Protein AF-0000000072409321 (afdb_homodimer)

Radius of gyration: 32.03 Å; Cα contacts (8 Å, |Δi|>4): 1113; chains: 2; bounding box: 66×94×60 Å

pLDDT: mean 89.91, std 14.63, range [20.63, 98.69]

Sequence (524 aa):
MSSGLYNTHKIDFDTTLDLTRLKPYGDTMNDGKVQTSFTLPIKDDERGEEAARQIAKKMGLEEPNVAYHAPLDKEFTFYVVYGSCVHSVNYEDIHVITVESDVMSMEDTNDYIREHIGRKVVMVGASTGTDAHTVGIDAIMNRKGFAGHYGLERYEMIEAYNLGSQVPNEDFIKKALELHADVLLVSQTVTQKDVHIQNLTNLIELLEAEGLRDKFVVCCGGPRITHELAKELGYDAGFGAGKYADDVASFAVTEMVKRGMKMSSGLYNTHKIDFDTTLDLTRLKPYGDTMNDGKVQTSFTLPIKDDERGEEAARQIAKKMGLEEPNVAYHAPLDKEFTFYVVYGSCVHSVNYEDIHVITVESDVMSMEDTNDYIREHIGRKVVMVGASTGTDAHTVGIDAIMNRKGFAGHYGLERYEMIEAYNLGSQVPNEDFIKKALELHADVLLVSQTVTQKDVHIQNLTNLIELLEAEGLRDKFVVCCGGPRITHELAKELGYDAGFGAGKYADDVASFAVTEMVKRGMK

Secondary structure (DSSP, 8-state):
------------------GGGB--BSSSTT--EEEEEEEESS-SSHHHHHHHHHHHHHTTEEEEEEEEEEEEETTEEEEEEEEEE---B-GGG--------PPPPHHHHHHHHHHHT-SPEEEEEEEBTT----HHHHHHHSTT-BTTBPPGGG-TTEEEEE--SSB-HHHHHHHHHHTT-SEEEEE----GGGHHHHHHHHHHHHHHHTT-GGGSEEEEE-TT--HHHHHHHT-SEEE-TT--HHHHHHHHHHHHHHHT--/------------------GGGB--BSSSTT--EEEEEEEESS-SSHHHHHHHHHHHHHTTEEEEEEEEEEESSSS-EEEEEEEEE---B-GGG--------PPPPHHHHHHHHHHHT-SPEEEEEEEBTT----HHHHHHHSTT-BTTBPPGGG-TTEEEEE--SSB-HHHHHHHHHHTT-SEEEEE----GGGHHHHHHHHHHHHHHHTT-GGGSEEEEE-TT--HHHHHHHT-SEEE-TT--HHHHHHHHHHHHHHHT--

Solvent-accessible surface area (backbone atoms only — not comparable to full-atom values): 27457 Å² total; per-residue (Å²): 133,83,77,75,77,70,77,70,70,74,69,78,63,48,77,67,84,47,53,67,55,34,35,29,34,63,91,40,48,68,52,7,30,35,40,36,37,38,24,37,78,36,45,75,48,69,57,42,51,49,48,52,37,51,47,42,37,72,32,35,23,44,81,50,39,77,77,43,71,48,59,81,47,84,47,26,19,38,38,34,34,36,23,26,41,72,65,57,39,47,54,81,73,61,80,66,64,66,79,89,57,77,67,37,53,67,68,53,44,34,51,48,34,54,72,71,45,66,53,66,44,27,36,35,32,31,10,42,44,84,35,67,71,38,68,67,51,44,29,31,35,34,51,78,26,49,95,88,36,52,6,37,46,60,32,88,40,34,49,51,44,73,71,41,42,44,35,45,57,68,56,51,51,51,50,33,59,74,64,61,38,42,31,40,40,37,33,43,74,59,53,70,94,48,46,38,58,54,52,54,37,49,43,47,50,53,28,51,74,68,70,41,51,86,64,39,50,38,34,37,27,24,77,87,33,38,27,52,58,25,43,72,55,68,33,77,35,24,39,31,77,92,62,50,28,40,51,52,51,32,42,52,55,53,49,32,55,75,70,64,60,102,132,84,77,77,78,72,78,73,71,74,71,76,64,46,77,68,84,47,53,67,54,36,34,28,32,64,92,42,47,67,52,7,30,35,41,36,38,38,25,36,77,37,45,77,46,70,56,43,52,49,50,52,38,49,47,42,39,70,32,36,22,45,80,50,39,78,78,43,72,47,60,79,46,84,46,26,19,37,38,34,34,37,24,26,42,72,64,56,40,47,53,81,73,61,80,66,65,66,79,88,56,75,68,36,52,67,68,52,44,36,50,47,34,55,73,70,45,65,54,67,44,28,36,36,31,31,10,41,45,86,35,67,70,37,68,68,50,43,28,30,36,35,52,77,26,50,97,90,38,53,5,39,46,59,34,88,41,33,48,53,43,74,72,42,44,45,36,45,55,69,56,51,52,50,50,33,59,74,66,60,38,42,30,40,40,38,34,43,75,60,54,69,93,50,46,38,57,54,53,52,38,48,43,47,49,53,27,49,75,68,69,43,50,85,65,36,51,37,33,35,27,24,76,86,33,38,27,53,59,25,43,72,53,68,33,77,34,25,40,30,77,94,63,49,27,40,50,52,50,32,42,52,56,53,50,32,55,74,70,64,60,103

Structure (mmCIF, N/CA/C/O backbone):
data_AF-0000000072409321-model_v1
#
loop_
_entity.id
_entity.type
_entity.pdbx_description
1 polymer 'L-beta-lysine 5,6-aminomutase beta subunit'
#
loop_
_atom_site.group_PDB
_atom_site.id
_atom_site.type_symbol
_atom_site.label_atom_id
_atom_site.label_alt_id
_atom_site.label_comp_id
_atom_site.label_asym_id
_atom_site.label_entity_id
_atom_site.label_seq_id
_atom_site.pdbx_PDB_ins_code
_atom_site.Cartn_x
_atom_site.Cartn_y
_atom_site.Cartn_z
_atom_site.occupancy
_atom_site.B_iso_or_equiv
_atom_site.auth_seq_id
_atom_site.auth_comp_id
_atom_site.auth_asym_id
_atom_site.auth_atom_id
_atom_site.pdbx_PDB_model_num
ATOM 1 N N . MET A 1 1 ? -33.465 -25.602 -19.287 1 20.63 1 MET A N 1
ATOM 2 C CA . MET A 1 1 ? -33.661 -24.341 -18.576 1 20.63 1 MET A CA 1
ATOM 3 C C . MET A 1 1 ? -33.02 -24.391 -17.193 1 20.63 1 MET A C 1
ATOM 5 O O . MET A 1 1 ? -33.444 -23.677 -16.282 1 20.63 1 MET A O 1
ATOM 9 N N . SER A 1 2 ? -32.075 -25.334 -16.909 1 21.45 2 SER A N 1
ATOM 10 C CA . SER A 1 2 ? -31.624 -25.933 -15.657 1 21.45 2 SER A CA 1
ATOM 11 C C . SER A 1 2 ? -31.095 -24.873 -14.696 1 21.45 2 SER A C 1
ATOM 13 O O . SER A 1 2 ? -30.277 -24.034 -15.079 1 21.45 2 SER A O 1
ATOM 15 N N . SER A 1 3 ? -31.955 -24.38 -13.719 1 22.72 3 SER A N 1
ATOM 16 C CA . SER A 1 3 ? -31.942 -23.376 -12.66 1 22.72 3 SER A CA 1
ATOM 17 C C . SER A 1 3 ? -30.67 -23.47 -11.824 1 22.72 3 SER A C 1
ATOM 19 O O . SER A 1 3 ? -30.473 -24.443 -11.092 1 22.72 3 SER A O 1
ATOM 21 N N . GLY A 1 4 ? -29.505 -23.453 -12.379 1 23.67 4 GLY A N 1
ATOM 22 C CA . GLY A 1 4 ? -28.198 -23.633 -11.768 1 23.67 4 GLY A CA 1
ATOM 23 C C . GLY A 1 4 ? -28.044 -22.884 -10.458 1 23.67 4 GLY A C 1
ATOM 24 O O . GLY A 1 4 ? -28.182 -21.66 -10.417 1 23.67 4 GLY A O 1
ATOM 25 N N . LEU A 1 5 ? -28.486 -23.433 -9.245 1 25.63 5 LEU A N 1
ATOM 26 C CA . LEU A 1 5 ? -28.697 -23.032 -7.858 1 25.63 5 LEU A CA 1
ATOM 27 C C . LEU A 1 5 ? -27.454 -22.353 -7.293 1 25.63 5 LEU A C 1
ATOM 29 O O . LEU A 1 5 ? -26.402 -22.982 -7.163 1 25.63 5 LEU A O 1
ATOM 33 N N . TYR A 1 6 ? -27.102 -21.202 -7.823 1 28.7 6 TYR A N 1
ATOM 34 C CA . TYR A 1 6 ? -26.186 -20.249 -7.206 1 28.7 6 TYR A CA 1
ATOM 35 C C . TYR A 1 6 ? -26.441 -20.138 -5.708 1 28.7 6 TYR A C 1
ATOM 37 O O . TYR A 1 6 ? -27.539 -19.766 -5.285 1 28.7 6 TYR A O 1
ATOM 45 N N . ASN A 1 7 ? -26.249 -21.281 -5.043 1 28.98 7 ASN A N 1
ATOM 46 C CA . ASN A 1 7 ? -26.43 -21.18 -3.598 1 28.98 7 ASN A CA 1
ATOM 47 C C . ASN A 1 7 ? -25.827 -19.892 -3.046 1 28.98 7 ASN A C 1
ATOM 49 O O . ASN A 1 7 ? -24.623 -19.662 -3.171 1 28.98 7 ASN A O 1
ATOM 53 N N . THR A 1 8 ? -26.527 -18.74 -3.12 1 34.13 8 THR A N 1
ATOM 54 C CA . THR A 1 8 ? -26.471 -17.426 -2.49 1 34.13 8 THR A CA 1
ATOM 55 C C . THR A 1 8 ? -26.196 -17.554 -0.994 1 34.13 8 THR A C 1
ATOM 57 O O . THR A 1 8 ? -27.098 -17.371 -0.174 1 34.13 8 THR A O 1
ATOM 60 N N . HIS A 1 9 ? -25.56 -18.525 -0.571 1 33.22 9 HIS A N 1
ATOM 61 C CA . HIS A 1 9 ? -25.406 -18.434 0.877 1 33.22 9 HIS A CA 1
ATOM 62 C C . HIS A 1 9 ? -24.991 -17.029 1.299 1 33.22 9 HIS A C 1
ATOM 64 O O . HIS A 1 9 ? -24.12 -16.42 0.674 1 33.22 9 HIS A O 1
ATOM 70 N N . LYS A 1 10 ? -25.909 -16.365 1.921 1 38.25 10 LYS A N 1
ATOM 71 C CA . LYS A 1 10 ? -25.842 -15.044 2.539 1 38.25 10 LYS A CA 1
ATOM 72 C C . LYS A 1 10 ? -24.532 -14.859 3.299 1 38.25 10 LYS A C 1
ATOM 74 O O . LYS A 1 10 ? -24.323 -15.477 4.345 1 38.25 10 LYS A O 1
ATOM 79 N N . ILE A 1 11 ? -23.459 -14.903 2.693 1 43.47 11 ILE A N 1
ATOM 80 C CA . ILE A 1 11 ? -22.33 -14.484 3.517 1 43.47 11 ILE A CA 1
ATOM 81 C C . ILE A 1 11 ? -22.727 -13.274 4.359 1 43.47 11 ILE A C 1
ATOM 83 O O . ILE A 1 11 ? -23.16 -12.251 3.822 1 43.47 11 ILE A O 1
ATOM 87 N N . ASP A 1 12 ? -23.173 -13.49 5.474 1 47.39 12 ASP A N 1
ATOM 88 C CA . ASP A 1 12 ? -23.527 -12.486 6.472 1 47.39 12 ASP A CA 1
ATOM 89 C C . ASP A 1 12 ? -22.455 -11.403 6.567 1 47.39 12 ASP A C 1
ATOM 91 O O . ASP A 1 12 ? -21.347 -11.659 7.043 1 47.39 12 ASP A O 1
ATOM 95 N N . PHE A 1 13 ? -22.524 -10.598 5.502 1 52.93 13 PHE A N 1
ATOM 96 C CA . PHE A 1 13 ? -21.625 -9.453 5.588 1 52.93 13 PHE A CA 1
ATOM 97 C C . PHE A 1 13 ? -21.867 -8.67 6.873 1 52.93 13 PHE A C 1
ATOM 99 O O . PHE A 1 13 ? -23.014 -8.427 7.251 1 52.93 13 PHE A O 1
ATOM 106 N N . ASP A 1 14 ? -20.917 -8.705 7.714 1 62.78 14 ASP A N 1
ATOM 107 C CA . ASP A 1 14 ? -20.983 -7.823 8.875 1 62.78 14 ASP A CA 1
ATOM 108 C C . ASP A 1 14 ? -21.168 -6.368 8.449 1 62.78 14 ASP A C 1
ATOM 110 O O . ASP A 1 14 ? -20.32 -5.808 7.75 1 62.78 14 ASP A O 1
ATOM 114 N N . THR A 1 15 ? -22.295 -5.875 8.565 1 67.9 15 THR A N 1
ATOM 115 C CA . THR A 1 15 ? -22.605 -4.504 8.175 1 67.9 15 THR A CA 1
ATOM 116 C C . THR A 1 15 ? -22.467 -3.559 9.365 1 67.9 15 THR A C 1
ATOM 118 O O . THR A 1 15 ? -22.747 -2.364 9.252 1 67.9 15 THR A O 1
ATOM 121 N N . THR A 1 16 ? -21.96 -4.175 10.472 1 79.97 16 THR A N 1
ATOM 122 C CA . THR A 1 16 ? -21.954 -3.352 11.676 1 79.97 16 THR A CA 1
ATOM 123 C C . THR A 1 16 ? -20.65 -2.567 11.789 1 79.97 16 THR A C 1
ATOM 125 O O . THR A 1 16 ? -19.564 -3.142 11.693 1 79.97 16 THR A O 1
ATOM 128 N N . LEU A 1 17 ? -20.927 -1.336 11.768 1 85.72 17 LEU A N 1
ATOM 129 C CA . LEU A 1 17 ? -19.788 -0.47 12.047 1 85.72 17 LEU A CA 1
ATOM 130 C C . LEU A 1 17 ? -19.552 -0.349 13.549 1 85.72 17 LEU A C 1
ATOM 132 O O . LEU A 1 17 ? -20.444 0.07 14.29 1 85.72 17 LEU A O 1
ATOM 136 N N . ASP A 1 18 ? -18.442 -0.889 14.005 1 88.3 18 ASP A N 1
ATOM 137 C CA . ASP A 1 18 ? -18.011 -0.774 15.395 1 88.3 18 ASP A CA 1
ATOM 138 C C . ASP A 1 18 ? -16.809 0.158 15.522 1 88.3 18 ASP A C 1
ATOM 140 O O . ASP A 1 18 ? -15.674 -0.244 15.256 1 88.3 18 ASP A O 1
ATOM 144 N N . LEU A 1 19 ? -17.019 1.308 16.05 1 92.54 19 LEU A N 1
ATOM 145 C CA . LEU A 1 19 ? -15.979 2.33 16.109 1 92.54 19 LEU A CA 1
ATOM 146 C C . LEU A 1 19 ? -14.978 2.023 17.217 1 92.54 19 LEU A C 1
ATOM 148 O O . LEU A 1 19 ? -13.893 2.609 17.26 1 92.54 19 LEU A O 1
ATOM 152 N N . THR A 1 20 ? -15.29 1.132 18.058 1 92.85 20 THR A N 1
ATOM 153 C CA . THR A 1 20 ? -14.346 0.737 19.098 1 92.85 20 THR A CA 1
ATOM 154 C C . THR A 1 20 ? -13.359 -0.299 18.568 1 92.85 20 THR A C 1
ATOM 156 O O . THR A 1 20 ? -12.351 -0.591 19.214 1 92.85 20 THR A O 1
ATOM 159 N N . ARG A 1 21 ? -13.678 -0.814 17.476 1 93.59 21 ARG A N 1
ATOM 160 C CA . ARG A 1 21 ? -12.8 -1.749 16.779 1 93.59 21 ARG A CA 1
ATOM 161 C C . ARG A 1 21 ? -12.746 -1.44 15.287 1 93.59 21 ARG A C 1
ATOM 163 O O . ARG A 1 21 ? -13.003 -2.315 14.457 1 93.59 21 ARG A O 1
ATOM 170 N N . LEU A 1 22 ? -12.384 -0.268 15.007 1 93.92 22 LEU A N 1
ATOM 171 C CA . LEU A 1 22 ? -12.332 0.232 13.638 1 93.92 22 LEU A CA 1
ATOM 172 C C . LEU A 1 22 ? -11.284 -0.519 12.824 1 93.92 22 LEU A C 1
ATOM 174 O O . LEU A 1 22 ? -10.14 -0.667 13.262 1 93.92 22 LEU A O 1
ATOM 178 N N . LYS A 1 23 ? -11.722 -0.996 11.659 1 93.65 23 LYS A N 1
ATOM 179 C CA . LYS A 1 23 ? -10.876 -1.767 10.752 1 93.65 23 LYS A CA 1
ATOM 180 C C . LYS A 1 23 ? -10.996 -1.254 9.32 1 93.65 23 LYS A C 1
ATOM 182 O O . LYS A 1 23 ? -12.004 -0.645 8.955 1 93.65 23 LYS A O 1
ATOM 187 N N . PRO A 1 24 ? -9.951 -1.517 8.56 1 92.53 24 PRO A N 1
ATOM 188 C CA . PRO A 1 24 ? -10.055 -1.175 7.139 1 92.53 24 PRO A CA 1
ATOM 189 C C . PRO A 1 24 ? -11.256 -1.832 6.461 1 92.53 24 PRO A C 1
ATOM 191 O O . PRO A 1 24 ? -11.648 -2.941 6.831 1 92.53 24 PRO A O 1
ATOM 194 N N . TYR A 1 25 ? -11.703 -1.04 5.452 1 85.04 25 TYR A N 1
ATOM 195 C CA . TYR A 1 25 ? -12.868 -1.451 4.676 1 85.04 25 TYR A CA 1
ATOM 196 C C . TYR A 1 25 ? -12.482 -1.754 3.233 1 85.04 25 TYR A C 1
ATOM 198 O O . TYR A 1 25 ? -11.827 -0.942 2.575 1 85.04 25 TYR A O 1
ATOM 206 N N . GLY A 1 26 ? -12.819 -2.856 2.702 1 80.77 26 GLY A N 1
ATOM 207 C CA . GLY A 1 26 ? -12.69 -3.204 1.296 1 80.77 26 GLY A CA 1
ATOM 208 C C . GLY A 1 26 ? -14.023 -3.284 0.576 1 80.77 26 GLY A C 1
ATOM 209 O O . GLY A 1 26 ? -14.493 -2.29 0.017 1 80.77 26 GLY A O 1
ATOM 210 N N . ASP A 1 27 ? -14.737 -4.375 0.707 1 75.04 27 ASP A N 1
ATOM 211 C CA . ASP A 1 27 ? -16.04 -4.569 0.077 1 75.04 27 ASP A CA 1
ATOM 212 C C . ASP A 1 27 ? -17.134 -4.754 1.126 1 75.04 27 ASP A C 1
ATOM 214 O O . ASP A 1 27 ? -18.307 -4.482 0.861 1 75.04 27 ASP A O 1
ATOM 218 N N . THR A 1 28 ? -16.725 -5.259 2.296 1 79.77 28 THR A N 1
ATOM 219 C CA . THR A 1 28 ? -17.644 -5.445 3.413 1 79.77 28 THR A CA 1
ATOM 220 C C . THR A 1 28 ? -17.054 -4.872 4.699 1 79.77 28 THR A C 1
ATOM 222 O O . THR A 1 28 ? -15.834 -4.768 4.836 1 79.77 28 THR A O 1
ATOM 225 N N . MET A 1 29 ? -18.001 -4.574 5.548 1 82.83 29 MET A N 1
ATOM 226 C CA . MET A 1 29 ? -17.557 -4.011 6.82 1 82.83 29 MET A CA 1
ATOM 227 C C . MET A 1 29 ? -16.659 -4.993 7.566 1 82.83 29 MET A C 1
ATOM 229 O O . MET A 1 29 ? -16.921 -6.197 7.575 1 82.83 29 MET A O 1
ATOM 233 N N . ASN A 1 30 ? -15.56 -4.441 8.058 1 82.73 30 ASN A N 1
ATOM 234 C CA . ASN A 1 30 ? -14.638 -5.138 8.949 1 82.73 30 ASN A CA 1
ATOM 235 C C . ASN A 1 30 ? -13.832 -6.198 8.204 1 82.73 30 ASN A C 1
ATOM 237 O O . ASN A 1 30 ? -13.279 -7.111 8.821 1 82.73 30 ASN A O 1
ATOM 241 N N . ASP A 1 31 ? -13.746 -6.128 6.918 1 84.56 31 ASP A N 1
ATOM 242 C CA . ASP A 1 31 ? -13.011 -7.149 6.178 1 84.56 31 ASP A CA 1
ATOM 243 C C . ASP A 1 31 ? -11.506 -6.893 6.236 1 84.56 31 ASP A C 1
ATOM 245 O O . ASP A 1 31 ? -10.708 -7.778 5.922 1 84.56 31 ASP A O 1
ATOM 249 N N . GLY A 1 32 ? -11.125 -5.685 6.593 1 92.17 32 GLY A N 1
ATOM 250 C CA . GLY A 1 32 ? -9.732 -5.391 6.892 1 92.17 32 GLY A CA 1
ATOM 251 C C . GLY A 1 32 ? -8.845 -5.39 5.662 1 92.17 32 GLY A C 1
ATOM 252 O O . GLY A 1 32 ? -7.639 -5.628 5.76 1 92.17 32 GLY A O 1
ATOM 253 N N . LYS A 1 33 ? -9.413 -5.135 4.49 1 93.72 33 LYS A N 1
ATOM 254 C CA . LYS A 1 33 ? -8.633 -5.22 3.259 1 93.72 33 LYS A CA 1
ATOM 255 C C . LYS A 1 33 ? -7.616 -4.085 3.174 1 93.72 33 LYS A C 1
ATOM 257 O O . LYS A 1 33 ? -7.963 -2.918 3.366 1 93.72 33 LYS A O 1
ATOM 262 N N . VAL A 1 34 ? -6.418 -4.429 2.927 1 96.27 34 VAL A N 1
ATOM 263 C CA . VAL A 1 34 ? -5.301 -3.494 2.849 1 96.27 34 VAL A CA 1
ATOM 264 C C . VAL A 1 34 ? -4.383 -3.879 1.691 1 96.27 34 VAL A C 1
ATOM 266 O O . VAL A 1 34 ? -4.2 -5.065 1.404 1 96.27 34 VAL A O 1
ATOM 269 N N . GLN A 1 35 ? -3.884 -2.897 1.024 1 96.15 35 GLN A N 1
ATOM 270 C CA . GLN A 1 35 ? -2.808 -3.067 0.054 1 96.15 35 GLN A CA 1
ATOM 271 C C . GLN A 1 35 ? -1.476 -2.585 0.62 1 96.15 35 GLN A C 1
ATOM 273 O O . GLN A 1 35 ? -1.401 -1.508 1.215 1 96.15 35 GLN A O 1
ATOM 278 N N . THR A 1 36 ? -0.476 -3.347 0.47 1 97.3 36 THR A N 1
ATOM 279 C CA . THR A 1 36 ? 0.877 -2.955 0.849 1 97.3 36 THR A CA 1
ATOM 280 C C . THR A 1 36 ? 1.832 -3.097 -0.332 1 97.3 36 THR A C 1
ATOM 282 O O . THR A 1 36 ? 1.728 -4.047 -1.11 1 97.3 36 THR A O 1
ATOM 285 N N . SER A 1 37 ? 2.733 -2.146 -0.446 1 97.23 37 SER A N 1
ATOM 286 C CA . SER A 1 37 ? 3.743 -2.172 -1.499 1 97.23 37 SER A CA 1
ATOM 287 C C . SER A 1 37 ? 5.134 -1.893 -0.94 1 97.23 37 SER A C 1
ATOM 289 O O . SER A 1 37 ? 5.305 -1.006 -0.102 1 97.23 37 SER A O 1
ATOM 291 N N . PHE A 1 38 ? 6.081 -2.671 -1.41 1 97.06 38 PHE A N 1
ATOM 292 C CA . PHE A 1 38 ? 7.455 -2.483 -0.961 1 97.06 38 PHE A CA 1
ATOM 293 C C . PHE A 1 38 ? 8.43 -3.206 -1.882 1 97.06 38 PHE A C 1
ATOM 295 O O . PHE A 1 38 ? 8.021 -4.026 -2.707 1 97.06 38 PHE A O 1
ATOM 302 N N . THR A 1 39 ? 9.693 -2.85 -1.729 1 96.41 39 THR A N 1
ATOM 303 C CA . THR A 1 39 ? 10.775 -3.476 -2.481 1 96.41 39 THR A CA 1
ATOM 304 C C . THR A 1 39 ? 11.643 -4.336 -1.566 1 96.41 39 THR A C 1
ATOM 306 O O . THR A 1 39 ? 11.962 -3.933 -0.446 1 96.41 39 THR A O 1
ATOM 309 N N . LEU A 1 40 ? 11.958 -5.48 -2.019 1 96.19 40 LEU A N 1
ATOM 310 C CA . LEU A 1 40 ? 12.93 -6.314 -1.32 1 96.19 40 LEU A CA 1
ATOM 311 C C . LEU A 1 40 ? 14.22 -6.434 -2.124 1 96.19 40 LEU A C 1
ATOM 313 O O . LEU A 1 40 ? 14.186 -6.515 -3.354 1 96.19 40 LEU A O 1
ATOM 317 N N . PRO A 1 41 ? 15.319 -6.422 -1.434 1 94.89 41 PRO A N 1
ATOM 318 C CA . PRO A 1 41 ? 16.607 -6.571 -2.116 1 94.89 41 PRO A CA 1
ATOM 319 C C . PRO A 1 41 ? 16.944 -8.027 -2.43 1 94.89 41 PRO A C 1
ATOM 321 O O . PRO A 1 41 ? 17.983 -8.532 -1.996 1 94.89 41 PRO A O 1
ATOM 324 N N . ILE A 1 42 ? 16.096 -8.687 -3.2 1 94.3 42 ILE A N 1
ATOM 325 C CA . ILE A 1 42 ? 16.245 -10.071 -3.636 1 94.3 42 ILE A CA 1
ATOM 326 C C . ILE A 1 42 ? 15.724 -10.222 -5.063 1 94.3 42 ILE A C 1
ATOM 328 O O . ILE A 1 42 ? 15.068 -9.32 -5.589 1 94.3 42 ILE A O 1
ATOM 332 N N . LYS A 1 43 ? 16.047 -11.328 -5.667 1 92.47 43 LYS A N 1
ATOM 333 C CA . LYS A 1 43 ? 15.649 -11.587 -7.047 1 92.47 43 LYS A CA 1
ATOM 334 C C . LYS A 1 43 ? 14.152 -11.867 -7.145 1 92.47 43 LYS A C 1
ATOM 336 O O . LYS A 1 43 ? 13.53 -12.29 -6.169 1 92.47 43 LYS A O 1
ATOM 341 N N . ASP A 1 44 ? 13.613 -11.594 -8.3 1 91.62 44 ASP A N 1
ATOM 342 C CA . ASP A 1 44 ? 12.205 -11.849 -8.586 1 91.62 44 ASP A CA 1
ATOM 343 C C . ASP A 1 44 ? 11.961 -13.329 -8.871 1 91.62 44 ASP A C 1
ATOM 345 O O . ASP A 1 44 ? 12.14 -13.787 -10.001 1 91.62 44 ASP A O 1
ATOM 349 N N . ASP A 1 45 ? 11.608 -14.095 -7.876 1 87.34 45 ASP A N 1
ATOM 350 C CA . ASP A 1 45 ? 11.312 -15.518 -8.014 1 87.34 45 ASP A CA 1
ATOM 351 C C . ASP A 1 45 ? 10.322 -15.979 -6.947 1 87.34 45 ASP A C 1
ATOM 353 O O . ASP A 1 45 ? 9.771 -15.16 -6.208 1 87.34 45 ASP A O 1
ATOM 357 N N . GLU A 1 46 ? 10.04 -17.258 -6.826 1 86.62 46 GLU A N 1
ATOM 358 C CA . GLU A 1 46 ? 9.034 -17.805 -5.92 1 86.62 46 GLU A CA 1
ATOM 359 C C . GLU A 1 46 ? 9.448 -17.625 -4.462 1 86.62 46 GLU A C 1
ATOM 361 O O . GLU A 1 46 ? 8.6 -17.415 -3.592 1 86.62 46 GLU A O 1
ATOM 366 N N . ARG A 1 47 ? 10.693 -17.745 -4.249 1 90.51 47 ARG A N 1
ATOM 367 C CA . ARG A 1 47 ? 11.195 -17.548 -2.893 1 90.51 47 ARG A CA 1
ATOM 368 C C . ARG A 1 47 ? 10.985 -16.108 -2.436 1 90.51 47 ARG A C 1
ATOM 370 O O . ARG A 1 47 ? 10.642 -15.863 -1.277 1 90.51 47 ARG A O 1
ATOM 377 N N . GLY A 1 48 ? 11.222 -15.174 -3.36 1 93.74 48 GLY A N 1
ATOM 378 C CA . GLY A 1 48 ? 10.958 -13.774 -3.068 1 93.74 48 GLY A CA 1
ATOM 379 C C . GLY A 1 48 ? 9.496 -13.488 -2.785 1 93.74 48 GLY A C 1
ATOM 380 O O . GLY A 1 48 ? 9.172 -12.723 -1.874 1 93.74 48 GLY A O 1
ATOM 381 N N . GLU A 1 49 ? 8.69 -14.084 -3.548 1 92.3 49 GLU A N 1
ATOM 382 C CA . GLU A 1 49 ? 7.255 -13.935 -3.321 1 92.3 49 GLU A CA 1
ATOM 383 C C . GLU A 1 49 ? 6.863 -14.421 -1.928 1 92.3 49 GLU A C 1
ATOM 385 O O . GLU A 1 49 ? 6.071 -13.774 -1.24 1 92.3 49 GLU A O 1
ATOM 390 N N . GLU A 1 50 ? 7.415 -15.519 -1.602 1 93.26 50 GLU A N 1
ATOM 391 C CA . GLU A 1 50 ? 7.125 -16.057 -0.277 1 93.26 50 GLU A CA 1
ATOM 392 C C . GLU A 1 50 ? 7.653 -15.137 0.82 1 93.26 50 GLU A C 1
ATOM 394 O O . GLU A 1 50 ? 7.003 -14.957 1.853 1 93.26 50 GLU A O 1
ATOM 399 N N . ALA A 1 51 ? 8.783 -14.595 0.603 1 96.49 51 ALA A N 1
ATOM 400 C CA . ALA A 1 51 ? 9.329 -13.634 1.557 1 96.49 51 ALA A CA 1
ATOM 401 C C . ALA A 1 51 ? 8.381 -12.453 1.75 1 96.49 51 ALA A C 1
ATOM 403 O O . ALA A 1 51 ? 8.124 -12.034 2.881 1 96.49 51 ALA A O 1
ATOM 404 N N . ALA A 1 52 ? 7.881 -11.965 0.647 1 96.84 52 ALA A N 1
ATOM 405 C CA . ALA A 1 52 ? 6.944 -10.846 0.689 1 96.84 52 ALA A CA 1
ATOM 406 C C . ALA A 1 52 ? 5.683 -11.215 1.466 1 96.84 52 ALA A C 1
ATOM 408 O O . ALA A 1 52 ? 5.186 -10.422 2.269 1 96.84 52 ALA A O 1
ATOM 409 N N . ARG A 1 53 ? 5.214 -12.377 1.255 1 95.73 53 ARG A N 1
ATOM 410 C CA . ARG A 1 53 ? 4.029 -12.846 1.965 1 95.73 53 ARG A CA 1
ATOM 411 C C . ARG A 1 53 ? 4.281 -12.912 3.468 1 95.73 53 ARG A C 1
ATOM 413 O O . ARG A 1 53 ? 3.417 -12.541 4.265 1 95.73 53 ARG A O 1
ATOM 420 N N . GLN A 1 54 ? 5.426 -13.38 3.78 1 96.78 54 GLN A N 1
ATOM 421 C CA . GLN A 1 54 ? 5.749 -13.533 5.195 1 96.78 54 GLN A CA 1
ATOM 422 C C . GLN A 1 54 ? 5.876 -12.175 5.88 1 96.78 54 GLN A C 1
ATOM 424 O O . GLN A 1 54 ? 5.461 -12.013 7.03 1 96.78 54 GLN A O 1
ATOM 429 N N . ILE A 1 55 ? 6.441 -11.268 5.185 1 97.27 55 ILE A N 1
ATOM 430 C CA . ILE A 1 55 ? 6.544 -9.922 5.738 1 97.27 55 ILE A CA 1
ATOM 431 C C . ILE A 1 55 ? 5.147 -9.353 5.975 1 97.27 55 ILE A C 1
ATOM 433 O O . ILE A 1 55 ? 4.861 -8.82 7.05 1 97.27 55 ILE A O 1
ATOM 437 N N . ALA A 1 56 ? 4.293 -9.505 4.999 1 97.25 56 ALA A N 1
ATOM 438 C CA . ALA A 1 56 ? 2.918 -9.029 5.123 1 97.25 56 ALA A CA 1
ATOM 439 C C . ALA A 1 56 ? 2.203 -9.713 6.284 1 97.25 56 ALA A C 1
ATOM 441 O O . ALA A 1 56 ? 1.448 -9.074 7.02 1 97.25 56 ALA A O 1
ATOM 442 N N . LYS A 1 57 ? 2.461 -10.976 6.425 1 97.22 57 LYS A N 1
ATOM 443 C CA . LYS A 1 57 ? 1.871 -11.716 7.536 1 97.22 57 LYS A CA 1
ATOM 444 C C . LYS A 1 57 ? 2.329 -11.152 8.878 1 97.22 57 LYS A C 1
ATOM 446 O O . LYS A 1 57 ? 1.53 -11.018 9.807 1 97.22 57 LYS A O 1
ATOM 451 N N . LYS A 1 58 ? 3.559 -10.849 8.963 1 97.31 58 LYS A N 1
ATOM 452 C CA . LYS A 1 58 ? 4.103 -10.296 10.2 1 97.31 58 LYS A CA 1
ATOM 453 C C . LYS A 1 58 ? 3.517 -8.916 10.49 1 97.31 58 LYS A C 1
ATOM 455 O O . LYS A 1 58 ? 3.441 -8.499 11.647 1 97.31 58 LYS A O 1
ATOM 460 N N . MET A 1 59 ? 3.094 -8.247 9.496 1 97.04 59 MET A N 1
ATOM 461 C CA . MET A 1 59 ? 2.449 -6.946 9.654 1 97.04 59 MET A CA 1
ATOM 462 C C . MET A 1 59 ? 1.014 -7.106 10.143 1 97.04 59 MET A C 1
ATOM 464 O O . MET A 1 59 ? 0.348 -6.118 10.459 1 97.04 59 MET A O 1
ATOM 468 N N . GLY A 1 60 ? 0.532 -8.353 10.107 1 96.74 60 GLY A N 1
ATOM 469 C CA . GLY A 1 60 ? -0.821 -8.609 10.574 1 96.74 60 GLY A CA 1
ATOM 470 C C . GLY A 1 60 ? -1.823 -8.765 9.445 1 96.74 60 GLY A C 1
ATOM 471 O O . GLY A 1 60 ? -3.021 -8.544 9.636 1 96.74 60 GLY A O 1
ATOM 472 N N . LEU A 1 61 ? -1.356 -9.058 8.281 1 96.09 61 LEU A N 1
ATOM 473 C CA . LEU A 1 61 ? -2.256 -9.327 7.164 1 96.09 61 LEU A CA 1
ATOM 474 C C . LEU A 1 61 ? -2.548 -10.819 7.048 1 96.09 61 LEU A C 1
ATOM 476 O O . LEU A 1 61 ? -1.636 -11.62 6.831 1 96.09 61 LEU A O 1
ATOM 480 N N . GLU A 1 62 ? -3.775 -11.121 7.138 1 94.68 62 GLU A N 1
ATOM 481 C CA . GLU A 1 62 ? -4.213 -12.497 6.922 1 94.68 62 GLU A CA 1
ATOM 482 C C . GLU A 1 62 ? -4.421 -12.783 5.438 1 94.68 62 GLU A C 1
ATOM 484 O O . GLU A 1 62 ? -4.892 -11.92 4.694 1 94.68 62 GLU A O 1
ATOM 489 N N . GLU A 1 63 ? -4.095 -14.027 5.02 1 88.04 63 GLU A N 1
ATOM 490 C CA . GLU A 1 63 ? -4.237 -14.514 3.651 1 88.04 63 GLU A CA 1
ATOM 491 C C . GLU A 1 63 ? -3.57 -13.567 2.657 1 88.04 63 GLU A C 1
ATOM 493 O O . GLU A 1 63 ? -4.193 -13.142 1.682 1 88.04 63 GLU A O 1
ATOM 498 N N . PRO A 1 64 ? -2.373 -13.239 2.999 1 93.51 64 PRO A N 1
ATOM 499 C CA . PRO A 1 64 ? -1.697 -12.334 2.066 1 93.51 64 PRO A CA 1
ATOM 500 C C . PRO A 1 64 ? -1.55 -12.931 0.668 1 93.51 64 PRO A C 1
ATOM 502 O O . PRO A 1 64 ? -1.297 -14.131 0.529 1 93.51 64 PRO A O 1
ATOM 505 N N . ASN A 1 65 ? -1.763 -12.101 -0.271 1 89.13 65 ASN A N 1
ATOM 506 C CA . ASN A 1 65 ? -1.67 -12.462 -1.681 1 89.13 65 ASN A CA 1
ATOM 507 C C . ASN A 1 65 ? -0.786 -11.487 -2.453 1 89.13 65 ASN A C 1
ATOM 509 O O . ASN A 1 65 ? -1.075 -10.291 -2.509 1 89.13 65 ASN A O 1
ATOM 513 N N . VAL A 1 66 ? 0.271 -11.995 -3.004 1 92.17 66 VAL A N 1
ATOM 514 C CA . VAL A 1 66 ? 1.107 -11.164 -3.864 1 92.17 66 VAL A CA 1
ATOM 515 C C . VAL A 1 66 ? 0.425 -10.969 -5.217 1 92.17 66 VAL A C 1
ATOM 517 O O . VAL A 1 66 ? 0.455 -11.861 -6.068 1 92.17 66 VAL A O 1
ATOM 520 N N . ALA A 1 67 ? -0.075 -9.807 -5.437 1 88.66 67 ALA A N 1
ATOM 521 C CA . ALA A 1 67 ? -0.875 -9.537 -6.63 1 88.66 67 ALA A CA 1
ATOM 522 C C . ALA A 1 67 ? 0.011 -9.13 -7.804 1 88.66 67 ALA A C 1
ATOM 524 O O . ALA A 1 67 ? -0.376 -9.285 -8.964 1 88.66 67 ALA A O 1
ATOM 525 N N . TYR A 1 68 ? 1.121 -8.58 -7.466 1 89.2 68 TYR A N 1
ATOM 526 C CA . TYR A 1 68 ? 2.037 -8.102 -8.495 1 89.2 68 TYR A CA 1
ATOM 527 C C . TYR A 1 68 ? 3.475 -8.107 -7.991 1 89.2 68 TYR A C 1
ATOM 529 O O . TYR A 1 68 ? 3.731 -7.813 -6.821 1 89.2 68 TYR A O 1
ATOM 537 N N . HIS A 1 69 ? 4.412 -8.455 -8.821 1 92.14 69 HIS A N 1
ATOM 538 C CA . HIS A 1 69 ? 5.836 -8.296 -8.553 1 92.14 69 HIS A CA 1
ATOM 539 C C . HIS A 1 69 ? 6.622 -8.103 -9.846 1 92.14 69 HIS A C 1
ATOM 541 O O . HIS A 1 69 ? 6.255 -8.65 -10.888 1 92.14 69 HIS A O 1
ATOM 547 N N . ALA A 1 70 ? 7.611 -7.234 -9.78 1 92 70 ALA A N 1
ATOM 548 C CA . ALA A 1 70 ? 8.452 -6.924 -10.933 1 92 70 ALA A CA 1
ATOM 549 C C . ALA A 1 70 ? 9.887 -6.63 -10.503 1 92 70 ALA A C 1
ATOM 551 O O . ALA A 1 70 ? 10.114 -5.924 -9.517 1 92 70 ALA A O 1
ATOM 552 N N . PRO A 1 71 ? 10.847 -7.164 -11.211 1 92.19 71 PRO A N 1
ATOM 553 C CA . PRO A 1 71 ? 12.239 -6.816 -10.913 1 92.19 71 PRO A CA 1
ATOM 554 C C . PRO A 1 71 ? 12.571 -5.366 -11.259 1 92.19 71 PRO A C 1
ATOM 556 O O . PRO A 1 71 ? 12.241 -4.897 -12.351 1 92.19 71 PRO A O 1
ATOM 559 N N . LEU A 1 72 ? 13.038 -4.654 -10.385 1 90.48 72 LEU A N 1
ATOM 560 C CA . LEU A 1 72 ? 13.565 -3.318 -10.641 1 90.48 72 LEU A CA 1
ATOM 561 C C . LEU A 1 72 ? 14.994 -3.388 -11.169 1 90.48 72 LEU A C 1
ATOM 563 O O . LEU A 1 72 ? 15.424 -2.515 -11.926 1 90.48 72 LEU A O 1
ATOM 567 N N . ASP A 1 73 ? 15.661 -4.396 -10.648 1 87.73 73 ASP A N 1
ATOM 568 C CA . ASP A 1 73 ? 17 -4.805 -11.061 1 87.73 73 ASP A CA 1
ATOM 569 C C . ASP A 1 73 ? 17.223 -6.293 -10.803 1 87.73 73 ASP A C 1
ATOM 571 O O . ASP A 1 73 ? 16.284 -7.019 -10.471 1 87.73 73 ASP A O 1
ATOM 575 N N . LYS A 1 74 ? 18.476 -6.816 -11 1 88.82 74 LYS A N 1
ATOM 576 C CA . LYS A 1 74 ? 18.797 -8.23 -10.825 1 88.82 74 LYS A CA 1
ATOM 577 C C . LYS A 1 74 ? 18.593 -8.664 -9.376 1 88.82 74 LYS A C 1
ATOM 579 O O . LYS A 1 74 ? 18.296 -9.83 -9.108 1 88.82 74 LYS A O 1
ATOM 584 N N . GLU A 1 75 ? 18.701 -7.604 -8.457 1 91.29 75 GLU A N 1
ATOM 585 C CA . GLU A 1 75 ? 18.704 -8.019 -7.058 1 91.29 75 GLU A CA 1
ATOM 586 C C . GLU A 1 75 ? 17.629 -7.286 -6.262 1 91.29 75 GLU A C 1
ATOM 588 O O . GLU A 1 75 ? 17.657 -7.279 -5.03 1 91.29 75 GLU A O 1
ATOM 593 N N . PHE A 1 76 ? 16.741 -6.558 -6.957 1 94.43 76 PHE A N 1
ATOM 594 C CA . PHE A 1 76 ? 15.667 -5.836 -6.286 1 94.43 76 PHE A CA 1
ATOM 595 C C . PHE A 1 76 ? 14.326 -6.118 -6.952 1 94.43 76 PHE A C 1
ATOM 597 O O . PHE A 1 76 ? 14.206 -6.041 -8.177 1 94.43 76 PHE A O 1
ATOM 604 N N . THR A 1 77 ? 13.368 -6.431 -6.177 1 95.93 77 THR A N 1
ATOM 605 C CA . THR A 1 77 ? 12.042 -6.722 -6.712 1 95.93 77 THR A CA 1
ATOM 606 C C . THR A 1 77 ? 10.975 -5.911 -5.982 1 95.93 77 THR A C 1
ATOM 608 O O . THR A 1 77 ? 10.997 -5.809 -4.754 1 95.93 77 THR A O 1
ATOM 611 N N . PHE A 1 78 ? 10.115 -5.302 -6.721 1 97.02 78 PHE A N 1
ATOM 612 C CA . PHE A 1 78 ? 8.967 -4.572 -6.196 1 97.02 78 PHE A CA 1
ATOM 613 C C . PHE A 1 78 ? 7.764 -5.495 -6.039 1 97.02 78 PHE A C 1
ATOM 615 O O . PHE A 1 78 ? 7.491 -6.321 -6.912 1 97.02 78 PHE A O 1
ATOM 622 N N . TYR A 1 79 ? 7.015 -5.397 -4.906 1 96.65 79 TYR A N 1
ATOM 623 C CA . TYR A 1 79 ? 5.865 -6.25 -4.626 1 96.65 79 TYR A CA 1
ATOM 624 C C . TYR A 1 79 ? 4.641 -5.416 -4.27 1 96.65 79 TYR A C 1
ATOM 626 O O . TYR A 1 79 ? 4.751 -4.408 -3.569 1 96.65 79 TYR A O 1
ATOM 634 N N . VAL A 1 80 ? 3.501 -5.855 -4.704 1 95.92 80 VAL A N 1
ATOM 635 C CA . VAL A 1 80 ? 2.193 -5.421 -4.225 1 95.92 80 VAL A CA 1
ATOM 636 C C . VAL A 1 80 ? 1.468 -6.593 -3.566 1 95.92 80 VAL A C 1
ATOM 638 O O . VAL A 1 80 ? 1.208 -7.611 -4.211 1 95.92 80 VAL A O 1
ATOM 641 N N . VAL A 1 81 ? 1.139 -6.42 -2.325 1 95.78 81 VAL A N 1
ATOM 642 C CA . VAL A 1 81 ? 0.536 -7.499 -1.55 1 95.78 81 VAL A CA 1
ATOM 643 C C . VAL A 1 81 ? -0.795 -7.033 -0.965 1 95.78 81 VAL A C 1
ATOM 645 O O . VAL A 1 81 ? -0.874 -5.958 -0.364 1 95.78 81 VAL A O 1
ATOM 648 N N . TYR A 1 82 ? -1.82 -7.849 -1.137 1 93.95 82 TYR A N 1
ATOM 649 C CA . TYR A 1 82 ? -3.12 -7.613 -0.519 1 93.95 82 TYR A CA 1
ATOM 650 C C . TYR A 1 82 ? -3.353 -8.573 0.641 1 93.95 82 TYR A C 1
ATOM 652 O O . TYR A 1 82 ? -2.822 -9.686 0.652 1 93.95 82 TYR A O 1
ATOM 660 N N . GLY A 1 83 ? -4.14 -8.125 1.58 1 94.11 83 GLY A N 1
ATOM 661 C CA . GLY A 1 83 ? -4.541 -8.981 2.685 1 94.11 83 GLY A CA 1
ATOM 662 C C . GLY A 1 83 ? -5.587 -8.348 3.583 1 94.11 83 GLY A C 1
ATOM 663 O O . GLY A 1 83 ? -6.081 -7.256 3.294 1 94.11 83 GLY A O 1
ATOM 664 N N . SER A 1 84 ? -5.92 -9.172 4.582 1 94.53 84 SER A N 1
ATOM 665 C CA . SER A 1 84 ? -6.881 -8.696 5.571 1 94.53 84 SER A CA 1
ATOM 666 C C . SER A 1 84 ? -6.194 -8.347 6.887 1 94.53 84 SER A C 1
ATOM 668 O O . SER A 1 84 ? -5.699 -9.232 7.588 1 94.53 84 SER A O 1
ATOM 670 N N . CYS A 1 85 ? -6.246 -7.109 7.184 1 95.71 85 CYS A N 1
ATOM 671 C CA . CYS A 1 85 ? -5.592 -6.625 8.395 1 95.71 85 CYS A CA 1
ATOM 672 C C . CYS A 1 85 ? -6.317 -7.117 9.641 1 95.71 85 CYS A C 1
ATOM 674 O O . CYS A 1 85 ? -7.537 -6.98 9.75 1 95.71 85 CYS A O 1
ATOM 676 N N . VAL A 1 86 ? -5.541 -7.588 10.623 1 95.99 86 VAL A N 1
ATOM 677 C CA . VAL A 1 86 ? -6.137 -8.145 11.832 1 95.99 86 VAL A CA 1
ATOM 678 C C . VAL A 1 86 ? -6.272 -7.055 12.892 1 95.99 86 VAL A C 1
ATOM 680 O O . VAL A 1 86 ? -6.98 -7.231 13.887 1 95.99 86 VAL A O 1
ATOM 683 N N . HIS A 1 87 ? -5.591 -5.974 12.744 1 95.75 87 HIS A N 1
ATOM 684 C CA . HIS A 1 87 ? -5.538 -4.92 13.75 1 95.75 87 HIS A CA 1
ATOM 685 C C . HIS A 1 87 ? -6.762 -4.014 13.665 1 95.75 87 HIS A C 1
ATOM 687 O O . HIS A 1 87 ? -7.327 -3.827 12.585 1 95.75 87 HIS A O 1
ATOM 693 N N . SER A 1 88 ? -7.157 -3.555 14.744 1 95.74 88 SER A N 1
ATOM 694 C CA . SER A 1 88 ? -8.198 -2.54 14.873 1 95.74 88 SER A CA 1
ATOM 695 C C . SER A 1 88 ? -7.768 -1.425 15.821 1 95.74 88 SER A C 1
ATOM 697 O O . SER A 1 88 ? -6.792 -1.573 16.56 1 95.74 88 SER A O 1
ATOM 699 N N . VAL A 1 89 ? -8.421 -0.327 15.75 1 96.14 89 VAL A N 1
ATOM 700 C CA . VAL A 1 89 ? -8.167 0.775 16.672 1 96.14 89 VAL A CA 1
ATOM 701 C C . VAL A 1 89 ? -9.48 1.239 17.297 1 96.14 89 VAL A C 1
ATOM 703 O O . VAL A 1 89 ? -10.549 1.074 16.705 1 96.14 89 VAL A O 1
ATOM 706 N N . ASN A 1 90 ? -9.404 1.668 18.519 1 96.59 90 ASN A N 1
ATOM 707 C CA . ASN A 1 90 ? -10.555 2.298 19.158 1 96.59 90 ASN A CA 1
ATOM 708 C C . ASN A 1 90 ? -10.683 3.766 18.761 1 96.59 90 ASN A C 1
ATOM 710 O O . ASN A 1 90 ? -10.068 4.636 19.38 1 96.59 90 ASN A O 1
ATOM 714 N N . TYR A 1 91 ? -11.535 3.993 17.819 1 94.98 91 TYR A N 1
ATOM 715 C CA . TYR A 1 91 ? -11.719 5.328 17.26 1 94.98 91 TYR A CA 1
ATOM 716 C C . TYR A 1 91 ? -12.277 6.285 18.307 1 94.98 91 TYR A C 1
ATOM 718 O O . TYR A 1 91 ? -11.956 7.476 18.303 1 94.98 91 TYR A O 1
ATOM 726 N N . GLU A 1 92 ? -13.014 5.797 19.206 1 93.75 92 GLU A N 1
ATOM 727 C CA . GLU A 1 92 ? -13.654 6.63 20.219 1 93.75 92 GLU A CA 1
ATOM 728 C C . GLU A 1 92 ? -12.629 7.184 21.206 1 93.75 92 GLU A C 1
ATOM 730 O O . GLU A 1 92 ? -12.861 8.219 21.833 1 93.75 92 GLU A O 1
ATOM 735 N N . ASP A 1 93 ? -11.532 6.533 21.214 1 94.35 93 ASP A N 1
ATOM 736 C CA . ASP A 1 93 ? -10.489 6.947 22.147 1 94.35 93 ASP A CA 1
ATOM 737 C C . ASP A 1 93 ? -9.525 7.933 21.492 1 94.35 93 ASP A C 1
ATOM 739 O O . ASP A 1 93 ? -8.626 8.461 22.15 1 94.35 93 ASP A O 1
ATOM 743 N N . ILE A 1 94 ? -9.68 8.18 20.28 1 93.18 94 ILE A N 1
ATOM 744 C CA . ILE A 1 94 ? -8.767 9.072 19.575 1 93.18 94 ILE A CA 1
ATOM 745 C C . ILE A 1 94 ? -9.176 10.524 19.812 1 93.18 94 ILE A C 1
ATOM 747 O O . ILE A 1 94 ? -10.319 10.904 19.549 1 93.18 94 ILE A O 1
ATOM 751 N N . HIS A 1 95 ? -8.26 11.225 20.398 1 88.32 95 HIS A N 1
ATOM 752 C CA . HIS A 1 95 ? -8.447 12.651 20.638 1 88.32 95 HIS A CA 1
ATOM 753 C C . HIS A 1 95 ? -7.349 13.471 19.968 1 88.32 95 HIS A C 1
ATOM 755 O O . HIS A 1 95 ? -6.164 13.268 20.24 1 88.32 95 HIS A O 1
ATOM 761 N N . VAL A 1 96 ? -7.781 14.175 19.022 1 86.86 96 VAL A N 1
ATOM 762 C CA . VAL A 1 96 ? -6.847 15.076 18.354 1 86.86 96 VAL A CA 1
ATOM 763 C C . VAL A 1 96 ? -7.218 16.525 18.661 1 86.86 96 VAL A C 1
ATOM 765 O O . VAL A 1 96 ? -8.401 16.871 18.718 1 86.86 96 VAL A O 1
ATOM 768 N N . ILE A 1 97 ? -6.266 17.193 19.005 1 82.96 97 ILE A N 1
ATOM 769 C CA . ILE A 1 97 ? -6.501 18.613 19.241 1 82.96 97 ILE A CA 1
ATOM 770 C C . ILE A 1 97 ? -6.428 19.375 17.92 1 82.96 97 ILE A C 1
ATOM 772 O O . ILE A 1 97 ? -5.455 19.244 17.173 1 82.96 97 ILE A O 1
ATOM 776 N N . THR A 1 98 ? -7.513 19.908 17.516 1 83.76 98 THR A N 1
ATOM 777 C CA . THR A 1 98 ? -7.555 20.716 16.303 1 83.76 98 THR A CA 1
ATOM 778 C C . THR A 1 98 ? -7.708 22.195 16.643 1 83.76 98 THR A C 1
ATOM 780 O O . THR A 1 98 ? -7.974 22.549 17.794 1 83.76 98 THR A O 1
ATOM 783 N N . VAL A 1 99 ? -7.374 23.032 15.674 1 83.36 99 VAL A N 1
ATOM 784 C CA . VAL A 1 99 ? -7.599 24.459 15.878 1 83.36 99 VAL A CA 1
ATOM 785 C C . VAL A 1 99 ? -9.091 24.726 16.066 1 83.36 99 VAL A C 1
ATOM 787 O O . VAL A 1 99 ? -9.909 24.329 15.233 1 83.36 99 VAL A O 1
ATOM 790 N N . GLU A 1 100 ? -9.473 25.129 17.257 1 77.05 100 GLU A N 1
ATOM 791 C CA . GLU A 1 100 ? -10.86 25.449 17.58 1 77.05 100 GLU A CA 1
ATOM 792 C C . GLU A 1 100 ? -11.245 26.829 17.056 1 77.05 100 GLU A C 1
ATOM 794 O O . GLU A 1 100 ? -10.962 27.843 17.698 1 77.05 100 GLU A O 1
ATOM 799 N N . SER A 1 101 ? -11.585 26.884 15.811 1 73.45 101 SER A N 1
ATOM 800 C CA . SER A 1 101 ? -12.035 28.179 15.311 1 73.45 101 SER A CA 1
ATOM 801 C C . SER A 1 101 ? -13.081 28.015 14.214 1 73.45 101 SER A C 1
ATOM 803 O O . SER A 1 101 ? -12.992 27.098 13.396 1 73.45 101 SER A O 1
ATOM 805 N N . ASP A 1 102 ? -14.093 28.782 14.305 1 83.76 102 ASP A N 1
ATOM 806 C CA . ASP A 1 102 ? -15.013 28.886 13.177 1 83.76 102 ASP A CA 1
ATOM 807 C C . ASP A 1 102 ? -14.359 29.604 11.999 1 83.76 102 ASP A C 1
ATOM 809 O O . ASP A 1 102 ? -13.933 30.754 12.125 1 83.76 102 ASP A O 1
ATOM 813 N N . VAL A 1 103 ? -14.29 28.94 11.005 1 92.55 103 VAL A N 1
ATOM 814 C CA . VAL A 1 103 ? -13.639 29.523 9.837 1 92.55 103 VAL A CA 1
ATOM 815 C C . VAL A 1 103 ? -14.561 30.555 9.192 1 92.55 103 VAL A C 1
ATOM 817 O O . VAL A 1 103 ? -15.717 30.257 8.882 1 92.55 103 VAL A O 1
ATOM 820 N N . MET A 1 104 ? -14.086 31.736 9.046 1 95.65 104 MET A N 1
ATOM 821 C CA . MET A 1 104 ? -14.815 32.839 8.427 1 95.65 104 MET A CA 1
ATOM 822 C C . MET A 1 104 ? -14.41 33.008 6.967 1 95.65 104 MET A C 1
ATOM 824 O O . MET A 1 104 ? -13.307 32.622 6.575 1 95.65 104 MET A O 1
ATOM 828 N N . SER A 1 105 ? -15.379 33.54 6.184 1 95.02 105 SER A N 1
ATOM 829 C CA . SER A 1 105 ? -15.02 33.964 4.835 1 95.02 105 SER A CA 1
ATOM 830 C C . SER A 1 105 ? -14.099 35.178 4.863 1 95.02 105 SER A C 1
ATOM 832 O O . SER A 1 105 ? -13.938 35.818 5.905 1 95.02 105 SER A O 1
ATOM 834 N N . MET A 1 106 ? -13.545 35.431 3.771 1 95.8 106 MET A N 1
ATOM 835 C CA . MET A 1 106 ? -12.696 36.613 3.648 1 95.8 106 MET A CA 1
ATOM 836 C C . MET A 1 106 ? -13.449 37.87 4.072 1 95.8 106 MET A C 1
ATOM 838 O O . MET A 1 106 ? -12.929 38.681 4.841 1 95.8 106 MET A O 1
ATOM 842 N N . GLU A 1 107 ? -14.663 37.972 3.572 1 97.03 107 GLU A N 1
ATOM 843 C CA . GLU A 1 107 ? -15.493 39.131 3.887 1 97.03 107 GLU A CA 1
ATOM 844 C C . GLU A 1 107 ? -15.813 39.192 5.377 1 97.03 107 GLU A C 1
ATOM 846 O O . GLU A 1 107 ? -15.724 40.256 5.994 1 97.03 107 GLU A O 1
ATOM 851 N N . ASP A 1 108 ? -16.12 38.085 5.902 1 97.75 108 ASP A N 1
ATOM 852 C CA . ASP A 1 108 ? -16.454 38.022 7.322 1 97.75 108 ASP A CA 1
ATOM 853 C C . ASP A 1 108 ? -15.235 38.336 8.187 1 97.75 108 ASP A C 1
ATOM 855 O O . ASP A 1 108 ? -15.362 38.952 9.247 1 97.75 108 ASP A O 1
ATOM 859 N N . THR A 1 109 ? -14.119 37.932 7.767 1 97.66 109 THR A N 1
ATOM 860 C CA . THR A 1 109 ? -12.885 38.219 8.49 1 97.66 109 THR A CA 1
ATOM 861 C C . THR A 1 109 ? -12.588 39.716 8.482 1 97.66 109 THR A C 1
ATOM 863 O O . THR A 1 109 ? -12.222 40.287 9.511 1 97.66 109 THR A O 1
ATOM 866 N N . ASN A 1 110 ? -12.758 40.336 7.347 1 98.08 110 ASN A N 1
ATOM 867 C CA . ASN A 1 110 ? -12.59 41.782 7.251 1 98.08 110 ASN A CA 1
ATOM 868 C C . ASN A 1 110 ? -13.535 42.52 8.195 1 98.08 110 ASN A C 1
ATOM 870 O O . ASN A 1 110 ? -13.119 43.436 8.906 1 98.08 110 ASN A O 1
ATOM 874 N N . ASP A 1 111 ? -14.73 42.062 8.164 1 98.28 111 ASP A N 1
ATOM 875 C CA . ASP A 1 111 ? -15.722 42.688 9.033 1 98.28 111 ASP A CA 1
ATOM 876 C C . ASP A 1 111 ? -15.372 42.482 10.505 1 98.28 111 ASP A C 1
ATOM 878 O O . ASP A 1 111 ? -15.531 43.394 11.319 1 98.28 111 ASP A O 1
ATOM 882 N N . TYR A 1 112 ? -14.953 41.327 10.794 1 97.67 112 TYR A N 1
ATOM 883 C CA . TYR A 1 112 ? -14.552 41.012 12.161 1 97.67 112 TYR A CA 1
ATOM 884 C C . TYR A 1 112 ? -13.419 41.921 12.62 1 97.67 112 TYR A C 1
ATOM 886 O O . TYR A 1 112 ? -13.438 42.427 13.745 1 97.67 112 TYR A O 1
ATOM 894 N N . ILE A 1 113 ? -12.429 42.14 11.789 1 98.05 113 ILE A N 1
ATOM 895 C CA . ILE A 1 113 ? -11.285 42.988 12.104 1 98.05 113 ILE A CA 1
ATOM 896 C C . ILE A 1 113 ? -11.752 44.427 12.313 1 98.05 113 ILE A C 1
ATOM 898 O O . ILE A 1 113 ? -11.355 45.082 13.279 1 98.05 113 ILE A O 1
ATOM 902 N N . ARG A 1 114 ? -12.638 44.917 11.476 1 97.66 114 ARG A N 1
ATOM 903 C CA . ARG A 1 114 ? -13.17 46.27 11.602 1 97.66 114 ARG A CA 1
ATOM 904 C C . ARG A 1 114 ? -13.889 46.454 12.934 1 97.66 114 ARG A C 1
ATOM 906 O O . ARG A 1 114 ? -13.691 47.459 13.62 1 97.66 114 ARG A O 1
ATOM 913 N N . GLU A 1 115 ? -14.545 45.498 13.233 1 97.56 115 GLU A N 1
ATOM 914 C CA . GLU A 1 115 ? -15.434 45.612 14.385 1 97.56 115 GLU A CA 1
ATOM 915 C C . GLU A 1 115 ? -14.668 45.437 15.693 1 97.56 115 GLU A C 1
ATOM 917 O O . GLU A 1 115 ? -14.964 46.105 16.687 1 97.56 115 GLU A O 1
ATOM 922 N N . HIS A 1 116 ? -13.731 44.623 15.669 1 97.53 116 HIS A N 1
ATOM 923 C CA . HIS A 1 116 ? -13.184 44.213 16.958 1 97.53 116 HIS A CA 1
ATOM 924 C C . HIS A 1 116 ? -11.755 44.713 17.134 1 97.53 116 HIS A C 1
ATOM 926 O O . HIS A 1 116 ? -11.258 44.804 18.259 1 97.53 116 HIS A O 1
ATOM 932 N N . ILE A 1 117 ? -11.055 44.989 16.101 1 96.89 117 ILE A N 1
ATOM 933 C CA . ILE A 1 117 ? -9.66 45.408 16.189 1 96.89 117 ILE A CA 1
ATOM 934 C C . ILE A 1 117 ? -9.532 46.868 15.758 1 96.89 117 ILE A C 1
ATOM 936 O O . ILE A 1 117 ? -8.806 47.644 16.383 1 96.89 117 ILE A O 1
ATOM 940 N N . GLY A 1 118 ? -10.186 47.229 14.658 1 96.2 118 GLY A N 1
ATOM 941 C CA . GLY A 1 118 ? -10.302 48.632 14.292 1 96.2 118 GLY A CA 1
ATOM 942 C C . GLY A 1 118 ? -9.121 49.137 13.485 1 96.2 118 GLY A C 1
ATOM 943 O O . GLY A 1 118 ? -8.97 50.344 13.284 1 96.2 118 GLY A O 1
ATOM 944 N N . ARG A 1 119 ? -8.23 48.29 13.1 1 97.5 119 ARG A N 1
ATOM 945 C CA . ARG A 1 119 ? -7.106 48.576 12.215 1 97.5 119 ARG A CA 1
ATOM 946 C C . ARG A 1 119 ? -6.716 47.341 11.409 1 97.5 119 ARG A C 1
ATOM 948 O O . ARG A 1 119 ? -7.16 46.231 11.71 1 97.5 119 ARG A O 1
ATOM 955 N N . LYS A 1 120 ? -5.924 47.588 10.423 1 98.06 120 LYS A N 1
ATOM 956 C CA . LYS A 1 120 ? -5.45 46.449 9.641 1 98.06 120 LYS A CA 1
ATOM 957 C C . LYS A 1 120 ? -4.513 45.57 10.464 1 98.06 120 LYS A C 1
ATOM 959 O O . LYS A 1 120 ? -3.704 46.076 11.245 1 98.06 120 LYS A O 1
ATOM 964 N N . VAL A 1 121 ? -4.655 44.353 10.302 1 98.48 121 VAL A N 1
ATOM 965 C CA . VAL A 1 121 ? -3.784 43.374 10.945 1 98.48 121 VAL A CA 1
ATOM 966 C C . VAL A 1 121 ? -2.571 43.101 10.06 1 98.48 121 VAL A C 1
ATOM 968 O O . VAL A 1 121 ? -2.711 42.874 8.856 1 98.48 121 VAL A O 1
ATOM 971 N N . VAL A 1 122 ? -1.412 43.187 10.631 1 98.61 122 VAL A N 1
ATOM 972 C CA . VAL A 1 122 ? -0.184 42.951 9.878 1 98.61 122 VAL A CA 1
ATOM 973 C C . VAL A 1 122 ? 0.287 41.515 10.093 1 98.61 122 VAL A C 1
ATOM 975 O O . VAL A 1 122 ? 0.551 41.105 11.226 1 98.61 122 VAL A O 1
ATOM 978 N N . MET A 1 123 ? 0.383 40.709 9.008 1 98.63 123 MET A N 1
ATOM 979 C CA . MET A 1 123 ? 0.845 39.324 9.061 1 98.63 123 MET A CA 1
ATOM 980 C C . MET A 1 123 ? 2.111 39.141 8.231 1 98.63 123 MET A C 1
ATOM 982 O O . MET A 1 123 ? 2.16 39.545 7.068 1 98.63 123 MET A O 1
ATOM 986 N N . VAL A 1 124 ? 3.132 38.575 8.864 1 98.6 124 VAL A N 1
ATOM 987 C CA . VAL A 1 124 ? 4.404 38.319 8.196 1 98.6 124 VAL A CA 1
ATOM 988 C C . VAL A 1 124 ? 4.66 36.815 8.132 1 98.6 124 VAL A C 1
ATOM 990 O O . VAL A 1 124 ? 4.537 36.114 9.139 1 98.6 124 VAL A O 1
ATOM 993 N N . GLY A 1 125 ? 4.936 36.365 6.971 1 98.14 125 GLY A N 1
ATOM 994 C CA . GLY A 1 125 ? 5.162 34.941 6.788 1 98.14 125 GLY A CA 1
ATOM 995 C C . GLY A 1 125 ? 6.475 34.629 6.094 1 98.14 125 GLY A C 1
ATOM 996 O O . GLY A 1 125 ? 7.017 35.47 5.374 1 98.14 125 GLY A O 1
ATOM 997 N N . ALA A 1 126 ? 7.01 33.425 6.32 1 97.52 126 ALA A N 1
ATOM 998 C CA . ALA A 1 126 ? 8.23 32.974 5.654 1 97.52 126 ALA A CA 1
ATOM 999 C C . ALA A 1 126 ? 8.431 31.473 5.836 1 97.52 126 ALA A C 1
ATOM 1001 O O . ALA A 1 126 ? 7.855 30.868 6.743 1 97.52 126 ALA A O 1
ATOM 1002 N N . SER A 1 127 ? 9.112 30.901 4.919 1 96.78 127 SER A N 1
ATOM 1003 C CA . SER A 1 127 ? 9.796 29.636 5.169 1 96.78 127 SER A CA 1
ATOM 1004 C C . SER A 1 127 ? 11.169 29.865 5.792 1 96.78 127 SER A C 1
ATOM 1006 O O . SER A 1 127 ? 12.097 30.315 5.116 1 96.78 127 SER A O 1
ATOM 1008 N N . THR A 1 128 ? 11.28 29.555 7.025 1 94.14 128 THR A N 1
ATOM 1009 C CA . THR A 1 128 ? 12.459 30.016 7.749 1 94.14 128 THR A CA 1
ATOM 1010 C C . THR A 1 128 ? 13.562 28.962 7.713 1 94.14 128 THR A C 1
ATOM 1012 O O . THR A 1 128 ? 13.337 27.834 7.27 1 94.14 128 THR A O 1
ATOM 1015 N N . GLY A 1 129 ? 14.722 29.375 8.13 1 91.69 129 GLY A N 1
ATOM 1016 C CA . GLY A 1 129 ? 15.866 28.478 8.172 1 91.69 129 GLY A CA 1
ATOM 1017 C C . GLY A 1 129 ? 16.412 28.142 6.798 1 91.69 129 GLY A C 1
ATOM 1018 O O . GLY A 1 129 ? 16.617 29.034 5.971 1 91.69 129 GLY A O 1
ATOM 1019 N N . THR A 1 130 ? 16.618 26.793 6.618 1 87.9 130 THR A N 1
ATOM 1020 C CA . THR A 1 130 ? 17.236 26.354 5.371 1 87.9 130 THR A CA 1
ATOM 1021 C C . THR A 1 130 ? 16.18 25.842 4.395 1 87.9 130 THR A C 1
ATOM 1023 O O . THR A 1 130 ? 16.511 25.371 3.306 1 87.9 130 THR A O 1
ATOM 1026 N N . ASP A 1 131 ? 14.979 25.961 4.802 1 88.84 131 ASP A N 1
ATOM 1027 C CA . ASP A 1 131 ? 13.895 25.448 3.969 1 88.84 131 ASP A CA 1
ATOM 1028 C C . ASP A 1 131 ? 13.633 26.369 2.78 1 88.84 131 ASP A C 1
ATOM 1030 O O . ASP A 1 131 ? 13.29 27.539 2.958 1 88.84 131 ASP A O 1
ATOM 1034 N N . ALA A 1 132 ? 13.725 25.851 1.619 1 88.46 132 ALA A N 1
ATOM 1035 C CA . ALA A 1 132 ? 13.596 26.643 0.399 1 88.46 132 ALA A CA 1
ATOM 1036 C C . ALA A 1 132 ? 12.203 26.497 -0.206 1 88.46 132 ALA A C 1
ATOM 1038 O O . ALA A 1 132 ? 11.872 27.167 -1.187 1 88.46 132 ALA A O 1
ATOM 1039 N N . HIS A 1 133 ? 11.378 25.693 0.264 1 90.01 133 HIS A N 1
ATOM 1040 C CA . HIS A 1 133 ? 10.067 25.407 -0.307 1 90.01 133 HIS A CA 1
ATOM 1041 C C . HIS A 1 133 ? 9.052 26.477 0.079 1 90.01 133 HIS A C 1
ATOM 1043 O O . HIS A 1 133 ? 8.653 26.57 1.243 1 90.01 133 HIS A O 1
ATOM 1049 N N . THR A 1 134 ? 8.517 27.22 -0.859 1 91.31 134 THR A N 1
ATOM 1050 C CA . THR A 1 134 ? 7.651 28.353 -0.553 1 91.31 134 THR A CA 1
ATOM 1051 C C . THR A 1 134 ? 6.219 28.076 -1.002 1 91.31 134 THR A C 1
ATOM 1053 O O . THR A 1 134 ? 5.322 28.89 -0.771 1 91.31 134 THR A O 1
ATOM 1056 N N . VAL A 1 135 ? 5.956 26.992 -1.569 1 88.77 135 VAL A N 1
ATOM 1057 C CA . VAL A 1 135 ? 4.651 26.734 -2.171 1 88.77 135 VAL A CA 1
ATOM 1058 C C . VAL A 1 135 ? 3.555 26.907 -1.122 1 88.77 135 VAL A C 1
ATOM 1060 O O . VAL A 1 135 ? 2.542 27.562 -1.376 1 88.77 135 VAL A O 1
ATOM 1063 N N . GLY A 1 136 ? 3.747 26.336 0.024 1 91.34 136 GLY A N 1
ATOM 1064 C CA . GLY A 1 136 ? 2.746 26.402 1.077 1 91.34 136 GLY A CA 1
ATOM 1065 C C . GLY A 1 136 ? 2.508 27.811 1.586 1 91.34 136 GLY A C 1
ATOM 1066 O O . GLY A 1 136 ? 1.366 28.272 1.642 1 91.34 136 GLY A O 1
ATOM 1067 N N . ILE A 1 137 ? 3.568 28.505 1.907 1 94.54 137 ILE A N 1
ATOM 1068 C CA . ILE A 1 137 ? 3.433 29.847 2.463 1 94.54 137 ILE A CA 1
ATOM 1069 C C . ILE A 1 137 ? 2.913 30.801 1.39 1 94.54 137 ILE A C 1
ATOM 1071 O O . ILE A 1 137 ? 2.137 31.713 1.684 1 94.54 137 ILE A O 1
ATOM 1075 N N . ASP A 1 138 ? 3.313 30.627 0.165 1 94.61 138 ASP A N 1
ATOM 1076 C CA . ASP A 1 138 ? 2.803 31.441 -0.934 1 94.61 138 ASP A CA 1
ATOM 1077 C C . ASP A 1 138 ? 1.294 31.269 -1.091 1 94.61 138 ASP A C 1
ATOM 1079 O O . ASP A 1 138 ? 0.574 32.242 -1.324 1 94.61 138 ASP A O 1
ATOM 1083 N N . ALA A 1 139 ? 0.879 30.068 -0.984 1 93.18 139 ALA A N 1
ATOM 1084 C CA . ALA A 1 139 ? -0.542 29.763 -1.132 1 93.18 139 ALA A CA 1
ATOM 1085 C C . ALA A 1 139 ? -1.369 30.467 -0.06 1 93.18 139 ALA A C 1
ATOM 1087 O O . ALA A 1 139 ? -2.504 30.878 -0.313 1 93.18 139 ALA A O 1
ATOM 1088 N N . ILE A 1 140 ? -0.782 30.588 1.101 1 95.61 140 ILE A N 1
ATOM 1089 C CA . ILE A 1 140 ? -1.481 31.19 2.231 1 95.61 140 ILE A CA 1
ATOM 1090 C C . ILE A 1 140 ? -1.413 32.712 2.13 1 95.61 140 ILE A C 1
ATOM 1092 O O . ILE A 1 140 ? -2.399 33.403 2.396 1 95.61 140 ILE A O 1
ATOM 1096 N N . MET A 1 141 ? -0.331 33.257 1.697 1 95.75 141 MET A N 1
ATOM 1097 C CA . MET A 1 141 ? -0.054 34.682 1.851 1 95.75 141 MET A CA 1
ATOM 1098 C C . MET A 1 141 ? -0.407 35.446 0.58 1 95.75 141 MET A C 1
ATOM 1100 O O . MET A 1 141 ? -0.97 36.54 0.644 1 95.75 141 MET A O 1
ATOM 1104 N N . ASN A 1 142 ? -0.097 34.9 -0.551 1 93.01 142 ASN A N 1
ATOM 1105 C CA . ASN A 1 142 ? -0.19 35.652 -1.797 1 93.01 142 ASN A CA 1
ATOM 1106 C C . ASN A 1 142 ? -1.633 35.755 -2.284 1 93.01 142 ASN A C 1
ATOM 1108 O O . ASN A 1 142 ? -2.453 34.882 -1.996 1 93.01 142 ASN A O 1
ATOM 1112 N N . ARG A 1 143 ? -1.826 36.671 -3.172 1 86.15 143 ARG A N 1
ATOM 1113 C CA . ARG A 1 143 ? -3.164 37.071 -3.597 1 86.15 143 ARG A CA 1
ATOM 1114 C C . ARG A 1 143 ? -3.887 35.918 -4.285 1 86.15 143 ARG A C 1
ATOM 1116 O O . ARG A 1 143 ? -5.078 35.699 -4.054 1 86.15 143 ARG A O 1
ATOM 1123 N N . LYS A 1 144 ? -3.314 35.211 -5.121 1 85.35 144 LYS A N 1
ATOM 1124 C CA . LYS A 1 144 ? -3.928 34.16 -5.928 1 85.35 144 LYS A CA 1
ATOM 1125 C C . LYS A 1 144 ? -4.432 33.017 -5.051 1 85.35 144 LYS A C 1
ATOM 1127 O O . LYS A 1 144 ? -5.459 32.405 -5.35 1 85.35 144 LYS A O 1
ATOM 1132 N N . GLY A 1 145 ? -3.757 32.821 -3.99 1 85.55 145 GLY A N 1
ATOM 1133 C CA . GLY A 1 145 ? -4.127 31.754 -3.074 1 85.55 145 GLY A CA 1
ATOM 1134 C C . GLY A 1 145 ? -4.026 30.373 -3.695 1 85.55 145 GLY A C 1
ATOM 1135 O O . GLY A 1 145 ? -3.116 30.106 -4.482 1 85.55 145 GLY A O 1
ATOM 1136 N N . PHE A 1 146 ? -4.877 29.486 -3.236 1 82.94 146 PH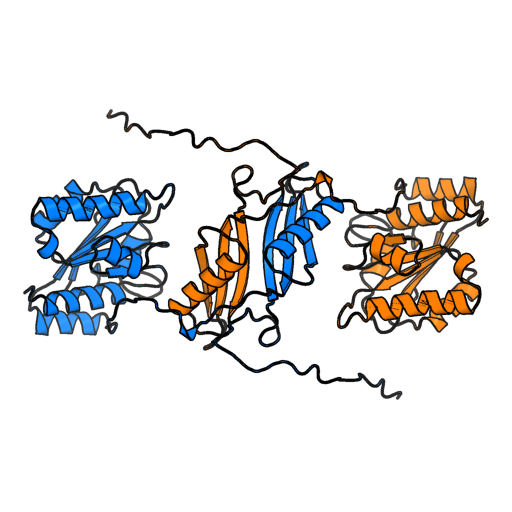E A N 1
ATOM 1137 C CA . PHE A 1 146 ? -4.829 28.093 -3.663 1 82.94 146 PHE A CA 1
ATOM 1138 C C . PHE A 1 146 ? -6.215 27.462 -3.607 1 82.94 146 PHE A C 1
ATOM 1140 O O . PHE A 1 146 ? -6.98 27.712 -2.672 1 82.94 146 PHE A O 1
ATOM 1147 N N . ALA A 1 147 ? -6.591 26.685 -4.719 1 80.08 147 ALA A N 1
ATOM 1148 C CA . ALA A 1 147 ? -7.795 25.86 -4.783 1 80.08 147 ALA A CA 1
ATOM 1149 C C . ALA A 1 147 ? -9.05 26.705 -4.585 1 80.08 147 ALA A C 1
ATOM 1151 O O . ALA A 1 147 ? -9.945 26.329 -3.824 1 80.08 147 ALA A O 1
ATOM 1152 N N . GLY A 1 148 ? -9.051 27.957 -5.038 1 82.81 148 GLY A N 1
ATOM 1153 C CA . GLY A 1 148 ? -10.238 28.795 -4.989 1 82.81 148 GLY A CA 1
ATOM 1154 C C . GLY A 1 148 ? -10.295 29.677 -3.756 1 82.81 148 GLY A C 1
ATOM 1155 O O . GLY A 1 148 ? -11.219 30.478 -3.602 1 82.81 148 GLY A O 1
ATOM 1156 N N . HIS A 1 149 ? -9.313 29.461 -2.885 1 88.48 149 HIS A N 1
ATOM 1157 C CA . HIS A 1 149 ? -9.206 30.316 -1.708 1 88.48 149 HIS A CA 1
ATOM 1158 C C . HIS A 1 149 ? -8.181 31.424 -1.923 1 88.48 149 HIS A C 1
ATOM 1160 O O . HIS A 1 149 ? -7.033 31.152 -2.283 1 88.48 149 HIS A O 1
ATOM 1166 N N . TYR A 1 150 ? -8.558 32.582 -1.685 1 92.29 150 TYR A N 1
ATOM 1167 C CA . TYR A 1 150 ? -7.646 33.71 -1.834 1 92.29 150 TYR A CA 1
ATOM 1168 C C . TYR A 1 150 ? -6.632 33.746 -0.697 1 92.29 150 TYR A C 1
ATOM 1170 O O . TYR A 1 150 ? -6.943 33.358 0.432 1 92.29 150 TYR A O 1
ATOM 1178 N N . GLY A 1 151 ? -5.478 34.217 -1.063 1 96 151 GLY A N 1
ATOM 1179 C CA . GLY A 1 151 ? -4.462 34.401 -0.038 1 96 151 GLY A CA 1
ATOM 1180 C C . GLY A 1 151 ? -4.69 35.637 0.812 1 96 151 GLY A C 1
ATOM 1181 O O . GLY A 1 151 ? -5.553 36.46 0.501 1 96 151 GLY A O 1
ATOM 1182 N N . LEU A 1 152 ? -3.927 35.814 1.84 1 97.63 152 LEU A N 1
ATOM 1183 C CA . LEU A 1 152 ? -4.109 36.842 2.859 1 97.63 152 LEU A CA 1
ATOM 1184 C C . LEU A 1 152 ? -3.911 38.234 2.268 1 97.63 152 LEU A C 1
ATOM 1186 O O . LEU A 1 152 ? -4.511 39.204 2.739 1 97.63 152 LEU A O 1
ATOM 1190 N N . GLU A 1 153 ? -3.12 38.32 1.225 1 96.29 153 GLU A N 1
ATOM 1191 C CA . GLU A 1 153 ? -2.88 39.602 0.569 1 96.29 153 GLU A CA 1
ATOM 1192 C C . GLU A 1 153 ? -4.172 40.185 0.006 1 96.29 153 GLU A C 1
ATOM 1194 O O . GLU A 1 153 ? -4.258 41.389 -0.247 1 96.29 153 GLU A O 1
ATOM 1199 N N . ARG A 1 154 ? -5.112 39.356 -0.194 1 96.35 154 ARG A N 1
ATOM 1200 C CA . ARG A 1 154 ? -6.362 39.806 -0.797 1 96.35 154 ARG A CA 1
ATOM 1201 C C . ARG A 1 154 ? -7.326 40.326 0.265 1 96.35 154 ARG A C 1
ATOM 1203 O O . ARG A 1 154 ? -8.346 40.936 -0.061 1 96.35 154 ARG A O 1
ATOM 1210 N N . TYR A 1 155 ? -7.092 40.05 1.42 1 97.46 155 TYR A N 1
ATOM 1211 C CA . TYR A 1 155 ? -7.944 40.53 2.502 1 97.46 155 TYR A CA 1
ATOM 1212 C C . TYR A 1 155 ? -7.788 42.035 2.692 1 97.46 155 TYR A C 1
ATOM 1214 O O . TYR A 1 155 ? -6.672 42.534 2.85 1 97.46 155 TYR A O 1
ATOM 1222 N N . GLU A 1 156 ? -8.825 42.743 2.699 1 97.35 156 GLU A N 1
ATOM 1223 C CA . GLU A 1 156 ? -8.808 44.201 2.781 1 97.35 156 GLU A CA 1
ATOM 1224 C C . GLU A 1 156 ? -8.19 44.673 4.094 1 97.35 156 GLU A C 1
ATOM 1226 O O . GLU A 1 156 ? -7.468 45.671 4.123 1 97.35 156 GLU A O 1
ATOM 1231 N N . MET A 1 157 ? -8.438 43.949 5.156 1 98.08 157 MET A N 1
ATOM 1232 C CA . MET A 1 157 ? -8.046 44.432 6.477 1 98.08 157 MET A CA 1
ATOM 1233 C C . MET A 1 157 ? -6.779 43.734 6.957 1 98.08 157 MET A C 1
ATOM 1235 O O . MET A 1 157 ? -6.439 43.8 8.14 1 98.08 157 MET A O 1
ATOM 1239 N N . ILE A 1 158 ? -6.07 43.06 5.995 1 98.26 158 ILE A N 1
ATOM 1240 C CA . ILE A 1 158 ? -4.82 42.396 6.346 1 98.26 158 ILE A CA 1
ATOM 1241 C C . ILE A 1 158 ? -3.692 42.916 5.458 1 98.26 158 ILE A C 1
ATOM 1243 O O . ILE A 1 158 ? -3.843 43 4.237 1 98.26 158 ILE A O 1
ATOM 1247 N N . GLU A 1 159 ? -2.667 43.357 6.063 1 98.27 159 GLU A N 1
ATOM 1248 C CA . GLU A 1 159 ? -1.402 43.617 5.383 1 98.27 159 GLU A CA 1
ATOM 1249 C C . GLU A 1 159 ? -0.459 42.423 5.497 1 98.27 159 GLU A C 1
ATOM 1251 O O . GLU A 1 159 ? 0.138 42.195 6.551 1 98.27 159 GLU A O 1
ATOM 1256 N N . ALA A 1 160 ? -0.327 41.749 4.442 1 97.92 160 ALA A N 1
ATOM 1257 C CA . ALA A 1 160 ? 0.431 40.5 4.45 1 97.92 160 ALA A CA 1
ATOM 1258 C C . ALA A 1 160 ? 1.797 40.684 3.796 1 97.92 160 ALA A C 1
ATOM 1260 O O . ALA A 1 160 ? 1.902 41.272 2.717 1 97.92 160 ALA A O 1
ATOM 1261 N N . TYR A 1 161 ? 2.806 40.267 4.416 1 97.78 161 TYR A N 1
ATOM 1262 C CA . TYR A 1 161 ? 4.17 40.301 3.899 1 97.78 161 TYR A CA 1
ATOM 1263 C C . TYR A 1 161 ? 4.766 38.9 3.843 1 97.78 161 TYR A C 1
ATOM 1265 O O . TYR A 1 161 ? 4.976 38.265 4.879 1 97.78 161 TYR A O 1
ATOM 1273 N N . ASN A 1 162 ? 5.025 38.439 2.724 1 97.74 162 ASN A N 1
ATOM 1274 C CA . ASN A 1 162 ? 5.709 37.17 2.502 1 97.74 162 ASN A CA 1
ATOM 1275 C C . ASN A 1 162 ? 7.204 37.372 2.27 1 97.74 162 ASN A C 1
ATOM 1277 O O . ASN A 1 162 ? 7.609 37.901 1.233 1 97.74 162 ASN A O 1
ATOM 1281 N N . LEU A 1 163 ? 8.012 36.866 3.162 1 97.25 163 LEU A N 1
ATOM 1282 C CA . LEU A 1 163 ? 9.446 37.128 3.093 1 97.25 163 LEU A CA 1
ATOM 1283 C C . LEU A 1 163 ? 10.153 36.063 2.262 1 97.25 163 LEU A C 1
ATOM 1285 O O . LEU A 1 163 ? 11.359 36.157 2.02 1 97.25 163 LEU A O 1
ATOM 1289 N N . GLY A 1 164 ? 9.387 35.016 1.933 1 95.13 164 GLY A N 1
ATOM 1290 C CA . GLY A 1 164 ? 9.967 34.012 1.054 1 95.13 164 GLY A CA 1
ATOM 1291 C C . GLY A 1 164 ? 10.632 32.874 1.805 1 95.13 164 GLY A C 1
ATOM 1292 O O . GLY A 1 164 ? 10.12 32.415 2.828 1 95.13 164 GLY A O 1
ATOM 1293 N N . SER A 1 165 ? 11.718 32.394 1.16 1 95.56 165 SER A N 1
ATOM 1294 C CA . SER A 1 165 ? 12.324 31.17 1.674 1 95.56 165 SER A CA 1
ATOM 1295 C C . SER A 1 165 ? 13.679 31.45 2.315 1 95.56 165 SER A C 1
ATOM 1297 O O . SER A 1 165 ? 14.267 32.511 2.096 1 95.56 165 SER A O 1
ATOM 1299 N N . GLN A 1 166 ? 14.075 30.519 3.136 1 95.62 166 GLN A N 1
ATOM 1300 C CA . GLN A 1 166 ? 15.395 30.502 3.759 1 95.62 166 GLN A CA 1
ATOM 1301 C C . GLN A 1 166 ? 15.66 31.797 4.521 1 95.62 166 GLN A C 1
ATOM 1303 O O . GLN A 1 166 ? 16.717 32.411 4.363 1 95.62 166 GLN A O 1
ATOM 1308 N N . VAL A 1 167 ? 14.718 32.252 5.251 1 96.48 167 VAL A N 1
ATOM 1309 C CA . VAL A 1 167 ? 14.844 33.443 6.085 1 96.48 167 VAL A CA 1
ATOM 1310 C C . VAL A 1 167 ? 15.33 33.051 7.478 1 96.48 167 VAL A C 1
ATOM 1312 O O . VAL A 1 167 ? 14.635 32.341 8.208 1 96.48 167 VAL A O 1
ATOM 1315 N N . PRO A 1 168 ? 16.533 33.478 7.83 1 97.16 168 PRO A N 1
ATOM 1316 C CA . PRO A 1 168 ? 16.948 33.194 9.205 1 97.16 168 PRO A CA 1
ATOM 1317 C C . PRO A 1 168 ? 15.954 33.714 10.241 1 97.16 168 PRO A C 1
ATOM 1319 O O . PRO A 1 168 ? 15.375 34.789 10.062 1 97.16 168 PRO A O 1
ATOM 1322 N N . ASN A 1 169 ? 15.815 32.973 11.319 1 97.72 169 ASN A N 1
ATOM 1323 C CA . ASN A 1 169 ? 14.847 33.33 12.351 1 97.72 169 ASN A CA 1
ATOM 1324 C C . ASN A 1 169 ? 15.108 34.727 12.905 1 97.72 169 ASN A C 1
ATOM 1326 O O . ASN A 1 169 ? 14.169 35.475 13.183 1 97.72 169 ASN A O 1
ATOM 1330 N N . GLU A 1 170 ? 16.325 35.085 13.071 1 97.55 170 GLU A N 1
ATOM 1331 C CA . GLU A 1 170 ? 16.678 36.405 13.585 1 97.55 170 GLU A CA 1
ATOM 1332 C C . GLU A 1 170 ? 16.202 37.508 12.644 1 97.55 170 GLU A C 1
ATOM 1334 O O . GLU A 1 170 ? 15.657 38.52 13.091 1 97.55 170 GLU A O 1
ATOM 1339 N N . ASP A 1 171 ? 16.421 37.245 11.402 1 97.85 171 ASP A N 1
ATOM 1340 C CA . ASP A 1 171 ? 15.983 38.218 10.406 1 97.85 171 ASP A CA 1
ATOM 1341 C C . ASP A 1 171 ? 14.459 38.295 10.346 1 97.85 171 ASP A C 1
ATOM 1343 O O . ASP A 1 171 ? 13.895 39.368 10.121 1 97.85 171 ASP A O 1
ATOM 1347 N N . PHE A 1 172 ? 13.859 37.181 10.457 1 98.02 172 PHE A N 1
ATOM 1348 C CA . PHE A 1 172 ? 12.403 37.108 10.465 1 98.02 172 PHE A CA 1
ATOM 1349 C C . PHE A 1 172 ? 11.824 37.971 11.579 1 98.02 172 PHE A C 1
ATOM 1351 O O . PHE A 1 172 ? 10.911 38.766 11.345 1 98.02 172 PHE A O 1
ATOM 1358 N N . ILE A 1 173 ? 12.408 37.835 12.735 1 97.82 173 ILE A N 1
ATOM 1359 C CA . ILE A 1 173 ? 11.954 38.583 13.903 1 97.82 173 ILE A CA 1
ATOM 1360 C C . ILE A 1 173 ? 12.222 40.073 13.697 1 97.82 173 ILE A C 1
ATOM 1362 O O . ILE A 1 173 ? 11.363 40.909 13.986 1 97.82 173 ILE A O 1
ATOM 1366 N N . LYS A 1 174 ? 13.374 40.372 13.202 1 97.85 174 LYS A N 1
ATOM 1367 C CA . LYS A 1 174 ? 13.732 41.764 12.944 1 97.85 174 LYS A CA 1
ATOM 1368 C C . LYS A 1 174 ? 12.737 42.42 11.992 1 97.85 174 LYS A C 1
ATOM 1370 O O . LYS A 1 174 ? 12.274 43.535 12.24 1 97.85 174 LYS A O 1
ATOM 1375 N N . LYS A 1 175 ? 12.47 41.747 10.953 1 97.98 175 LYS A N 1
ATOM 1376 C CA . LYS A 1 175 ? 11.531 42.282 9.971 1 97.98 175 LYS A CA 1
ATOM 1377 C C . LYS A 1 175 ? 10.132 42.417 10.565 1 97.98 175 LYS A C 1
ATOM 1379 O O . LYS A 1 175 ? 9.413 43.371 10.261 1 97.98 175 LYS A O 1
ATOM 1384 N N . ALA A 1 176 ? 9.725 41.499 11.327 1 97.95 176 ALA A N 1
ATOM 1385 C CA . ALA A 1 176 ? 8.423 41.544 11.988 1 97.95 176 ALA A CA 1
ATOM 1386 C C . ALA A 1 176 ? 8.296 42.787 12.865 1 97.95 176 ALA A C 1
ATOM 1388 O O . ALA A 1 176 ? 7.248 43.436 12.885 1 97.95 176 ALA A O 1
ATOM 1389 N N . LEU A 1 177 ? 9.337 43.076 13.567 1 97.74 177 LEU A N 1
ATOM 1390 C CA . LEU A 1 177 ? 9.34 44.252 14.431 1 97.74 177 LEU A CA 1
ATOM 1391 C C . LEU A 1 177 ? 9.298 45.533 13.605 1 97.74 177 LEU A C 1
ATOM 1393 O O . LEU A 1 177 ? 8.565 46.467 13.937 1 97.74 177 LEU A O 1
ATOM 1397 N N . GLU A 1 178 ? 10.069 45.527 12.557 1 97.95 178 GLU A N 1
ATOM 1398 C CA . GLU A 1 178 ? 10.109 46.684 11.668 1 97.95 178 GLU A CA 1
ATOM 1399 C C . GLU A 1 178 ? 8.731 46.977 11.082 1 97.95 178 GLU A C 1
ATOM 1401 O O . GLU A 1 178 ? 8.349 48.14 10.931 1 97.95 178 GLU A O 1
ATOM 1406 N N . LEU A 1 179 ? 8.026 45.979 10.844 1 97.76 179 LEU A N 1
ATOM 1407 C CA . LEU A 1 179 ? 6.74 46.117 10.169 1 97.76 179 LEU A CA 1
ATOM 1408 C C . LEU A 1 179 ? 5.602 46.202 11.181 1 97.76 179 LEU A C 1
ATOM 1410 O O . LEU A 1 179 ? 4.433 46.3 10.8 1 97.76 179 LEU A O 1
ATOM 1414 N N . HIS A 1 180 ? 5.932 46.126 12.467 1 97.22 180 HIS A N 1
ATOM 1415 C CA . HIS A 1 180 ? 4.93 46.121 13.527 1 97.22 180 HIS A CA 1
ATOM 1416 C C . HIS A 1 180 ? 3.914 45.002 13.32 1 97.22 180 HIS A C 1
ATOM 1418 O O . HIS A 1 180 ? 2.706 45.245 13.335 1 97.22 180 HIS A O 1
ATOM 1424 N N . ALA A 1 181 ? 4.478 43.824 13.112 1 98.29 181 ALA A N 1
ATOM 1425 C CA . ALA A 1 181 ? 3.646 42.656 12.831 1 98.29 181 ALA A CA 1
ATOM 1426 C C . ALA A 1 181 ? 2.789 42.29 14.039 1 98.29 181 ALA A C 1
ATOM 1428 O O . ALA A 1 181 ? 3.189 42.515 15.184 1 98.29 181 ALA A O 1
ATOM 1429 N N . ASP A 1 182 ? 1.618 41.722 13.735 1 98.49 182 ASP A N 1
ATOM 1430 C CA . ASP A 1 182 ? 0.747 41.157 14.761 1 98.49 182 ASP A CA 1
ATOM 1431 C C . ASP A 1 182 ? 0.857 39.634 14.797 1 98.49 182 ASP A C 1
ATOM 1433 O O . ASP A 1 182 ? 0.728 39.023 15.859 1 98.49 182 ASP A O 1
ATOM 1437 N N . VAL A 1 183 ? 1.053 39.043 13.614 1 98.62 183 VAL A N 1
ATOM 1438 C CA . VAL A 1 183 ? 1.013 37.595 13.439 1 98.62 183 VAL A CA 1
ATOM 1439 C C . VAL A 1 183 ? 2.249 37.133 12.671 1 98.62 183 VAL A C 1
ATOM 1441 O O . VAL A 1 183 ? 2.634 37.748 11.674 1 98.62 183 VAL A O 1
ATOM 1444 N N . LEU A 1 184 ? 2.865 36.089 13.146 1 98.69 184 LEU A N 1
ATOM 1445 C CA . LEU A 1 184 ? 3.977 35.434 12.467 1 98.69 184 LEU A CA 1
ATOM 1446 C C . LEU A 1 184 ? 3.558 34.069 11.931 1 98.69 184 LEU A C 1
ATOM 1448 O O . LEU A 1 184 ? 3.019 33.244 12.673 1 98.69 184 LEU A O 1
ATOM 1452 N N . LEU A 1 185 ? 3.764 33.859 10.657 1 98.33 185 LEU A N 1
ATOM 1453 C CA . LEU A 1 185 ? 3.438 32.596 10.003 1 98.33 185 LEU A CA 1
ATOM 1454 C C . LEU A 1 185 ? 4.699 31.91 9.488 1 98.33 185 LEU A C 1
ATOM 1456 O O . LEU A 1 185 ? 5.389 32.444 8.617 1 98.33 185 LEU A O 1
ATOM 1460 N N . VAL A 1 186 ? 4.921 30.696 9.991 1 97.7 186 VAL A N 1
ATOM 1461 C CA . VAL A 1 186 ? 6.142 29.985 9.628 1 97.7 186 VAL A CA 1
ATOM 1462 C C . VAL A 1 186 ? 5.79 28.704 8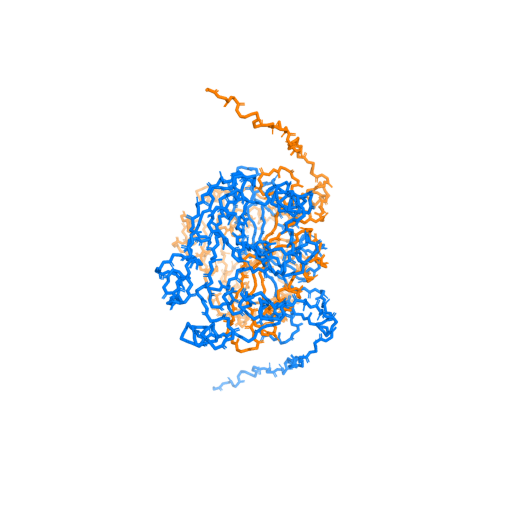.875 1 97.7 186 VAL A C 1
ATOM 1464 O O . VAL A 1 186 ? 4.957 27.917 9.332 1 97.7 186 VAL A O 1
ATOM 1467 N N . SER A 1 187 ? 6.423 28.545 7.728 1 96.01 187 SER A N 1
ATOM 1468 C CA . SER A 1 187 ? 6.234 27.336 6.933 1 96.01 187 SER A CA 1
ATOM 1469 C C . SER A 1 187 ? 7.457 26.427 7.011 1 96.01 187 SER A C 1
ATOM 1471 O O . SER A 1 187 ? 8.592 26.895 6.904 1 96.01 187 SER A O 1
ATOM 1473 N N . GLN A 1 188 ? 7.187 25.157 7.288 1 93.56 188 GLN A N 1
ATOM 1474 C CA . GLN A 1 188 ? 8.231 24.138 7.293 1 93.56 188 GLN A CA 1
ATOM 1475 C C . GLN A 1 188 ? 7.812 22.917 6.48 1 93.56 188 GLN A C 1
ATOM 1477 O O . GLN A 1 188 ? 6.762 22.325 6.736 1 93.56 188 GLN A O 1
ATOM 1482 N N . THR A 1 189 ? 8.646 22.527 5.506 1 87.74 189 THR A N 1
ATOM 1483 C CA . THR A 1 189 ? 8.329 21.401 4.635 1 87.74 189 THR A CA 1
ATOM 1484 C C . THR A 1 189 ? 9.36 20.288 4.793 1 87.74 189 THR A C 1
ATOM 1486 O O . THR A 1 189 ? 9.014 19.105 4.765 1 87.74 189 THR A O 1
ATOM 1489 N N . VAL A 1 190 ? 10.592 20.651 4.915 1 78.56 190 VAL A N 1
ATOM 1490 C CA . VAL A 1 190 ? 11.658 19.661 5.02 1 78.56 190 VAL A CA 1
ATOM 1491 C C . VAL A 1 190 ? 11.657 19.046 6.418 1 78.56 190 VAL A C 1
ATOM 1493 O O . VAL A 1 190 ? 11.72 19.763 7.419 1 78.56 190 VAL A O 1
ATOM 1496 N N . THR A 1 191 ? 11.621 17.747 6.439 1 76.21 191 THR A N 1
ATOM 1497 C CA . THR A 1 191 ? 11.486 17.1 7.739 1 76.21 191 THR A CA 1
ATOM 1498 C C . THR A 1 191 ? 12.643 16.136 7.986 1 76.21 191 THR A C 1
ATOM 1500 O O . THR A 1 191 ? 12.697 15.478 9.028 1 76.21 191 THR A O 1
ATOM 1503 N N . GLN A 1 192 ? 13.507 16.083 7.095 1 72.93 192 GLN A N 1
ATOM 1504 C CA . GLN A 1 192 ? 14.631 15.166 7.256 1 72.93 192 GLN A CA 1
ATOM 1505 C C . GLN A 1 192 ? 15.387 15.445 8.552 1 72.93 192 GLN A C 1
ATOM 1507 O O . GLN A 1 192 ? 15.702 16.597 8.857 1 72.93 192 GLN A O 1
ATOM 1512 N N . LYS A 1 193 ? 15.686 14.503 9.333 1 70.23 193 LYS A N 1
ATOM 1513 C CA . LYS A 1 193 ? 16.435 14.567 10.584 1 70.23 193 LYS A CA 1
ATOM 1514 C C . LYS A 1 193 ? 15.8 15.558 11.555 1 70.23 193 LYS A C 1
ATOM 1516 O O . LYS A 1 193 ? 16.506 16.261 12.282 1 70.23 193 LYS A O 1
ATOM 1521 N N . ASP A 1 194 ? 14.598 15.789 11.447 1 80.05 194 ASP A N 1
ATOM 1522 C CA . ASP A 1 194 ? 13.762 16.618 12.31 1 80.05 194 ASP A CA 1
ATOM 1523 C C . ASP A 1 194 ? 14.213 18.077 12.275 1 80.05 194 ASP A C 1
ATOM 1525 O O . ASP A 1 194 ? 14.082 18.797 13.267 1 80.05 194 ASP A O 1
ATOM 1529 N N . VAL A 1 195 ? 14.754 18.445 11.232 1 83.86 195 VAL A N 1
ATOM 1530 C CA . VAL A 1 195 ? 15.265 19.803 11.071 1 83.86 195 VAL A CA 1
ATOM 1531 C C . VAL A 1 195 ? 14.128 20.807 11.247 1 83.86 195 VAL A C 1
ATOM 1533 O O . VAL A 1 195 ? 14.336 21.903 11.773 1 83.86 195 VAL A O 1
ATOM 1536 N N . HIS A 1 196 ? 12.966 20.433 10.837 1 88.03 196 HIS A N 1
ATOM 1537 C CA . HIS A 1 196 ? 11.825 21.33 10.979 1 88.03 196 HIS A CA 1
ATOM 1538 C C . HIS A 1 196 ? 11.506 21.588 12.448 1 88.03 196 HIS A C 1
ATOM 1540 O O . HIS A 1 196 ? 11.193 22.718 12.83 1 88.03 196 HIS A O 1
ATOM 1546 N N . ILE A 1 197 ? 11.657 20.643 13.263 1 89.23 197 ILE A N 1
ATOM 1547 C CA . ILE A 1 197 ? 11.366 20.788 14.685 1 89.23 197 ILE A CA 1
ATOM 1548 C C . ILE A 1 197 ? 12.406 21.699 15.334 1 89.23 197 ILE A C 1
ATOM 1550 O O . ILE A 1 197 ? 12.061 22.58 16.125 1 89.23 197 ILE A O 1
ATOM 1554 N N . GLN A 1 198 ? 13.62 21.495 15.017 1 91.87 198 GLN A N 1
ATOM 1555 C CA . GLN A 1 198 ? 14.704 22.301 15.568 1 91.87 198 GLN A CA 1
ATOM 1556 C C . GLN A 1 198 ? 14.538 23.772 15.198 1 91.87 198 GLN A C 1
ATOM 1558 O O . GLN A 1 198 ? 14.712 24.653 16.042 1 91.87 198 GLN A O 1
ATOM 1563 N N . ASN A 1 199 ? 14.245 23.952 13.973 1 94.79 199 ASN A N 1
ATOM 1564 C CA . ASN A 1 199 ? 14.097 25.323 13.495 1 94.79 199 ASN A CA 1
ATOM 1565 C C . ASN A 1 199 ? 12.899 26.014 14.14 1 94.79 199 ASN A C 1
ATOM 1567 O O . ASN A 1 199 ? 12.98 27.185 14.516 1 94.79 199 ASN A O 1
ATOM 1571 N N . LEU A 1 200 ? 11.822 25.319 14.237 1 95.76 200 LEU A N 1
ATOM 1572 C CA . LEU A 1 200 ? 10.625 25.859 14.873 1 95.76 200 LEU A CA 1
ATOM 1573 C C . LEU A 1 200 ? 10.879 26.152 16.348 1 95.76 200 LEU A C 1
ATOM 1575 O O . LEU A 1 200 ? 10.454 27.19 16.861 1 95.76 200 LEU A O 1
ATOM 1579 N N . THR A 1 201 ? 11.544 25.287 16.946 1 96.47 201 THR A N 1
ATOM 1580 C CA . THR A 1 201 ? 11.893 25.48 18.35 1 96.47 201 THR A CA 1
ATOM 1581 C C . THR A 1 201 ? 12.792 26.701 18.52 1 96.47 201 THR A C 1
ATOM 1583 O O . THR A 1 201 ? 12.596 27.499 19.44 1 96.47 201 THR A O 1
ATOM 1586 N N . ASN A 1 202 ? 13.736 26.811 17.693 1 97.16 202 ASN A N 1
ATOM 1587 C CA . ASN A 1 202 ? 14.671 27.93 17.743 1 97.16 202 ASN A CA 1
ATOM 1588 C C . ASN A 1 202 ? 13.946 29.271 17.674 1 97.16 202 ASN A C 1
ATOM 1590 O O . ASN A 1 202 ? 14.294 30.208 18.395 1 97.16 202 ASN A O 1
ATOM 1594 N N . LEU A 1 203 ? 13.008 29.38 16.831 1 97.61 203 LEU A N 1
ATOM 1595 C CA . LEU A 1 203 ? 12.269 30.631 16.699 1 97.61 203 LEU A CA 1
ATOM 1596 C C . LEU A 1 203 ? 11.57 30.991 18.006 1 97.61 203 LEU A C 1
ATOM 1598 O O . LEU A 1 203 ? 11.645 32.135 18.46 1 97.61 203 LEU A O 1
ATOM 1602 N N . ILE A 1 204 ? 10.864 30.045 18.572 1 97.84 204 ILE A N 1
ATOM 1603 C CA . ILE A 1 204 ? 10.133 30.277 19.812 1 97.84 204 ILE A CA 1
ATOM 1604 C C . ILE A 1 204 ? 11.11 30.644 20.927 1 97.84 204 ILE A C 1
ATOM 1606 O O . ILE A 1 204 ? 10.838 31.54 21.73 1 97.84 204 ILE A O 1
ATOM 1610 N N . GLU A 1 205 ? 12.211 29.989 20.932 1 97.58 205 GLU A N 1
ATOM 1611 C CA . GLU A 1 205 ? 13.232 30.288 21.932 1 97.58 205 GLU A CA 1
ATOM 1612 C C . GLU A 1 205 ? 13.755 31.713 21.779 1 97.58 205 GLU A C 1
ATOM 1614 O O . GLU A 1 205 ? 13.976 32.409 22.772 1 97.58 205 GLU A O 1
ATOM 1619 N N . LEU A 1 206 ? 14.022 32.086 20.615 1 97.54 206 LEU A N 1
ATOM 1620 C CA . LEU A 1 206 ? 14.494 33.44 20.349 1 97.54 206 LEU A CA 1
ATOM 1621 C C . LEU A 1 206 ? 13.462 34.472 20.791 1 97.54 206 LEU A C 1
ATOM 1623 O O . LEU A 1 206 ? 13.811 35.475 21.419 1 97.54 206 LEU A O 1
ATOM 1627 N N . LEU A 1 207 ? 12.206 34.233 20.488 1 97.72 207 LEU A N 1
ATOM 1628 C CA . LEU A 1 207 ? 11.135 35.142 20.883 1 97.72 207 LEU A CA 1
ATOM 1629 C C . LEU A 1 207 ? 11.041 35.244 22.402 1 97.72 207 LEU A C 1
ATOM 1631 O O . LEU A 1 207 ? 10.852 36.335 22.944 1 97.72 207 LEU A O 1
ATOM 1635 N N . GLU A 1 208 ? 11.161 34.127 23.02 1 97.08 208 GLU A N 1
ATOM 1636 C CA . GLU A 1 208 ? 11.102 34.105 24.479 1 97.08 208 GLU A CA 1
ATOM 1637 C C . GLU A 1 208 ? 12.308 34.812 25.091 1 97.08 208 GLU A C 1
ATOM 1639 O O . GLU A 1 208 ? 12.165 35.585 26.04 1 97.08 208 GLU A O 1
ATOM 1644 N N . ALA A 1 209 ? 13.432 34.564 24.575 1 96.54 209 ALA A N 1
ATOM 1645 C CA . ALA A 1 209 ? 14.666 35.166 25.072 1 96.54 209 ALA A CA 1
ATOM 1646 C C . ALA A 1 209 ? 14.613 36.688 24.97 1 96.54 209 ALA A C 1
ATOM 1648 O O . ALA A 1 209 ? 15.161 37.393 25.821 1 96.54 209 ALA A O 1
ATOM 1649 N N . GLU A 1 210 ? 13.936 37.151 24.005 1 95.51 210 GLU A N 1
ATOM 1650 C CA . GLU A 1 210 ? 13.862 38.59 23.774 1 95.51 210 GLU A CA 1
ATOM 1651 C C . GLU A 1 210 ? 12.607 39.187 24.404 1 95.51 210 GLU A C 1
ATOM 1653 O O . GLU A 1 210 ? 12.352 40.386 24.277 1 95.51 210 GLU A O 1
ATOM 1658 N N . GLY A 1 211 ? 11.824 38.342 25.024 1 95.85 211 GLY A N 1
ATOM 1659 C CA . GLY A 1 211 ? 10.596 38.804 25.651 1 95.85 211 GLY A CA 1
ATOM 1660 C C . GLY A 1 211 ? 9.534 39.219 24.65 1 95.85 211 GLY A C 1
ATOM 1661 O O . GLY A 1 211 ? 8.731 40.113 24.924 1 95.85 211 GLY A O 1
ATOM 1662 N N . LEU A 1 212 ? 9.577 38.618 23.466 1 96.3 212 LEU A N 1
ATOM 1663 C CA . LEU A 1 212 ? 8.712 39.041 22.371 1 96.3 212 LEU A CA 1
ATOM 1664 C C . LEU A 1 212 ? 7.605 38.021 22.127 1 96.3 212 LEU A C 1
ATOM 1666 O O . LEU A 1 212 ? 6.711 38.252 21.31 1 96.3 212 LEU A O 1
ATOM 1670 N N . ARG A 1 213 ? 7.57 36.968 22.825 1 96.27 213 ARG A N 1
ATOM 1671 C CA . ARG A 1 213 ? 6.683 35.859 22.491 1 96.27 213 ARG A CA 1
ATOM 1672 C C . ARG A 1 213 ? 5.22 36.284 22.571 1 96.27 213 ARG A C 1
ATOM 1674 O O . ARG A 1 213 ? 4.401 35.867 21.75 1 96.27 213 ARG A O 1
ATOM 1681 N N . ASP A 1 214 ? 4.919 37.129 23.498 1 94.21 214 ASP A N 1
ATOM 1682 C CA . ASP A 1 214 ? 3.529 37.495 23.751 1 94.21 214 ASP A CA 1
ATOM 1683 C C . ASP A 1 214 ? 3.092 38.648 22.851 1 94.21 214 ASP A C 1
ATOM 1685 O O . ASP A 1 214 ? 1.909 38.99 22.801 1 94.21 214 ASP A O 1
ATOM 1689 N N . LYS A 1 215 ? 4.032 39.123 22.103 1 95.86 215 LYS A N 1
ATOM 1690 C CA . LYS A 1 215 ? 3.725 40.253 21.23 1 95.86 215 LYS A CA 1
ATOM 1691 C C . LYS A 1 215 ? 3.083 39.782 19.927 1 95.86 215 LYS A C 1
ATOM 1693 O O . LYS A 1 215 ? 2.469 40.574 19.21 1 95.86 215 LYS A O 1
ATOM 1698 N N . PHE A 1 216 ? 3.236 38.524 19.648 1 97.89 216 PHE A N 1
ATOM 1699 C CA . PHE A 1 216 ? 2.783 38.014 18.359 1 97.89 216 PHE A CA 1
ATOM 1700 C C . PHE A 1 216 ? 1.858 36.818 18.545 1 97.89 216 PHE A C 1
ATOM 1702 O O . PHE A 1 216 ? 2.028 36.035 19.481 1 97.89 216 PHE A O 1
ATOM 1709 N N . VAL A 1 217 ? 0.899 36.684 17.695 1 98.2 217 VAL A N 1
ATOM 1710 C CA . VAL A 1 217 ? 0.316 35.374 17.423 1 98.2 217 VAL A CA 1
ATOM 1711 C C . VAL A 1 217 ? 1.222 34.592 16.474 1 98.2 217 VAL A C 1
ATOM 1713 O O . VAL A 1 217 ? 1.522 35.055 15.371 1 98.2 217 VAL A O 1
ATOM 1716 N N . VAL A 1 218 ? 1.703 33.457 16.91 1 98.57 218 VAL A N 1
ATOM 1717 C CA . VAL A 1 218 ? 2.679 32.708 16.126 1 98.57 218 VAL A CA 1
ATOM 1718 C C . VAL A 1 218 ? 2.072 31.381 15.676 1 98.57 218 VAL A C 1
ATOM 1720 O O . VAL A 1 218 ? 1.66 30.567 16.506 1 98.57 218 VAL A O 1
ATOM 1723 N N . CYS A 1 219 ? 2.021 31.187 14.366 1 98.04 219 CYS A N 1
ATOM 1724 C CA . CYS A 1 219 ? 1.478 29.963 13.785 1 98.04 219 CYS A CA 1
ATOM 1725 C C . CYS A 1 219 ? 2.5 29.29 12.878 1 98.04 219 CYS A C 1
ATOM 1727 O O . CYS A 1 219 ? 3.409 29.946 12.365 1 98.04 219 CYS A O 1
ATOM 1729 N N . CYS A 1 220 ? 2.374 28.036 12.766 1 97.29 220 CYS A N 1
ATOM 1730 C CA . CYS A 1 220 ? 3.237 27.314 11.838 1 97.29 220 CYS A CA 1
ATOM 1731 C C . CYS A 1 220 ? 2.434 26.322 11.005 1 97.29 220 CYS A C 1
ATOM 1733 O O . CYS A 1 220 ? 1.293 26.002 11.343 1 97.29 220 CYS A O 1
ATOM 1735 N N . GLY A 1 221 ? 3.007 25.999 9.891 1 94.25 221 GLY A N 1
ATOM 1736 C CA . GLY A 1 221 ? 2.347 25.066 8.991 1 94.25 221 GLY A CA 1
ATOM 1737 C C . GLY A 1 221 ? 3.319 24.226 8.184 1 94.25 221 GLY A C 1
ATOM 1738 O O . GLY A 1 221 ? 4.525 24.484 8.191 1 94.25 221 GLY A O 1
ATOM 1739 N N . GLY A 1 222 ? 2.741 23.239 7.522 1 90.14 222 GLY A N 1
ATOM 1740 C CA . GLY A 1 222 ? 3.496 22.292 6.716 1 90.14 222 GLY A CA 1
ATOM 1741 C C . GLY A 1 222 ? 2.859 20.917 6.658 1 90.14 222 GLY A C 1
ATOM 1742 O O . GLY A 1 222 ? 1.93 20.624 7.415 1 90.14 222 GLY A O 1
ATOM 1743 N N . PRO A 1 223 ? 3.451 20.132 5.776 1 82.74 223 PRO A N 1
ATOM 1744 C CA . PRO A 1 223 ? 2.847 18.815 5.562 1 82.74 223 PRO A CA 1
ATOM 1745 C C . PRO A 1 223 ? 2.925 17.923 6.799 1 82.74 223 PRO A C 1
ATOM 1747 O O . PRO A 1 223 ? 2.072 17.053 6.993 1 82.74 223 PRO A O 1
ATOM 1750 N N . ARG A 1 224 ? 3.836 18.086 7.648 1 83.16 224 ARG A N 1
ATOM 1751 C CA . ARG A 1 224 ? 4.023 17.226 8.812 1 83.16 224 ARG A CA 1
ATOM 1752 C C . ARG A 1 224 ? 3.702 17.974 10.102 1 83.16 224 ARG A C 1
ATOM 1754 O O . ARG A 1 224 ? 4.05 17.518 11.193 1 83.16 224 ARG A O 1
ATOM 1761 N N . ILE A 1 225 ? 3.099 19.093 9.959 1 88.53 225 ILE A N 1
ATOM 1762 C CA . ILE A 1 225 ? 2.785 19.905 11.129 1 88.53 225 ILE A CA 1
ATOM 1763 C C . ILE A 1 225 ? 1.333 19.675 11.542 1 88.53 225 ILE A C 1
ATOM 1765 O O . ILE A 1 225 ? 0.42 19.812 10.725 1 88.53 225 ILE A O 1
ATOM 1769 N N . THR A 1 226 ? 1.159 19.263 12.773 1 85.86 226 THR A N 1
ATOM 1770 C CA . THR A 1 226 ? -0.165 19.171 13.378 1 85.86 226 THR A CA 1
ATOM 1771 C C . THR A 1 226 ? -0.362 20.27 14.418 1 85.86 226 THR A C 1
ATOM 1773 O O . THR A 1 226 ? 0.609 20.856 14.901 1 85.86 226 THR A O 1
ATOM 1776 N N . HIS A 1 227 ? -1.619 20.504 14.688 1 92.53 227 HIS A N 1
ATOM 1777 C CA . HIS A 1 227 ? -1.905 21.478 15.735 1 92.53 227 HIS A CA 1
ATOM 1778 C C . HIS A 1 227 ? -1.298 21.051 17.067 1 92.53 227 HIS A C 1
ATOM 1780 O O . HIS A 1 227 ? -0.766 21.882 17.807 1 92.53 227 HIS A O 1
ATOM 1786 N N . GLU A 1 228 ? -1.313 19.826 17.304 1 89.28 228 GLU A N 1
ATOM 1787 C CA . GLU A 1 228 ? -0.759 19.294 18.545 1 89.28 228 GLU A CA 1
ATOM 1788 C C . GLU A 1 228 ? 0.745 19.538 18.627 1 89.28 228 GLU A C 1
ATOM 1790 O O . GLU A 1 228 ? 1.247 20.014 19.647 1 89.28 228 GLU A O 1
ATOM 1795 N N . LEU A 1 229 ? 1.417 19.212 17.632 1 88.75 229 LEU A N 1
ATOM 1796 C CA . LEU A 1 229 ? 2.859 19.426 17.586 1 88.75 229 LEU A CA 1
ATOM 1797 C C . LEU A 1 229 ? 3.195 20.905 17.741 1 88.75 229 LEU A C 1
ATOM 1799 O O . LEU A 1 229 ? 4.119 21.263 18.476 1 88.75 229 LEU A O 1
ATOM 1803 N N . ALA A 1 230 ? 2.462 21.704 17.052 1 95.13 230 ALA A N 1
ATOM 1804 C CA . ALA A 1 230 ? 2.679 23.146 17.12 1 95.13 230 ALA A CA 1
ATOM 1805 C C . ALA A 1 230 ? 2.532 23.656 18.551 1 95.13 230 ALA A C 1
ATOM 1807 O O . ALA A 1 230 ? 3.378 24.409 19.039 1 95.13 230 ALA A O 1
ATOM 1808 N N . LYS A 1 231 ? 1.536 23.214 19.17 1 94.78 231 LYS A N 1
ATOM 1809 C CA . LYS A 1 231 ? 1.299 23.623 20.551 1 94.78 231 LYS A CA 1
ATOM 1810 C C . LYS A 1 231 ? 2.428 23.152 21.464 1 94.78 231 LYS A C 1
ATOM 1812 O O . LYS A 1 231 ? 2.87 23.893 22.345 1 94.78 231 LYS A O 1
ATOM 1817 N N . GLU A 1 232 ? 2.826 21.998 21.208 1 94.27 232 GLU A N 1
ATOM 1818 C CA . GLU A 1 232 ? 3.921 21.443 21.997 1 94.27 232 GLU A CA 1
ATOM 1819 C C . GLU A 1 232 ? 5.196 22.265 21.827 1 94.27 232 GLU A C 1
ATOM 1821 O O . GLU A 1 232 ? 5.983 22.4 22.766 1 94.27 232 GLU A O 1
ATOM 1826 N N . LEU A 1 233 ? 5.369 22.828 20.702 1 95.58 233 LEU A N 1
ATOM 1827 C CA . LEU A 1 233 ? 6.584 23.573 20.393 1 95.58 233 LEU A CA 1
ATOM 1828 C C . LEU A 1 233 ? 6.458 25.027 20.836 1 95.58 233 LEU A C 1
ATOM 1830 O O . LEU A 1 233 ? 7.418 25.795 20.741 1 95.58 233 LEU A O 1
ATOM 1834 N N . GLY A 1 234 ? 5.216 25.444 21.224 1 96.51 234 GLY A N 1
ATOM 1835 C CA . GLY A 1 234 ? 5.039 26.784 21.762 1 96.51 234 GLY A CA 1
ATOM 1836 C C . GLY A 1 234 ? 4.317 27.719 20.811 1 96.51 234 GLY A C 1
ATOM 1837 O O . GLY A 1 234 ? 4.19 28.914 21.084 1 96.51 234 GLY A O 1
ATOM 1838 N N . TYR A 1 235 ? 3.857 27.146 19.756 1 97.82 235 TYR A N 1
ATOM 1839 C CA . TYR A 1 235 ? 3.087 27.952 18.815 1 97.82 235 TYR A CA 1
ATOM 1840 C C . TYR A 1 235 ? 1.634 28.071 19.26 1 97.82 235 TYR A C 1
ATOM 1842 O O . TYR A 1 235 ? 1.178 27.313 20.12 1 97.82 235 TYR A O 1
ATOM 1850 N N . ASP A 1 236 ? 0.981 29.029 18.699 1 97 236 ASP A N 1
ATOM 1851 C CA . ASP A 1 236 ? -0.426 29.218 19.043 1 97 236 ASP A CA 1
ATOM 1852 C C . ASP A 1 236 ? -1.316 28.256 18.259 1 97 236 ASP A C 1
ATOM 1854 O O . ASP A 1 236 ? -2.39 27.874 18.729 1 97 236 ASP A O 1
ATOM 1858 N N . ALA A 1 237 ? -0.843 27.918 17.081 1 96.65 237 ALA A N 1
ATOM 1859 C CA . ALA A 1 237 ? -1.602 26.982 16.255 1 96.65 237 ALA A CA 1
ATOM 1860 C C . ALA A 1 237 ? -0.725 26.381 15.16 1 96.65 237 ALA A C 1
ATOM 1862 O O . ALA A 1 237 ? 0.282 26.974 14.768 1 96.65 237 ALA A O 1
ATOM 1863 N N . GLY A 1 238 ? -1.093 25.222 14.757 1 95.49 238 GLY A N 1
ATOM 1864 C CA . GLY A 1 238 ? -0.502 24.545 13.614 1 95.49 238 GLY A CA 1
ATOM 1865 C C . GLY A 1 238 ? -1.511 24.212 12.531 1 95.49 238 GLY A C 1
ATOM 1866 O O . GLY A 1 238 ? -2.644 23.827 12.828 1 95.49 238 GLY A O 1
ATOM 1867 N N . PHE A 1 239 ? -1.099 24.427 11.284 1 92.94 239 PHE A N 1
ATOM 1868 C CA . PHE A 1 239 ? -1.968 24.166 10.143 1 92.94 239 PHE A CA 1
ATOM 1869 C C . PHE A 1 239 ? -1.294 23.223 9.153 1 92.94 239 PHE A C 1
ATOM 1871 O O . PHE A 1 239 ? -0.298 23.585 8.523 1 92.94 239 PHE A O 1
ATOM 1878 N N . GLY A 1 240 ? -1.865 22.11 9.077 1 86.41 240 GLY A N 1
ATOM 1879 C CA . GLY A 1 240 ? -1.312 21.117 8.17 1 86.41 240 GLY A CA 1
ATOM 1880 C C . GLY A 1 240 ? -1.94 21.153 6.79 1 86.41 240 GLY A C 1
ATOM 1881 O O . GLY A 1 240 ? -2.499 22.174 6.383 1 86.41 240 GLY A O 1
ATOM 1882 N N . ALA A 1 241 ? -1.793 20.019 6.055 1 77.85 241 ALA A N 1
ATOM 1883 C CA . ALA A 1 241 ? -2.328 19.904 4.701 1 77.85 241 ALA A CA 1
ATOM 1884 C C . ALA A 1 241 ? -3.839 20.117 4.688 1 77.85 241 ALA A C 1
ATOM 1886 O O . ALA A 1 241 ? -4.543 19.67 5.597 1 77.85 241 ALA A O 1
ATOM 1887 N N . GLY A 1 242 ? -4.343 20.844 3.654 1 80 242 GLY A N 1
ATOM 1888 C CA . GLY A 1 242 ? -5.773 21.044 3.475 1 80 242 GLY A CA 1
ATOM 1889 C C . GLY A 1 242 ? -6.286 22.308 4.138 1 80 242 GLY A C 1
ATOM 1890 O O . GLY A 1 242 ? -7.484 22.594 4.098 1 80 242 GLY A O 1
ATOM 1891 N N . LYS A 1 243 ? -5.425 22.964 4.72 1 88 243 LYS A N 1
ATOM 1892 C CA . LYS A 1 243 ? -5.807 24.236 5.328 1 88 243 LYS A CA 1
ATOM 1893 C C . LYS A 1 243 ? -5.493 25.405 4.399 1 88 243 LYS A C 1
ATOM 1895 O O . LYS A 1 243 ? -4.559 25.335 3.598 1 88 243 LYS A O 1
ATOM 1900 N N . TYR A 1 244 ? -6.264 26.487 4.556 1 92.85 244 TYR A N 1
ATOM 1901 C CA . TYR A 1 244 ? -6.167 27.632 3.657 1 92.85 244 TYR A CA 1
ATOM 1902 C C . TYR A 1 244 ? -6.046 28.932 4.442 1 92.85 244 TYR A C 1
ATOM 1904 O O . TYR A 1 244 ? -5.993 28.919 5.674 1 92.85 244 TYR A O 1
ATOM 1912 N N . ALA A 1 245 ? -5.994 29.984 3.693 1 95.4 245 ALA A N 1
ATOM 1913 C CA . ALA A 1 245 ? -5.831 31.307 4.29 1 95.4 245 ALA A CA 1
ATOM 1914 C C . ALA A 1 245 ? -6.989 31.631 5.23 1 95.4 245 ALA A C 1
ATOM 1916 O O . ALA A 1 245 ? -6.8 32.295 6.252 1 95.4 245 ALA A O 1
ATOM 1917 N N . ASP A 1 246 ? -8.153 31.105 4.871 1 95.75 246 ASP A N 1
ATOM 1918 C CA . ASP A 1 246 ? -9.326 31.374 5.697 1 95.75 246 ASP A CA 1
ATOM 1919 C C . ASP A 1 246 ? -9.169 30.767 7.089 1 95.75 246 ASP A C 1
ATOM 1921 O O . ASP A 1 246 ? -9.582 31.367 8.084 1 95.75 246 ASP A O 1
ATOM 1925 N N . ASP A 1 247 ? -8.573 29.645 7.128 1 94.56 247 ASP A N 1
ATOM 1926 C CA . ASP A 1 247 ? -8.343 28.98 8.407 1 94.56 247 ASP A CA 1
ATOM 1927 C C . ASP A 1 247 ? -7.368 29.776 9.272 1 94.56 247 ASP A C 1
ATOM 1929 O O . ASP A 1 247 ? -7.627 30.009 10.455 1 94.56 247 ASP A O 1
ATOM 1933 N N . VAL A 1 248 ? -6.335 30.165 8.662 1 96.46 248 VAL A N 1
ATOM 1934 C CA . VAL A 1 248 ? -5.255 30.85 9.364 1 96.46 248 VAL A CA 1
ATOM 1935 C C . VAL A 1 248 ? -5.737 32.215 9.847 1 96.46 248 VAL A C 1
ATOM 1937 O O . VAL A 1 248 ? -5.54 32.573 11.011 1 96.46 248 VAL A O 1
ATOM 1940 N N . ALA A 1 249 ? -6.367 32.94 8.947 1 97.46 249 ALA A N 1
ATOM 1941 C CA . ALA A 1 249 ? -6.843 34.283 9.268 1 97.46 249 ALA A CA 1
ATOM 1942 C C . ALA A 1 249 ? -7.877 34.245 10.39 1 97.46 249 ALA A C 1
ATOM 1944 O O . ALA A 1 249 ? -7.814 35.042 11.329 1 97.46 249 ALA A O 1
ATOM 1945 N N . SER A 1 250 ? -8.83 33.311 10.223 1 97.28 250 SER A N 1
ATOM 1946 C CA . SER A 1 250 ? -9.883 33.202 11.227 1 97.28 250 SER A CA 1
ATOM 1947 C C . SER A 1 250 ? -9.301 32.959 12.615 1 97.28 250 SER A C 1
ATOM 1949 O O . SER A 1 250 ? -9.689 33.62 13.581 1 97.28 250 SER A O 1
ATOM 1951 N N . PHE A 1 251 ? -8.412 32.08 12.68 1 96.96 251 PHE A N 1
ATOM 1952 C CA . PHE A 1 251 ? -7.794 31.779 13.966 1 96.96 251 PHE A CA 1
ATOM 1953 C C . PHE A 1 251 ? -7.035 32.988 14.499 1 96.96 251 PHE A C 1
ATOM 1955 O O . PHE A 1 251 ? -7.2 33.369 15.66 1 96.96 251 PHE A O 1
ATOM 1962 N N . ALA A 1 252 ? -6.195 33.568 13.675 1 97.56 252 ALA A N 1
ATOM 1963 C CA . ALA A 1 252 ? -5.281 34.624 14.102 1 97.56 252 ALA A CA 1
ATOM 1964 C C . ALA A 1 252 ? -6.048 35.822 14.656 1 97.56 252 ALA A C 1
ATOM 1966 O O . ALA A 1 252 ? -5.736 36.318 15.741 1 97.56 252 ALA A O 1
ATOM 1967 N N . VAL A 1 253 ? -7.054 36.21 13.933 1 97.45 253 VAL A N 1
ATOM 1968 C CA . VAL A 1 253 ? -7.739 37.437 14.327 1 97.45 253 VAL A CA 1
ATOM 1969 C C . VAL A 1 253 ? -8.585 37.18 15.572 1 97.45 253 VAL A C 1
ATOM 1971 O O . VAL A 1 253 ? -8.719 38.055 16.43 1 97.45 253 VAL A O 1
ATOM 1974 N N . THR A 1 254 ? -9.152 36.026 15.674 1 97.2 254 THR A N 1
ATOM 1975 C CA . THR A 1 254 ? -9.914 35.703 16.875 1 97.2 254 THR A CA 1
ATOM 1976 C C . THR A 1 254 ? -8.993 35.588 18.086 1 97.2 254 THR A C 1
ATOM 1978 O O . THR A 1 254 ? -9.355 36 19.19 1 97.2 254 THR A O 1
ATOM 1981 N N . GLU A 1 255 ? -7.873 35.049 17.855 1 96.74 255 GLU A N 1
ATOM 1982 C CA . GLU A 1 255 ? -6.891 34.944 18.929 1 96.74 255 GLU A CA 1
ATOM 1983 C C . GLU A 1 255 ? -6.416 36.323 19.379 1 96.74 255 GLU A C 1
ATOM 1985 O O . GLU A 1 255 ? -6.231 36.562 20.574 1 96.74 255 GLU A O 1
ATOM 1990 N N . MET A 1 256 ? -6.159 37.221 18.466 1 97.12 256 MET A N 1
ATOM 1991 C CA . MET A 1 256 ? -5.761 38.589 18.786 1 97.12 256 MET A CA 1
ATOM 1992 C C . MET A 1 256 ? -6.797 39.262 19.681 1 97.12 256 MET A C 1
ATOM 1994 O O . MET A 1 256 ? -6.444 39.901 20.673 1 97.12 256 MET A O 1
ATOM 1998 N N . VAL A 1 257 ? -8.034 39.072 19.303 1 96.52 257 VAL A N 1
ATOM 1999 C CA . VAL A 1 257 ? -9.116 39.697 20.057 1 96.52 257 VAL A CA 1
ATOM 2000 C C . VAL A 1 257 ? -9.183 39.096 21.459 1 96.52 257 VAL A C 1
ATOM 2002 O O . VAL A 1 257 ? -9.358 39.819 22.443 1 96.52 257 VAL A O 1
ATOM 2005 N N . LYS A 1 258 ? -9.041 37.863 21.535 1 95.35 258 LYS A N 1
ATOM 2006 C CA . LYS A 1 258 ? -9.05 37.176 22.824 1 95.35 258 LYS A CA 1
ATOM 2007 C C . LYS A 1 258 ? -7.937 37.692 23.73 1 95.35 258 LYS A C 1
ATOM 2009 O O . LYS A 1 258 ? -8.115 37.793 24.946 1 95.35 258 LYS A O 1
ATOM 2014 N N . ARG A 1 259 ? -6.813 38.097 23.117 1 95.48 259 ARG A N 1
ATOM 2015 C CA . ARG A 1 259 ? -5.642 38.546 23.864 1 95.48 259 ARG A CA 1
ATOM 2016 C C . ARG A 1 259 ? -5.688 40.053 24.099 1 95.48 259 ARG A C 1
ATOM 2018 O O . ARG A 1 259 ? -4.825 40.605 24.784 1 95.48 259 ARG A O 1
ATOM 2025 N N . GLY A 1 260 ? -6.557 40.673 23.458 1 93.76 260 GLY A N 1
ATOM 2026 C CA . GLY A 1 260 ? -6.649 42.118 23.593 1 93.76 260 GLY A CA 1
ATOM 2027 C C . GLY A 1 260 ? -5.609 42.861 22.777 1 93.76 260 GLY A C 1
ATOM 2028 O O . GLY A 1 260 ? -5.174 43.95 23.16 1 93.76 260 GLY A O 1
ATOM 2029 N N . MET A 1 261 ? -5.246 42.19 21.669 1 88.55 261 MET A N 1
ATOM 2030 C CA . MET A 1 261 ? -4.262 42.815 20.79 1 88.55 261 MET A CA 1
ATOM 2031 C C . MET A 1 261 ? -4.929 43.812 19.848 1 88.55 261 MET A C 1
ATOM 2033 O O . MET A 1 261 ? -5.571 43.418 18.873 1 88.55 261 MET A O 1
ATOM 2037 N N . LYS A 1 262 ? -5.099 45.042 20.319 1 84.4 262 LYS A N 1
ATOM 2038 C CA . LYS A 1 262 ? -5.75 46.084 19.529 1 84.4 262 LYS A CA 1
ATOM 2039 C C . LYS A 1 262 ? -4.725 47.049 18.942 1 84.4 262 LYS A C 1
ATOM 2041 O O . LYS A 1 262 ? -3.654 47.252 19.517 1 84.4 262 LYS A O 1
ATOM 2046 N N . MET B 1 1 ? 31.903 34.79 0.613 1 21.55 1 MET B N 1
ATOM 2047 C CA . MET B 1 1 ? 32.145 33.454 0.076 1 21.55 1 MET B CA 1
ATOM 2048 C C . MET B 1 1 ? 31.798 32.383 1.106 1 21.55 1 MET B C 1
ATOM 2050 O O . MET B 1 1 ? 32.312 31.265 1.042 1 21.55 1 MET B O 1
ATOM 2054 N N . SER B 1 2 ? 31.008 32.702 2.17 1 21.4 2 SER B N 1
ATOM 2055 C CA . SER B 1 2 ? 30.835 32.05 3.464 1 21.4 2 SER B CA 1
ATOM 2056 C C . SER B 1 2 ? 30.367 30.609 3.298 1 21.4 2 SER B C 1
ATOM 2058 O O . SER B 1 2 ? 29.406 30.342 2.574 1 21.4 2 SER B O 1
ATOM 2060 N N . SER B 1 3 ? 31.308 29.577 3.343 1 22.48 3 SER B N 1
ATOM 2061 C CA . SER B 1 3 ? 31.375 28.127 3.195 1 22.48 3 SER B CA 1
ATOM 2062 C C . SER B 1 3 ? 30.317 27.434 4.047 1 22.48 3 SER B C 1
ATOM 2064 O O . SER B 1 3 ? 30.409 27.43 5.277 1 22.48 3 SER B O 1
ATOM 2066 N N . GLY B 1 4 ? 29.077 27.762 3.969 1 23.66 4 GLY B N 1
ATOM 2067 C CA . GLY B 1 4 ? 27.962 27.27 4.762 1 23.66 4 GLY B CA 1
ATOM 2068 C C . GLY B 1 4 ? 27.998 25.769 4.978 1 23.66 4 GLY B C 1
ATOM 2069 O O . GLY B 1 4 ? 27.987 24.998 4.016 1 23.66 4 GLY B O 1
ATOM 2070 N N . LEU B 1 5 ? 28.729 25.195 6.022 1 25.52 5 LEU B N 1
ATOM 2071 C CA . LEU B 1 5 ? 29.165 23.883 6.485 1 25.52 5 LEU B CA 1
ATOM 2072 C C . LEU B 1 5 ? 27.984 22.924 6.595 1 25.52 5 LEU B C 1
ATOM 2074 O O . LEU B 1 5 ? 27.088 23.129 7.417 1 25.52 5 LEU B O 1
ATOM 2078 N N . TYR B 1 6 ? 27.373 22.602 5.477 1 28.77 6 TYR B N 1
ATOM 2079 C CA . TYR B 1 6 ? 26.476 21.461 5.331 1 28.77 6 TYR B CA 1
ATOM 2080 C C . TYR B 1 6 ? 27.026 20.239 6.057 1 28.77 6 TYR B C 1
ATOM 2082 O O . TYR B 1 6 ? 28.098 19.735 5.713 1 28.77 6 TYR B O 1
ATOM 2090 N N . ASN B 1 7 ? 27.134 20.378 7.37 1 29.33 7 ASN B N 1
ATOM 2091 C CA . ASN B 1 7 ? 27.59 19.195 8.092 1 29.33 7 ASN B CA 1
ATOM 2092 C C . ASN B 1 7 ? 26.912 17.928 7.578 1 29.33 7 ASN B C 1
ATOM 2094 O O . ASN B 1 7 ? 25.689 17.799 7.654 1 29.33 7 ASN B O 1
ATOM 2098 N N . THR B 1 8 ? 27.372 17.328 6.479 1 33.85 8 THR B N 1
ATOM 2099 C CA . THR B 1 8 ? 27.219 16.023 5.847 1 33.85 8 THR B CA 1
ATOM 2100 C C . THR B 1 8 ? 27.276 14.908 6.888 1 33.85 8 THR B C 1
ATOM 2102 O O . THR B 1 8 ? 28.359 14.436 7.241 1 33.85 8 THR B O 1
ATOM 2105 N N . HIS B 1 9 ? 26.837 15.087 8.054 1 33.34 9 HIS B N 1
ATOM 2106 C CA . HIS B 1 9 ? 26.961 13.882 8.867 1 33.34 9 HIS B CA 1
ATOM 2107 C C . HIS B 1 9 ? 26.546 12.642 8.082 1 33.34 9 HIS B C 1
ATOM 2109 O O . HIS B 1 9 ? 25.53 12.657 7.383 1 33.34 9 HIS B O 1
ATOM 2115 N N . LYS B 1 10 ? 27.484 11.815 7.732 1 37.57 10 LYS B N 1
ATOM 2116 C CA . LYS B 1 10 ? 27.446 10.509 7.08 1 37.57 10 LYS B CA 1
ATOM 2117 C C . LYS B 1 10 ? 26.332 9.64 7.657 1 37.57 10 LYS B C 1
ATOM 2119 O O . LYS B 1 10 ? 26.408 9.21 8.81 1 37.57 10 LYS B O 1
ATOM 2124 N N . ILE B 1 11 ? 25.157 9.968 7.549 1 43.14 11 ILE B N 1
ATOM 2125 C CA . ILE B 1 11 ? 24.211 8.934 7.953 1 43.14 11 ILE B CA 1
ATOM 2126 C C . ILE B 1 11 ? 24.675 7.577 7.429 1 43.14 11 ILE B C 1
ATOM 2128 O O . ILE B 1 11 ? 24.858 7.4 6.222 1 43.14 11 ILE B O 1
ATOM 2132 N N . ASP B 1 12 ? 25.413 6.903 8.174 1 48.17 12 ASP B N 1
ATOM 2133 C CA . ASP B 1 12 ? 25.887 5.546 7.919 1 48.17 12 ASP B CA 1
ATOM 2134 C C . ASP B 1 12 ? 24.759 4.661 7.393 1 48.17 12 ASP B C 1
ATOM 2136 O O . ASP B 1 12 ? 23.826 4.333 8.129 1 48.17 12 ASP B O 1
ATOM 2140 N N . PHE B 1 13 ? 24.508 4.937 6.123 1 54.09 13 PHE B N 1
ATOM 2141 C CA . PHE B 1 13 ? 23.547 4.036 5.498 1 54.09 13 PHE B CA 1
ATOM 2142 C C . PHE B 1 13 ? 24 2.587 5.627 1 54.09 13 PHE B C 1
ATOM 2144 O O . PHE B 1 13 ? 25.179 2.28 5.435 1 54.09 13 PHE B O 1
ATOM 2151 N N . ASP B 1 14 ? 23.274 1.866 6.387 1 63.14 14 ASP B N 1
ATOM 2152 C CA . ASP B 1 14 ? 23.524 0.428 6.404 1 63.14 14 ASP B CA 1
ATOM 2153 C C . ASP B 1 14 ? 23.461 -0.156 4.995 1 63.14 14 ASP B C 1
ATOM 2155 O O . ASP B 1 14 ? 22.432 -0.063 4.323 1 63.14 14 ASP B O 1
ATOM 2159 N N . THR B 1 15 ? 24.547 -0.451 4.456 1 68.28 15 THR B N 1
ATOM 2160 C CA . THR B 1 15 ? 24.618 -0.996 3.105 1 68.28 15 THR B CA 1
ATOM 2161 C C . THR B 1 15 ? 24.657 -2.521 3.138 1 68.28 15 THR B C 1
ATOM 2163 O O . THR B 1 15 ? 24.771 -3.167 2.094 1 68.28 15 THR B O 1
ATOM 2166 N N . THR B 1 16 ? 24.485 -3.022 4.401 1 80.08 16 THR B N 1
ATOM 2167 C CA . THR B 1 16 ? 24.679 -4.464 4.507 1 80.08 16 THR B CA 1
ATOM 2168 C C . THR B 1 16 ? 23.364 -5.204 4.28 1 80.08 16 THR B C 1
ATOM 2170 O O . THR B 1 16 ? 22.354 -4.898 4.917 1 80.08 16 THR B O 1
ATOM 2173 N N . LEU B 1 17 ? 23.496 -5.954 3.273 1 86.08 17 LEU B N 1
ATOM 2174 C CA . LEU B 1 17 ? 22.373 -6.858 3.051 1 86.08 17 LEU B CA 1
ATOM 2175 C C . LEU B 1 17 ? 22.48 -8.088 3.946 1 86.08 17 LEU B C 1
ATOM 2177 O O . LEU B 1 17 ? 23.474 -8.816 3.891 1 86.08 17 LEU B O 1
ATOM 2181 N N . ASP B 1 18 ? 21.561 -8.204 4.879 1 88.58 18 ASP B N 1
ATOM 2182 C CA . ASP B 1 18 ? 21.455 -9.368 5.754 1 88.58 18 ASP B CA 1
ATOM 2183 C C . ASP B 1 18 ? 20.224 -10.204 5.41 1 88.58 18 ASP B C 1
ATOM 2185 O O . ASP B 1 18 ? 19.107 -9.867 5.809 1 88.58 18 ASP B O 1
ATOM 2189 N N . LEU B 1 19 ? 20.424 -11.332 4.828 1 92.75 19 LEU B N 1
ATOM 2190 C CA . LEU B 1 19 ? 19.325 -12.155 4.335 1 92.75 19 LEU B CA 1
ATOM 2191 C C . LEU B 1 19 ? 18.645 -12.897 5.481 1 92.75 19 LEU B C 1
ATOM 2193 O O . LEU B 1 19 ? 17.544 -13.427 5.316 1 92.75 19 LEU B O 1
ATOM 2197 N N . THR B 1 20 ? 19.237 -12.915 6.605 1 93.02 20 THR B N 1
ATOM 2198 C CA . THR B 1 20 ? 18.608 -13.542 7.762 1 93.02 20 THR B CA 1
ATOM 2199 C C . THR B 1 20 ? 17.641 -12.576 8.442 1 93.02 20 THR B C 1
ATOM 2201 O O . THR B 1 20 ? 16.846 -12.981 9.292 1 93.02 20 THR B O 1
ATOM 2204 N N . ARG B 1 21 ? 17.754 -11.383 8.085 1 93.65 21 ARG B N 1
ATOM 2205 C CA . ARG B 1 21 ? 16.844 -10.347 8.562 1 93.65 21 ARG B CA 1
ATOM 2206 C C . ARG B 1 21 ? 16.416 -9.427 7.423 1 93.65 21 ARG B C 1
ATOM 2208 O O . ARG B 1 21 ? 16.576 -8.208 7.51 1 93.65 21 ARG B O 1
ATOM 2215 N N . LEU B 1 22 ? 15.865 -10.021 6.449 1 94.04 22 LEU B N 1
ATOM 2216 C CA . LEU B 1 22 ? 15.45 -9.319 5.24 1 94.04 22 LEU B CA 1
ATOM 2217 C C . LEU B 1 22 ? 14.33 -8.33 5.544 1 94.04 22 LEU B C 1
ATOM 2219 O O . LEU B 1 22 ? 13.338 -8.686 6.184 1 94.04 22 LEU B O 1
ATOM 2223 N N . LYS B 1 23 ? 14.54 -7.091 5.09 1 93.78 23 LYS B N 1
ATOM 2224 C CA . LYS B 1 23 ? 13.595 -5.998 5.304 1 93.78 23 LYS B CA 1
ATOM 2225 C C . LYS B 1 23 ? 13.326 -5.242 4.006 1 93.78 23 LYS B C 1
ATOM 2227 O O . LYS B 1 23 ? 14.152 -5.256 3.09 1 93.78 23 LYS B O 1
ATOM 2232 N N . PRO B 1 24 ? 12.171 -4.613 3.975 1 92.83 24 PRO B N 1
ATOM 2233 C CA . PRO B 1 24 ? 11.91 -3.754 2.818 1 92.83 24 PRO B CA 1
ATOM 2234 C C . PRO B 1 24 ? 12.987 -2.69 2.617 1 92.83 24 PRO B C 1
ATOM 2236 O O . PRO B 1 24 ? 13.569 -2.204 3.591 1 92.83 24 PRO B O 1
ATOM 2239 N N . TYR B 1 25 ? 13.107 -2.389 1.297 1 85.2 25 TYR B N 1
ATOM 2240 C CA . TYR B 1 25 ? 14.098 -1.411 0.862 1 85.2 25 TYR B CA 1
ATOM 2241 C C . TYR B 1 25 ? 13.425 -0.169 0.291 1 85.2 25 TYR B C 1
ATOM 2243 O O . TYR B 1 25 ? 12.56 -0.27 -0.582 1 85.2 25 TYR B O 1
ATOM 2251 N N . GLY B 1 26 ? 13.746 0.969 0.725 1 81.06 26 GLY B N 1
ATOM 2252 C CA . GLY B 1 26 ? 13.331 2.24 0.154 1 81.06 26 GLY B CA 1
ATOM 2253 C C . GLY B 1 26 ? 14.458 2.98 -0.54 1 81.06 26 GLY B C 1
ATOM 2254 O O . GLY B 1 26 ? 14.682 2.798 -1.739 1 81.06 26 GLY B O 1
ATOM 2255 N N . ASP B 1 27 ? 15.294 3.675 0.193 1 75.24 27 ASP B N 1
ATOM 2256 C CA . ASP B 1 27 ? 16.427 4.416 -0.352 1 75.24 27 ASP B CA 1
ATOM 2257 C C . ASP B 1 27 ? 17.749 3.868 0.18 1 75.24 27 ASP B C 1
ATOM 2259 O O . ASP B 1 27 ? 18.794 4.028 -0.454 1 75.24 27 ASP B O 1
ATOM 2263 N N . THR B 1 28 ? 17.671 3.259 1.371 1 79.9 28 THR B N 1
ATOM 2264 C CA . THR B 1 28 ? 18.839 2.638 1.986 1 79.9 28 THR B CA 1
ATOM 2265 C C . THR B 1 28 ? 18.507 1.234 2.483 1 79.9 28 THR B C 1
ATOM 2267 O O . THR B 1 28 ? 17.345 0.926 2.757 1 79.9 28 THR B O 1
ATOM 2270 N N . MET B 1 29 ? 19.591 0.499 2.573 1 83.08 29 MET B N 1
ATOM 2271 C CA . MET B 1 29 ? 19.397 -0.872 3.036 1 83.08 29 MET B CA 1
ATOM 2272 C C . MET B 1 29 ? 18.805 -0.892 4.441 1 83.08 29 MET B C 1
ATOM 2274 O O . MET B 1 29 ? 19.194 -0.093 5.295 1 83.08 29 MET B O 1
ATOM 2278 N N . ASN B 1 30 ? 17.79 -1.733 4.593 1 83.24 30 ASN B N 1
ATOM 2279 C CA . ASN B 1 30 ? 17.18 -2.051 5.88 1 83.24 30 ASN B CA 1
ATOM 2280 C C . ASN B 1 30 ? 16.34 -0.89 6.404 1 83.24 30 ASN B C 1
ATOM 2282 O O . ASN B 1 30 ? 16.038 -0.826 7.597 1 83.24 30 ASN B O 1
ATOM 2286 N N . ASP B 1 31 ? 15.957 0.021 5.574 1 84.75 31 ASP B N 1
ATOM 2287 C CA . ASP B 1 31 ? 15.184 1.161 6.057 1 84.75 31 ASP B CA 1
ATOM 2288 C C . ASP B 1 31 ? 13.714 0.79 6.239 1 84.75 31 ASP B C 1
ATOM 2290 O O . ASP B 1 31 ? 12.962 1.514 6.894 1 84.75 31 ASP B O 1
ATOM 2294 N N . GLY B 1 32 ? 13.297 -0.298 5.635 1 92.39 32 GLY B N 1
ATOM 2295 C CA . GLY B 1 32 ? 11.987 -0.865 5.914 1 92.39 32 GLY B CA 1
ATOM 2296 C C . GLY B 1 32 ? 10.846 -0.032 5.361 1 92.39 32 GLY B C 1
ATOM 2297 O O . GLY B 1 32 ? 9.731 -0.073 5.884 1 92.39 32 GLY B O 1
ATOM 2298 N N . LYS B 1 33 ? 11.108 0.745 4.315 1 93.76 33 LYS B N 1
ATOM 2299 C CA . LYS B 1 33 ? 10.078 1.643 3.801 1 93.76 33 LYS B CA 1
ATOM 2300 C C . LYS B 1 33 ? 8.952 0.862 3.128 1 93.76 33 LYS B C 1
ATOM 2302 O O . LYS B 1 33 ? 9.206 0.001 2.284 1 93.76 33 LYS B O 1
ATOM 2307 N N . VAL B 1 34 ? 7.774 1.142 3.522 1 96.3 34 VAL B N 1
ATOM 2308 C CA . VAL B 1 34 ? 6.574 0.476 3.026 1 96.3 34 VAL B CA 1
ATOM 2309 C C . VAL B 1 34 ? 5.462 1.501 2.816 1 96.3 34 VAL B C 1
ATOM 2311 O O . VAL B 1 34 ? 5.342 2.461 3.581 1 96.3 34 VAL B O 1
ATOM 2314 N N . GLN B 1 35 ? 4.721 1.326 1.774 1 96.1 35 GLN B N 1
ATOM 2315 C CA . GLN B 1 35 ? 3.475 2.052 1.553 1 96.1 35 GLN B CA 1
ATOM 2316 C C . GLN B 1 35 ? 2.265 1.168 1.84 1 96.1 35 GLN B C 1
ATOM 2318 O O . GLN B 1 35 ? 2.215 0.014 1.407 1 96.1 35 GLN B O 1
ATOM 2323 N N . THR B 1 36 ? 1.349 1.667 2.55 1 97.29 36 THR B N 1
ATOM 2324 C CA . THR B 1 36 ? 0.087 0.98 2.8 1 97.29 36 THR B CA 1
ATOM 2325 C C . THR B 1 36 ? -1.095 1.858 2.401 1 97.29 36 THR B C 1
ATOM 2327 O O . THR B 1 36 ? -1.075 3.071 2.62 1 97.29 36 THR B O 1
ATOM 2330 N N . SER B 1 37 ? -2.098 1.228 1.808 1 97.19 37 SER B N 1
ATOM 2331 C CA . SER B 1 37 ? -3.314 1.929 1.41 1 97.19 37 SER B CA 1
ATOM 2332 C C . SER B 1 37 ? -4.56 1.177 1.864 1 97.19 37 SER B C 1
ATOM 2334 O O . SER B 1 37 ? -4.628 -0.048 1.751 1 97.19 37 SER B O 1
ATOM 2336 N N . PHE B 1 38 ? -5.501 1.942 2.389 1 97.05 38 PHE B N 1
ATOM 2337 C CA . PHE B 1 38 ? -6.748 1.334 2.838 1 97.05 38 PHE B CA 1
ATOM 2338 C C . PHE B 1 38 ? -7.825 2.393 3.039 1 97.05 38 PHE B C 1
ATOM 2340 O O . PHE B 1 38 ? -7.531 3.59 3.058 1 97.05 38 PHE B O 1
ATOM 2347 N N . THR B 1 39 ? -9.056 1.903 3.148 1 96.36 39 THR B N 1
ATOM 2348 C CA . THR B 1 39 ? -10.209 2.759 3.406 1 96.36 39 THR B CA 1
ATOM 2349 C C . THR B 1 39 ? -10.745 2.535 4.817 1 96.36 39 THR B C 1
ATOM 2351 O O . THR B 1 39 ? -10.837 1.395 5.277 1 96.36 39 THR B O 1
ATOM 2354 N N . LEU B 1 40 ? -11.033 3.587 5.467 1 96.09 40 LEU B N 1
ATOM 2355 C CA . LEU B 1 40 ? -11.722 3.497 6.749 1 96.09 40 LEU B CA 1
ATOM 2356 C C . LEU B 1 40 ? -13.142 4.042 6.643 1 96.09 40 LEU B C 1
ATOM 2358 O O . LEU B 1 40 ? -13.383 5.025 5.939 1 96.09 40 LEU B O 1
ATOM 2362 N N . PRO B 1 41 ? -14.052 3.404 7.314 1 94.77 41 PRO B N 1
ATOM 2363 C CA . PRO B 1 41 ? -15.438 3.878 7.304 1 94.77 41 PRO B CA 1
ATOM 2364 C C . PRO B 1 41 ? -15.678 5.022 8.287 1 94.77 41 PRO B C 1
ATOM 2366 O O . PRO B 1 41 ? -16.528 4.911 9.174 1 94.77 41 PRO B O 1
ATOM 2369 N N . ILE B 1 42 ? -14.956 6.114 8.114 1 94.2 42 ILE B N 1
ATOM 2370 C CA . ILE B 1 42 ? -15.051 7.324 8.924 1 94.2 42 ILE B CA 1
ATOM 2371 C C . ILE B 1 42 ? -14.861 8.554 8.038 1 94.2 42 ILE B C 1
ATOM 2373 O O . ILE B 1 42 ? -14.446 8.436 6.883 1 94.2 42 ILE B O 1
ATOM 2377 N N . LYS B 1 43 ? -15.197 9.684 8.58 1 92.33 43 LYS B N 1
ATOM 2378 C CA . LYS B 1 43 ? -15.103 10.935 7.833 1 92.33 43 LYS B CA 1
ATOM 2379 C C . LYS B 1 43 ? -13.648 11.354 7.642 1 92.33 43 LYS B C 1
ATOM 2381 O O . LYS B 1 43 ? -12.775 10.957 8.417 1 92.33 43 LYS B O 1
ATOM 2386 N N . ASP B 1 44 ? -13.416 12.11 6.6 1 91.49 44 ASP B N 1
ATOM 2387 C CA . ASP B 1 44 ? -12.092 12.645 6.295 1 91.49 44 ASP B CA 1
ATOM 2388 C C . ASP B 1 44 ? -11.766 13.842 7.185 1 91.49 44 ASP B C 1
ATOM 2390 O O . ASP B 1 44 ? -12.153 14.972 6.881 1 91.49 44 ASP B O 1
ATOM 2394 N N . ASP B 1 45 ? -11.105 13.629 8.292 1 87.17 45 ASP B N 1
ATOM 2395 C CA . ASP B 1 45 ? -10.7 14.684 9.216 1 87.17 45 ASP B CA 1
ATOM 2396 C C . ASP B 1 45 ? -9.447 14.284 9.991 1 87.17 45 ASP B C 1
ATOM 2398 O O . ASP B 1 45 ? -8.831 13.257 9.698 1 87.17 45 ASP B O 1
ATOM 2402 N N . GLU B 1 46 ? -9.011 15.04 10.96 1 86.22 46 GLU B N 1
ATOM 2403 C CA . GLU B 1 46 ? -7.771 14.82 11.699 1 86.22 46 GLU B CA 1
ATOM 2404 C C . GLU B 1 46 ? -7.856 13.559 12.554 1 86.22 46 GLU B C 1
ATOM 2406 O O . GLU B 1 46 ? -6.858 12.857 12.735 1 86.22 46 GLU B O 1
ATOM 2411 N N . ARG B 1 47 ? -8.996 13.353 13.065 1 90.38 47 ARG B N 1
ATOM 2412 C CA . ARG B 1 47 ? -9.19 12.148 13.866 1 90.38 47 ARG B CA 1
ATOM 2413 C C . ARG B 1 47 ? -9.035 10.893 13.013 1 90.38 47 ARG B C 1
ATOM 2415 O O . ARG B 1 47 ? -8.462 9.898 13.462 1 90.38 47 ARG B O 1
ATOM 2422 N N . GLY B 1 48 ? -9.579 10.963 11.793 1 93.66 48 GLY B N 1
ATOM 2423 C CA . GLY B 1 48 ? -9.407 9.864 10.857 1 93.66 48 GLY B CA 1
ATOM 2424 C C . GLY B 1 48 ? -7.957 9.622 10.481 1 93.66 48 GLY B C 1
ATOM 2425 O O . GLY B 1 48 ? -7.517 8.474 10.389 1 93.66 48 GLY B O 1
ATOM 2426 N N . GLU B 1 49 ? -7.286 10.668 10.275 1 92.18 49 GLU B N 1
ATOM 2427 C CA . GLU B 1 49 ? -5.863 10.553 9.974 1 92.18 49 GLU B CA 1
ATOM 2428 C C . GLU B 1 49 ? -5.113 9.859 11.107 1 92.18 49 GLU B C 1
ATOM 2430 O O . GLU B 1 49 ? -4.258 9.005 10.862 1 92.18 49 GLU B O 1
ATOM 2435 N N . GLU B 1 50 ? -5.451 10.263 12.263 1 93.11 50 GLU B N 1
ATOM 2436 C CA . GLU B 1 50 ? -4.81 9.643 13.418 1 93.11 50 GLU B CA 1
ATOM 2437 C C . GLU B 1 50 ? -5.166 8.163 13.519 1 93.11 50 GLU B C 1
ATOM 2439 O O . GLU B 1 50 ? -4.321 7.338 13.871 1 93.11 50 GLU B O 1
ATOM 2444 N N . ALA B 1 51 ? -6.372 7.86 13.235 1 96.41 51 ALA B N 1
ATOM 2445 C CA . ALA B 1 51 ? -6.784 6.459 13.221 1 96.41 51 ALA B CA 1
ATOM 2446 C C . ALA B 1 51 ? -5.949 5.651 12.232 1 96.41 51 ALA B C 1
ATOM 2448 O O . ALA B 1 51 ? -5.484 4.555 12.553 1 96.41 51 ALA B O 1
ATOM 2449 N N . ALA B 1 52 ? -5.77 6.217 11.072 1 96.79 52 ALA B N 1
ATOM 2450 C CA . ALA B 1 52 ? -4.974 5.561 10.038 1 96.79 52 ALA B CA 1
ATOM 2451 C C . ALA B 1 52 ? -3.537 5.349 10.505 1 96.79 52 ALA B C 1
ATOM 2453 O O . ALA B 1 52 ? -2.958 4.282 10.287 1 96.79 52 ALA B O 1
ATOM 2454 N N . ARG B 1 53 ? -3.006 6.314 11.142 1 95.6 53 ARG B N 1
ATOM 2455 C CA . ARG B 1 53 ? -1.646 6.208 11.662 1 95.6 53 ARG B CA 1
ATOM 2456 C C . ARG B 1 53 ? -1.539 5.09 12.693 1 95.6 53 ARG B C 1
ATOM 2458 O O . ARG B 1 53 ? -0.561 4.339 12.703 1 95.6 53 ARG B O 1
ATOM 2465 N N . GLN B 1 54 ? -2.53 5.038 13.501 1 96.69 54 GLN B N 1
ATOM 2466 C CA . GLN B 1 54 ? -2.501 4.035 14.56 1 96.69 54 GLN B CA 1
ATOM 2467 C C . GLN B 1 54 ? -2.61 2.625 13.985 1 96.69 54 GLN B C 1
ATOM 2469 O O . GLN B 1 54 ? -1.963 1.697 14.475 1 96.69 54 GLN B O 1
ATOM 2474 N N . ILE B 1 55 ? -3.412 2.5 13.006 1 97.2 55 ILE B N 1
ATOM 2475 C CA . ILE B 1 55 ? -3.528 1.2 12.355 1 97.2 55 ILE B CA 1
ATOM 2476 C C . ILE B 1 55 ? -2.182 0.804 11.751 1 97.2 55 ILE B C 1
ATOM 2478 O O . ILE B 1 55 ? -1.716 -0.321 11.945 1 97.2 55 ILE B O 1
ATOM 2482 N N . ALA B 1 56 ? -1.562 1.733 11.069 1 97.23 56 ALA B N 1
ATOM 2483 C CA . ALA B 1 56 ? -0.253 1.479 10.473 1 97.23 56 ALA B CA 1
ATOM 2484 C C . ALA B 1 56 ? 0.777 1.123 11.542 1 97.23 56 ALA B C 1
ATOM 2486 O O . ALA B 1 56 ? 1.608 0.235 11.341 1 97.23 56 ALA B O 1
ATOM 2487 N N . LYS B 1 57 ? 0.689 1.805 12.639 1 97.14 57 LYS B N 1
ATOM 2488 C CA . LYS B 1 57 ? 1.594 1.512 13.746 1 97.14 57 LYS B CA 1
ATOM 2489 C C . LYS B 1 57 ? 1.4 0.085 14.252 1 97.14 57 LYS B C 1
ATOM 2491 O O . LYS B 1 57 ? 2.373 -0.614 14.541 1 97.14 57 LYS B O 1
ATOM 2496 N N . LYS B 1 58 ? 0.199 -0.307 14.36 1 97.28 58 LYS B N 1
ATOM 2497 C CA . LYS B 1 58 ? -0.101 -1.657 14.829 1 97.28 58 LYS B CA 1
ATOM 2498 C C . LYS B 1 58 ? 0.385 -2.706 13.833 1 97.28 58 LYS B C 1
ATOM 2500 O O . LYS B 1 58 ? 0.678 -3.842 14.213 1 97.28 58 LYS B O 1
ATOM 2505 N N . MET B 1 59 ? 0.496 -2.347 12.618 1 97.05 59 MET B N 1
ATOM 2506 C CA . MET B 1 59 ? 1.018 -3.241 11.588 1 97.05 59 MET B CA 1
ATOM 2507 C C . MET B 1 59 ? 2.536 -3.35 11.681 1 97.05 59 MET B C 1
ATOM 2509 O O . MET B 1 59 ? 3.149 -4.156 10.979 1 97.05 59 MET B O 1
ATOM 2513 N N . GLY B 1 60 ? 3.135 -2.465 12.49 1 96.73 60 GLY B N 1
ATOM 2514 C CA . GLY B 1 60 ? 4.58 -2.503 12.657 1 96.73 60 GLY B CA 1
ATOM 2515 C C . GLY B 1 60 ? 5.301 -1.439 11.851 1 96.73 60 GLY B C 1
ATOM 2516 O O . GLY B 1 60 ? 6.485 -1.586 11.539 1 96.73 60 GLY B O 1
ATOM 2517 N N . LEU B 1 61 ? 4.599 -0.426 11.449 1 96.09 61 LEU B N 1
ATOM 2518 C CA . LEU B 1 61 ? 5.235 0.688 10.755 1 96.09 61 LEU B CA 1
ATOM 2519 C C . LEU B 1 61 ? 5.646 1.778 11.74 1 96.09 61 LEU B C 1
ATOM 2521 O O . LEU B 1 61 ? 4.794 2.381 12.396 1 96.09 61 LEU B O 1
ATOM 2525 N N . GLU B 1 62 ? 6.896 2.026 11.755 1 94.54 62 GLU B N 1
ATOM 2526 C CA . GLU B 1 62 ? 7.412 3.126 12.564 1 94.54 62 GLU B CA 1
ATOM 2527 C C . GLU B 1 62 ? 7.311 4.454 11.818 1 94.54 62 GLU B C 1
ATOM 2529 O O . GLU B 1 62 ? 7.517 4.507 10.604 1 94.54 62 GLU B O 1
ATOM 2534 N N . GLU B 1 63 ? 7.025 5.539 12.582 1 87.92 63 GLU B N 1
ATOM 2535 C CA . GLU B 1 63 ? 6.903 6.903 12.076 1 87.92 63 GLU B CA 1
ATOM 2536 C C . GLU B 1 63 ? 5.931 6.972 10.902 1 87.92 63 GLU B C 1
ATOM 2538 O O . GLU B 1 63 ? 6.268 7.498 9.84 1 87.92 63 GLU B O 1
ATOM 2543 N N . PRO B 1 64 ? 4.809 6.372 11.127 1 93.48 64 PRO B N 1
ATOM 2544 C CA . PRO B 1 64 ? 3.846 6.419 10.024 1 93.48 64 PRO B CA 1
ATOM 2545 C C . PRO B 1 64 ? 3.451 7.845 9.645 1 93.48 64 PRO B C 1
ATOM 2547 O O . PRO B 1 64 ? 3.299 8.7 10.521 1 93.48 64 PRO B O 1
ATOM 2550 N N . ASN B 1 65 ? 3.361 8.04 8.398 1 89.04 65 ASN B N 1
ATOM 2551 C CA . ASN B 1 65 ? 2.987 9.327 7.822 1 89.04 65 ASN B CA 1
ATOM 2552 C C . ASN B 1 65 ? 1.848 9.182 6.817 1 89.04 65 ASN B C 1
ATOM 2554 O O . ASN B 1 65 ? 1.986 8.48 5.813 1 89.04 65 ASN B O 1
ATOM 2558 N N . VAL B 1 66 ? 0.756 9.81 7.103 1 92.1 66 VAL B N 1
ATOM 2559 C CA . VAL B 1 66 ? -0.341 9.831 6.141 1 92.1 66 VAL B CA 1
ATOM 2560 C C . VAL B 1 66 ? -0.012 10.795 5.003 1 92.1 66 VAL B C 1
ATOM 2562 O O . VAL B 1 66 ? -0.144 12.012 5.154 1 92.1 66 VAL B O 1
ATOM 2565 N N . ALA B 1 67 ? 0.296 10.258 3.884 1 88.49 67 ALA B N 1
ATOM 2566 C CA . ALA B 1 67 ? 0.767 11.065 2.761 1 88.49 67 ALA B CA 1
ATOM 2567 C C . ALA B 1 67 ? -0.404 11.592 1.936 1 88.49 67 ALA B C 1
ATOM 2569 O O . ALA B 1 67 ? -0.28 12.611 1.252 1 88.49 67 ALA B O 1
ATOM 2570 N N . TYR B 1 68 ? -1.458 10.861 1.982 1 88.95 68 TYR B N 1
ATOM 2571 C CA . TYR B 1 68 ? -2.631 11.229 1.198 1 88.95 68 TYR B CA 1
ATOM 2572 C C . TYR B 1 68 ? -3.907 10.701 1.844 1 88.95 68 TYR B C 1
ATOM 2574 O O . TYR B 1 68 ? -3.919 9.599 2.397 1 88.95 68 TYR B O 1
ATOM 2582 N N . HIS B 1 69 ? -4.962 11.448 1.802 1 92 69 HIS B N 1
ATOM 2583 C CA . HIS B 1 69 ? -6.297 10.994 2.175 1 92 69 HIS B CA 1
ATOM 2584 C C . HIS B 1 69 ? -7.372 11.759 1.411 1 92 69 HIS B C 1
ATOM 2586 O O . HIS B 1 69 ? -7.197 12.939 1.1 1 92 69 HIS B O 1
ATOM 2592 N N . ALA B 1 70 ? -8.412 11.042 1.031 1 91.79 70 ALA B N 1
ATOM 2593 C CA . ALA B 1 70 ? -9.522 11.622 0.279 1 91.79 70 ALA B CA 1
ATOM 2594 C C . ALA B 1 70 ? -10.844 10.955 0.648 1 91.79 70 ALA B C 1
ATOM 2596 O O . ALA B 1 70 ? -10.913 9.73 0.778 1 91.79 70 ALA B O 1
ATOM 2597 N N . PRO B 1 71 ? -11.88 11.742 0.837 1 92.14 71 PRO B N 1
ATOM 2598 C CA . PRO B 1 71 ? -13.196 11.144 1.075 1 92.14 71 PRO B CA 1
ATOM 2599 C C . PRO B 1 71 ? -13.753 10.434 -0.157 1 92.14 71 PRO B C 1
ATOM 2601 O O . PRO B 1 71 ? -13.731 10.991 -1.257 1 92.14 71 PRO B O 1
ATOM 2604 N N . LEU B 1 72 ? -14.09 9.267 -0.055 1 90.39 72 LEU B N 1
ATOM 2605 C CA . LEU B 1 72 ? -14.801 8.54 -1.101 1 90.39 72 LEU B CA 1
ATOM 2606 C C . LEU B 1 72 ? -16.297 8.833 -1.045 1 90.39 72 LEU B C 1
ATOM 2608 O O . LEU B 1 72 ? -16.98 8.796 -2.071 1 90.39 72 LEU B O 1
ATOM 2612 N N . ASP B 1 73 ? -16.71 9.012 0.195 1 87.82 73 ASP B N 1
ATOM 2613 C CA . ASP B 1 73 ? -18.055 9.447 0.558 1 87.82 73 ASP B CA 1
ATOM 2614 C C . ASP B 1 73 ? -18.05 10.192 1.891 1 87.82 73 ASP B C 1
ATOM 2616 O O . ASP B 1 73 ? -16.987 10.525 2.418 1 87.82 73 ASP B O 1
ATOM 2620 N N . LYS B 1 74 ? -19.253 10.529 2.454 1 88.77 74 LYS B N 1
ATOM 2621 C CA . LYS B 1 74 ? -19.371 11.275 3.703 1 88.77 74 LYS B CA 1
ATOM 2622 C C . LYS B 1 74 ? -18.794 10.484 4.874 1 88.77 74 LYS B C 1
ATOM 2624 O O . LYS B 1 74 ? -18.32 11.067 5.851 1 88.77 74 LYS B O 1
ATOM 2629 N N . GLU B 1 75 ? -18.802 9.103 4.66 1 91.19 75 GLU B N 1
ATOM 2630 C CA . GLU B 1 75 ? -18.44 8.314 5.834 1 91.19 75 GLU B CA 1
ATOM 2631 C C . GLU B 1 75 ? -17.292 7.358 5.525 1 91.19 75 GLU B C 1
ATOM 2633 O O . GLU B 1 75 ? -17.032 6.424 6.287 1 91.19 75 GLU B O 1
ATOM 2638 N N . PHE B 1 76 ? -16.68 7.502 4.347 1 94.32 76 PHE B N 1
ATOM 2639 C CA . PHE B 1 76 ? -15.562 6.644 3.972 1 94.32 76 PHE B CA 1
ATOM 2640 C C . PHE B 1 76 ? -14.388 7.475 3.468 1 94.32 76 PHE B C 1
ATOM 2642 O O . PHE B 1 76 ? -14.562 8.36 2.628 1 94.32 76 PHE B O 1
ATOM 2649 N N . THR B 1 77 ? -13.249 7.198 3.957 1 95.87 77 THR B N 1
ATOM 2650 C CA . THR B 1 77 ? -12.058 7.931 3.543 1 95.87 77 THR B CA 1
ATOM 2651 C C . THR B 1 77 ? -10.944 6.969 3.137 1 95.87 77 THR B C 1
ATOM 2653 O O . THR B 1 77 ? -10.694 5.976 3.823 1 95.87 77 THR B O 1
ATOM 2656 N N . PHE B 1 78 ? -10.346 7.22 2.026 1 96.98 78 PHE B N 1
ATOM 2657 C CA . PHE B 1 78 ? -9.194 6.471 1.536 1 96.98 78 PHE B CA 1
ATOM 2658 C C . PHE B 1 78 ? -7.895 7.079 2.05 1 96.98 78 PHE B C 1
ATOM 2660 O O . PHE B 1 78 ? -7.741 8.302 2.072 1 96.98 78 PHE B O 1
ATOM 2667 N N . TYR B 1 79 ? -6.908 6.241 2.507 1 96.59 79 TYR B N 1
ATOM 2668 C CA . TYR B 1 79 ? -5.64 6.706 3.06 1 96.59 79 TYR B CA 1
ATOM 2669 C C . TYR B 1 79 ? -4.463 6.027 2.369 1 96.59 79 TYR B C 1
ATOM 2671 O O . TYR B 1 79 ? -4.518 4.833 2.065 1 96.59 79 TYR B O 1
ATOM 2679 N N . VAL B 1 80 ? -3.421 6.762 2.172 1 95.91 80 VAL B N 1
ATOM 2680 C CA . VAL B 1 80 ? -2.093 6.258 1.839 1 95.91 80 VAL B CA 1
ATOM 2681 C C . VAL B 1 80 ? -1.115 6.599 2.961 1 95.91 80 VAL B C 1
ATOM 2683 O O . VAL B 1 80 ? -0.901 7.774 3.27 1 95.91 80 VAL B O 1
ATOM 2686 N N . VAL B 1 81 ? -0.533 5.589 3.522 1 95.76 81 VAL B N 1
ATOM 2687 C CA . VAL B 1 81 ? 0.345 5.77 4.673 1 95.76 81 VAL B CA 1
ATOM 2688 C C . VAL B 1 81 ? 1.717 5.168 4.378 1 95.76 81 VAL B C 1
ATOM 2690 O O . VAL B 1 81 ? 1.815 4.028 3.917 1 95.76 81 VAL B O 1
ATOM 2693 N N . TYR B 1 82 ? 2.749 5.937 4.657 1 93.94 82 TYR B N 1
ATOM 2694 C CA . TYR B 1 82 ? 4.123 5.457 4.561 1 93.94 82 TYR B CA 1
ATOM 2695 C C . TYR B 1 82 ? 4.718 5.226 5.944 1 93.94 82 TYR B C 1
ATOM 2697 O O . TYR B 1 82 ? 4.326 5.881 6.913 1 93.94 82 TYR B O 1
ATOM 2705 N N . GLY B 1 83 ? 5.643 4.304 5.999 1 94.09 83 GLY B N 1
ATOM 2706 C CA . GLY B 1 83 ? 6.374 4.07 7.233 1 94.09 83 GLY B CA 1
ATOM 2707 C C . GLY B 1 83 ? 7.528 3.098 7.068 1 94.09 83 GLY B C 1
ATOM 2708 O O . GLY B 1 83 ? 7.825 2.662 5.954 1 94.09 83 GLY B O 1
ATOM 2709 N N . SER B 1 84 ? 8.174 2.914 8.224 1 94.48 84 SER B N 1
ATOM 2710 C CA . SER B 1 84 ? 9.284 1.967 8.254 1 94.48 84 SER B CA 1
ATOM 2711 C C . SER B 1 84 ? 8.887 0.673 8.957 1 94.48 84 SER B C 1
ATOM 2713 O O . SER B 1 84 ? 8.664 0.662 10.169 1 94.48 84 SER B O 1
ATOM 2715 N N . CYS B 1 85 ? 8.877 -0.342 8.199 1 95.75 85 CYS B N 1
ATOM 2716 C CA . CYS B 1 85 ? 8.473 -1.641 8.725 1 95.75 85 CYS B CA 1
ATOM 2717 C C . CYS B 1 85 ? 9.515 -2.185 9.694 1 95.75 85 CYS B C 1
ATOM 2719 O O . CYS B 1 85 ? 10.705 -2.226 9.375 1 95.75 85 CYS B O 1
ATOM 2721 N N . VAL B 1 86 ? 9.032 -2.698 10.829 1 96.05 86 VAL B N 1
ATOM 2722 C CA . VAL B 1 86 ? 9.947 -3.188 11.854 1 96.05 86 VAL B CA 1
ATOM 2723 C C . VAL B 1 86 ? 10.201 -4.68 11.651 1 96.05 86 VAL B C 1
ATOM 2725 O O . VAL B 1 86 ? 11.133 -5.242 12.23 1 96.05 86 VAL B O 1
ATOM 2728 N N . HIS B 1 87 ? 9.394 -5.342 10.906 1 95.85 87 HIS B N 1
ATOM 2729 C CA . HIS B 1 87 ? 9.459 -6.789 10.74 1 95.85 87 HIS B CA 1
ATOM 2730 C C . HIS B 1 87 ? 10.527 -7.18 9.724 1 95.85 87 HIS B C 1
ATOM 2732 O O . HIS B 1 87 ? 10.807 -6.425 8.79 1 95.85 87 HIS B O 1
ATOM 2738 N N . SER B 1 88 ? 11.11 -8.248 9.953 1 95.84 88 SER B N 1
ATOM 2739 C CA . SER B 1 88 ? 12.037 -8.892 9.027 1 95.84 88 SER B CA 1
ATOM 2740 C C . SER B 1 88 ? 11.722 -10.376 8.873 1 95.84 88 SER B C 1
ATOM 2742 O O . SER B 1 88 ? 10.965 -10.941 9.665 1 95.84 88 SER B O 1
ATOM 2744 N N . VAL B 1 89 ? 12.213 -10.963 7.858 1 96.26 89 VAL B N 1
ATOM 2745 C CA . VAL B 1 89 ? 12.061 -12.401 7.66 1 96.26 89 VAL B CA 1
ATOM 2746 C C . VAL B 1 89 ? 13.426 -13.032 7.392 1 96.26 89 VAL B C 1
ATOM 2748 O O . VAL B 1 89 ? 14.34 -12.365 6.902 1 96.26 89 VAL B O 1
ATOM 2751 N N . ASN B 1 90 ? 13.591 -14.239 7.835 1 96.68 90 ASN B N 1
ATOM 2752 C CA . ASN B 1 90 ? 14.783 -15.006 7.489 1 96.68 90 ASN B CA 1
ATOM 2753 C C . ASN B 1 90 ? 14.658 -15.646 6.11 1 96.68 90 ASN B C 1
ATOM 2755 O O . ASN B 1 90 ? 14.112 -16.743 5.976 1 96.68 90 ASN B O 1
ATOM 2759 N N . TYR B 1 91 ? 15.237 -14.994 5.165 1 95.1 91 TYR B N 1
ATOM 2760 C CA . TYR B 1 91 ? 15.144 -15.419 3.773 1 95.1 91 TYR B CA 1
ATOM 2761 C C . TYR B 1 91 ? 15.82 -16.77 3.569 1 95.1 91 TYR B C 1
ATOM 2763 O O . TYR B 1 91 ? 15.38 -17.572 2.742 1 95.1 91 TYR B O 1
ATOM 2771 N N . GLU B 1 92 ? 16.794 -17.053 4.322 1 93.95 92 GLU B N 1
ATOM 2772 C CA . GLU B 1 92 ? 17.555 -18.289 4.17 1 93.95 92 GLU B CA 1
ATOM 2773 C C . GLU B 1 92 ? 16.731 -19.5 4.596 1 93.95 92 GLU B C 1
ATOM 2775 O O . GLU B 1 92 ? 16.988 -20.621 4.152 1 93.95 92 GLU B O 1
ATOM 2780 N N . ASP B 1 93 ? 15.744 -19.199 5.341 1 94.55 93 ASP B N 1
ATOM 2781 C CA . ASP B 1 93 ? 14.904 -20.281 5.844 1 94.55 93 ASP B CA 1
ATOM 2782 C C . ASP B 1 93 ? 13.717 -20.531 4.916 1 94.55 93 ASP B C 1
ATOM 2784 O O . ASP B 1 93 ? 12.942 -21.466 5.128 1 94.55 93 ASP B O 1
ATOM 2788 N N . ILE B 1 94 ? 13.561 -19.763 3.952 1 93.41 94 ILE B N 1
ATOM 2789 C CA . ILE B 1 94 ? 12.42 -19.906 3.055 1 93.41 94 ILE B CA 1
ATOM 2790 C C . ILE B 1 94 ? 12.714 -20.983 2.013 1 93.41 94 ILE B C 1
ATOM 2792 O O . ILE B 1 94 ? 13.718 -20.91 1.302 1 93.41 94 ILE B O 1
ATOM 2796 N N . HIS B 1 95 ? 11.88 -21.966 2.049 1 88.71 95 HIS B N 1
ATOM 2797 C CA . HIS B 1 95 ? 11.961 -23.051 1.078 1 88.71 95 HIS B CA 1
ATOM 2798 C C . HIS B 1 95 ? 10.658 -23.192 0.298 1 88.71 95 HIS B C 1
ATOM 2800 O O . HIS B 1 95 ? 9.593 -23.384 0.89 1 88.71 95 HIS B O 1
ATOM 2806 N N . VAL B 1 96 ? 10.783 -22.906 -0.919 1 87.16 96 VAL B N 1
ATOM 2807 C CA . VAL B 1 96 ? 9.63 -23.083 -1.796 1 87.16 96 VAL B CA 1
ATOM 2808 C C . VAL B 1 96 ? 9.905 -24.21 -2.789 1 87.16 96 VAL B C 1
ATOM 2810 O O . VAL B 1 96 ? 11.024 -24.347 -3.288 1 87.16 96 VAL B O 1
ATOM 2813 N N . ILE B 1 97 ? 8.995 -25.007 -2.872 1 83.61 97 ILE B N 1
ATOM 2814 C CA . ILE B 1 97 ? 9.125 -26.076 -3.855 1 83.61 97 ILE B CA 1
ATOM 2815 C C . ILE B 1 97 ? 8.673 -25.576 -5.225 1 83.61 97 ILE B C 1
ATOM 2817 O O . ILE B 1 97 ? 7.575 -25.031 -5.363 1 83.61 97 ILE B O 1
ATOM 2821 N N . THR B 1 98 ? 9.572 -25.508 -6.125 1 84.11 98 THR B N 1
ATOM 2822 C CA . THR B 1 98 ? 9.25 -25.106 -7.489 1 84.11 98 THR B CA 1
ATOM 2823 C C . THR B 1 98 ? 9.319 -26.301 -8.436 1 84.11 98 THR B C 1
ATOM 2825 O O . THR B 1 98 ? 9.797 -27.372 -8.058 1 84.11 98 THR B O 1
ATOM 2828 N N . VAL B 1 99 ? 8.682 -26.143 -9.591 1 83.52 99 VAL B N 1
ATOM 2829 C CA . VAL B 1 99 ? 8.795 -27.193 -10.597 1 83.52 99 VAL B CA 1
ATOM 2830 C C . VAL B 1 99 ? 10.254 -27.35 -11.02 1 83.52 99 VAL B C 1
ATOM 2832 O O . VAL B 1 99 ? 10.901 -26.376 -11.413 1 83.52 99 VAL B O 1
ATOM 2835 N N . GLU B 1 100 ? 10.853 -28.484 -10.698 1 77.09 100 GLU B N 1
ATOM 2836 C CA . GLU B 1 100 ? 12.236 -28.788 -11.054 1 77.09 100 GLU B CA 1
ATOM 2837 C C . GLU B 1 100 ? 12.345 -29.246 -12.505 1 77.09 100 GLU B C 1
ATOM 2839 O O . GLU B 1 100 ? 12.121 -30.419 -12.81 1 77.09 100 GLU B O 1
ATOM 2844 N N . SER B 1 101 ? 12.374 -28.291 -13.386 1 73.77 101 SER B N 1
ATOM 2845 C CA . SER B 1 101 ? 12.558 -28.702 -14.774 1 73.77 101 SER B CA 1
ATOM 2846 C C . SER B 1 101 ? 13.33 -27.651 -15.564 1 73.77 101 SER B C 1
ATOM 2848 O O . SER B 1 101 ? 13.151 -26.45 -15.35 1 73.77 101 SER B O 1
ATOM 2850 N N . ASP B 1 102 ? 14.246 -28.112 -16.325 1 84.15 102 ASP B N 1
ATOM 2851 C CA . ASP B 1 102 ? 14.863 -27.224 -17.304 1 84.15 102 ASP B CA 1
ATOM 2852 C C . ASP B 1 102 ? 13.881 -26.867 -18.418 1 84.15 102 ASP B C 1
ATOM 2854 O O . ASP B 1 102 ? 13.367 -27.751 -19.107 1 84.15 102 ASP B O 1
ATOM 2858 N N . VAL B 1 103 ? 13.662 -25.694 -18.517 1 92.7 103 VAL B N 1
ATOM 2859 C CA . VAL B 1 103 ? 12.701 -25.256 -19.524 1 92.7 103 VAL B CA 1
ATOM 2860 C C . VAL B 1 103 ? 13.335 -25.334 -20.912 1 92.7 103 VAL B C 1
ATOM 2862 O O . VAL B 1 103 ? 14.417 -24.788 -21.138 1 92.7 103 VAL B O 1
ATOM 2865 N N . MET B 1 104 ? 12.718 -26.034 -21.785 1 95.77 104 MET B N 1
ATOM 2866 C CA . MET B 1 104 ? 13.164 -26.201 -23.165 1 95.77 104 MET B CA 1
ATOM 2867 C C . MET B 1 104 ? 12.418 -25.252 -24.097 1 95.77 104 MET B C 1
ATOM 2869 O O . MET B 1 104 ? 11.3 -24.831 -23.796 1 95.77 104 MET B O 1
ATOM 2873 N N . SER B 1 105 ? 13.118 -24.896 -25.204 1 95.07 105 SER B N 1
ATOM 2874 C CA . SER B 1 105 ? 12.416 -24.188 -26.27 1 95.07 105 SER B CA 1
ATOM 2875 C C . SER B 1 105 ? 11.402 -25.094 -26.96 1 95.07 105 SER B C 1
ATOM 2877 O O . SER B 1 105 ? 11.412 -26.311 -26.761 1 95.07 105 SER B O 1
ATOM 2879 N N . MET B 1 106 ? 10.586 -24.499 -27.688 1 95.81 106 MET B N 1
ATOM 2880 C CA . MET B 1 106 ? 9.611 -25.262 -28.461 1 95.81 106 MET B CA 1
ATOM 2881 C C . MET B 1 106 ? 10.302 -26.312 -29.325 1 95.81 106 MET B C 1
ATOM 2883 O O . MET B 1 106 ? 9.889 -27.472 -29.348 1 95.81 106 MET B O 1
ATOM 2887 N N . GLU B 1 107 ? 11.35 -25.864 -29.987 1 97.03 107 GLU B N 1
ATOM 2888 C CA . GLU B 1 107 ? 12.101 -26.761 -30.86 1 97.03 107 GLU B CA 1
ATOM 2889 C C . GLU B 1 107 ? 12.746 -27.892 -30.066 1 97.03 107 GLU B C 1
ATOM 2891 O O . GLU B 1 107 ? 12.689 -29.054 -30.472 1 97.03 107 GLU B O 1
ATOM 2896 N N . ASP B 1 108 ? 13.285 -27.541 -28.983 1 97.78 108 ASP B N 1
ATOM 2897 C CA . ASP B 1 108 ? 13.94 -28.537 -28.142 1 97.78 108 ASP B CA 1
ATOM 2898 C C . ASP B 1 108 ? 12.926 -29.525 -27.569 1 97.78 108 ASP B C 1
ATOM 2900 O O . ASP B 1 108 ? 13.226 -30.71 -27.412 1 97.78 108 ASP B O 1
ATOM 2904 N N . THR B 1 109 ? 11.795 -29.067 -27.259 1 97.7 109 THR B N 1
ATOM 2905 C CA . THR B 1 109 ? 10.736 -29.931 -26.748 1 97.7 109 THR B CA 1
ATOM 2906 C C . THR B 1 109 ? 10.286 -30.924 -27.816 1 97.7 109 THR B C 1
ATOM 2908 O O . THR B 1 109 ? 10.107 -32.11 -27.531 1 97.7 109 THR B O 1
ATOM 2911 N N . ASN B 1 110 ? 10.119 -30.444 -29.016 1 98.1 110 ASN B N 1
ATOM 2912 C CA . ASN B 1 110 ? 9.779 -31.325 -30.128 1 98.1 110 ASN B CA 1
ATOM 2913 C C . ASN B 1 110 ? 10.83 -32.414 -30.324 1 98.1 110 ASN B C 1
ATOM 2915 O O . ASN B 1 110 ? 10.491 -33.588 -30.483 1 98.1 110 ASN B O 1
ATOM 2919 N N . ASP B 1 111 ? 12.031 -31.97 -30.278 1 98.3 111 ASP B N 1
ATOM 2920 C CA . ASP B 1 111 ? 13.122 -32.925 -30.447 1 98.3 111 ASP B CA 1
ATOM 2921 C C . ASP B 1 111 ? 13.144 -33.941 -29.307 1 98.3 111 ASP B C 1
ATOM 2923 O O . ASP B 1 111 ? 13.393 -35.127 -29.531 1 98.3 111 ASP B O 1
ATOM 2927 N N . TYR B 1 112 ? 12.924 -33.458 -28.16 1 97.74 112 TYR B N 1
ATOM 2928 C CA . TYR B 1 112 ? 12.885 -34.329 -26.991 1 97.74 112 TYR B CA 1
ATOM 2929 C C . TYR B 1 112 ? 11.795 -35.384 -27.134 1 97.74 112 TYR B C 1
ATOM 2931 O O . TYR B 1 112 ? 12.014 -36.559 -26.828 1 97.74 112 TYR B O 1
ATOM 2939 N N . ILE B 1 113 ? 10.635 -35.017 -27.573 1 98.09 113 ILE B N 1
ATOM 2940 C CA . ILE B 1 113 ? 9.509 -35.926 -27.755 1 98.09 113 ILE B CA 1
ATOM 2941 C C . ILE B 1 113 ? 9.852 -36.963 -28.822 1 98.09 113 ILE B C 1
ATOM 2943 O O . ILE B 1 113 ? 9.622 -38.16 -28.631 1 98.09 113 ILE B O 1
ATOM 2947 N N . ARG B 1 114 ? 10.46 -36.542 -29.919 1 97.7 114 ARG B N 1
ATOM 2948 C CA . ARG B 1 114 ? 10.857 -37.455 -30.986 1 97.7 114 ARG B CA 1
ATOM 2949 C C . ARG B 1 114 ? 11.839 -38.503 -30.473 1 97.7 114 ARG B C 1
ATOM 2951 O O . ARG B 1 114 ? 11.695 -39.692 -30.766 1 97.7 114 ARG B O 1
ATOM 2958 N N . GLU B 1 115 ? 12.644 -38.037 -29.716 1 97.58 115 GLU B N 1
ATOM 2959 C CA . GLU B 1 115 ? 13.755 -38.888 -29.299 1 97.58 115 GLU B CA 1
ATOM 2960 C C . GLU B 1 115 ? 13.331 -39.845 -28.189 1 97.58 115 GLU B C 1
ATOM 2962 O O . GLU B 1 115 ? 13.769 -40.997 -28.155 1 97.58 115 GLU B O 1
ATOM 2967 N N . HIS B 1 116 ? 12.51 -39.402 -27.37 1 97.57 116 HIS B N 1
ATOM 2968 C CA . HIS B 1 116 ? 12.322 -40.171 -26.144 1 97.57 116 HIS B CA 1
ATOM 2969 C C . HIS B 1 116 ? 10.925 -40.781 -26.086 1 97.57 116 HIS B C 1
ATOM 2971 O O . HIS B 1 116 ? 10.697 -41.751 -25.359 1 97.57 116 HIS B O 1
ATOM 2977 N N . ILE B 1 117 ? 9.984 -40.259 -26.766 1 96.92 117 ILE B N 1
ATOM 2978 C CA . ILE B 1 117 ? 8.61 -40.747 -26.707 1 96.92 117 ILE B CA 1
ATOM 2979 C C . ILE B 1 117 ? 8.23 -41.381 -28.044 1 96.92 117 ILE B C 1
ATOM 2981 O O . ILE B 1 117 ? 7.588 -42.433 -28.078 1 96.92 117 ILE B O 1
ATOM 2985 N N . GLY B 1 118 ? 8.576 -40.712 -29.138 1 96.23 118 GLY B N 1
ATOM 2986 C CA . GLY B 1 118 ? 8.456 -41.334 -30.447 1 96.23 118 GLY B CA 1
ATOM 2987 C C . GLY B 1 118 ? 7.075 -41.179 -31.056 1 96.23 118 GLY B C 1
ATOM 2988 O O . GLY B 1 118 ? 6.756 -41.825 -32.057 1 96.23 118 GLY B O 1
ATOM 2989 N N . ARG B 1 119 ? 6.211 -40.434 -30.444 1 97.51 119 ARG B N 1
ATOM 2990 C CA . ARG B 1 119 ? 4.89 -40.072 -30.948 1 97.51 119 ARG B CA 1
ATOM 2991 C C . ARG B 1 119 ? 4.459 -38.707 -30.423 1 97.51 119 ARG B C 1
ATOM 2993 O O . ARG B 1 119 ? 5.076 -38.167 -29.503 1 97.51 119 ARG B O 1
ATOM 3000 N N . LYS B 1 120 ? 3.436 -38.203 -31.038 1 98.07 120 LYS B N 1
ATOM 3001 C CA . LYS B 1 120 ? 2.918 -36.928 -30.548 1 98.07 120 LYS B CA 1
ATOM 3002 C C . LYS B 1 120 ? 2.295 -37.084 -29.164 1 98.07 120 LYS B C 1
ATOM 3004 O O . LYS B 1 120 ? 1.638 -38.088 -28.882 1 98.07 120 LYS B O 1
ATOM 3009 N N . VAL B 1 121 ? 2.527 -36.162 -28.374 1 98.49 121 VAL B N 1
ATOM 3010 C CA . VAL B 1 121 ? 1.94 -36.11 -27.039 1 98.49 121 VAL B CA 1
ATOM 3011 C C . VAL B 1 121 ? 0.592 -35.395 -27.095 1 98.49 121 VAL B C 1
ATOM 3013 O O . VAL B 1 121 ? 0.474 -34.324 -27.695 1 98.49 121 VAL B O 1
ATOM 3016 N N . VAL B 1 122 ? -0.409 -35.999 -26.54 1 98.62 122 VAL B N 1
ATOM 3017 C CA . VAL B 1 122 ? -1.743 -35.408 -26.54 1 98.62 122 VAL B CA 1
ATOM 3018 C C . VAL B 1 122 ? -1.992 -34.694 -25.213 1 98.62 122 VAL B C 1
ATOM 3020 O O . VAL B 1 122 ? -1.942 -35.314 -24.148 1 98.62 122 VAL B O 1
ATOM 3023 N N . MET B 1 123 ? -2.247 -33.363 -25.25 1 98.64 123 MET B N 1
ATOM 3024 C CA . MET B 1 123 ? -2.531 -32.558 -24.065 1 98.64 123 MET B CA 1
ATOM 3025 C C . MET B 1 123 ? -3.926 -31.947 -24.144 1 98.64 123 MET B C 1
ATOM 3027 O O . MET B 1 123 ? -4.282 -31.33 -25.149 1 98.64 123 MET B O 1
ATOM 3031 N N . VAL B 1 124 ? -4.701 -32.174 -23.098 1 98.61 124 VAL B N 1
ATOM 3032 C CA . VAL B 1 124 ? -6.058 -31.641 -23.022 1 98.61 124 VAL B CA 1
ATOM 3033 C C . VAL B 1 124 ? -6.159 -30.647 -21.867 1 98.61 124 VAL B C 1
ATOM 3035 O O . VAL B 1 124 ? -5.729 -30.94 -20.749 1 98.61 124 VAL B O 1
ATOM 3038 N N . GLY B 1 125 ? -6.658 -29.511 -22.172 1 98.14 125 GLY B N 1
ATOM 3039 C CA . GLY B 1 125 ? -6.766 -28.475 -21.157 1 98.14 125 GLY B CA 1
ATOM 3040 C C . GLY B 1 125 ? -8.162 -27.892 -21.045 1 98.14 125 GLY B C 1
ATOM 3041 O O . GLY B 1 125 ? -8.942 -27.95 -21.997 1 98.14 125 GLY B O 1
ATOM 3042 N N . ALA B 1 126 ? -8.493 -27.34 -19.879 1 97.52 126 ALA B N 1
ATOM 3043 C CA . ALA B 1 126 ? -9.779 -26.68 -19.666 1 97.52 126 ALA B CA 1
ATOM 3044 C C . ALA B 1 126 ? -9.771 -25.87 -18.372 1 97.52 126 ALA B C 1
ATOM 3046 O O . ALA B 1 126 ? -8.943 -26.106 -17.489 1 97.52 126 ALA B O 1
ATOM 3047 N N . SER B 1 127 ? -10.575 -24.887 -18.348 1 96.73 127 SER B N 1
ATOM 3048 C CA . SER B 1 127 ? -11.042 -24.333 -17.081 1 96.73 127 SER B CA 1
ATOM 3049 C C . SER B 1 127 ? -12.25 -25.101 -16.555 1 96.73 127 SER B C 1
ATOM 3051 O O . SER B 1 127 ? -13.351 -24.986 -17.098 1 96.73 127 SER B O 1
ATOM 3053 N N . THR B 1 128 ? -12.043 -25.835 -15.535 1 94.05 128 THR B N 1
ATOM 3054 C CA . THR B 1 128 ? -13.063 -26.812 -15.17 1 94.05 128 THR B CA 1
ATOM 3055 C C . THR B 1 128 ? -14.031 -26.226 -14.146 1 94.05 128 THR B C 1
ATOM 3057 O O . THR B 1 128 ? -13.801 -25.135 -13.619 1 94.05 128 THR B O 1
ATOM 3060 N N . GLY B 1 129 ? -15.097 -26.937 -13.94 1 91.7 129 GLY B N 1
ATOM 3061 C CA . GLY B 1 129 ? -16.101 -26.517 -12.975 1 91.7 129 GLY B CA 1
ATOM 3062 C C . GLY B 1 129 ? -16.91 -25.32 -13.438 1 91.7 129 GLY B C 1
ATOM 3063 O O . GLY B 1 129 ? -17.387 -25.288 -14.574 1 91.7 129 GLY B O 1
ATOM 3064 N N . THR B 1 130 ? -17.007 -24.34 -12.475 1 87.9 130 THR B N 1
ATOM 3065 C CA . THR B 1 130 ? -17.847 -23.183 -12.764 1 87.9 130 THR B CA 1
ATOM 3066 C C . THR B 1 130 ? -16.998 -21.999 -13.221 1 87.9 130 THR B C 1
ATOM 3068 O O . THR B 1 130 ? -17.522 -20.91 -13.464 1 87.9 130 THR B O 1
ATOM 3071 N N . ASP B 1 131 ? -15.762 -22.251 -13.339 1 88.74 131 ASP B N 1
ATOM 3072 C CA . ASP B 1 131 ? -14.854 -21.172 -13.713 1 88.74 131 ASP B CA 1
ATOM 3073 C C . ASP B 1 131 ? -14.974 -20.843 -15.199 1 88.74 131 ASP B C 1
ATOM 3075 O O . ASP B 1 131 ? -14.725 -21.699 -16.051 1 88.74 131 ASP B O 1
ATOM 3079 N N . ALA B 1 132 ? -15.274 -19.632 -15.496 1 88.34 132 ALA B N 1
ATOM 3080 C CA . ALA B 1 132 ? -15.516 -19.212 -16.874 1 88.34 132 ALA B CA 1
ATOM 3081 C C . ALA B 1 132 ? -14.293 -18.509 -17.456 1 88.34 132 ALA B C 1
ATOM 3083 O O . ALA B 1 132 ? -14.27 -18.17 -18.641 1 88.34 132 ALA B O 1
ATOM 3084 N N . HIS B 1 133 ? -13.312 -18.252 -16.749 1 89.99 133 HIS B N 1
ATOM 3085 C CA . HIS B 1 133 ? -12.144 -17.496 -17.188 1 89.99 133 HIS B CA 1
ATOM 3086 C C . HIS B 1 133 ? -11.186 -18.375 -17.984 1 89.99 133 HIS B C 1
ATOM 3088 O O . HIS B 1 133 ? -10.554 -19.276 -17.427 1 89.99 133 HIS B O 1
ATOM 3094 N N . THR B 1 134 ? -10.939 -18.08 -19.238 1 91.35 134 THR B N 1
ATOM 3095 C CA . THR B 1 134 ? -10.148 -18.953 -20.099 1 91.35 134 THR B CA 1
ATOM 3096 C C . THR B 1 134 ? -8.84 -18.276 -20.499 1 91.35 134 THR B C 1
ATOM 3098 O O . THR B 1 134 ? -8.008 -18.877 -21.182 1 91.35 134 THR B O 1
ATOM 3101 N N . VAL B 1 135 ? -8.599 -17.117 -20.094 1 88.83 135 VAL B N 1
ATOM 3102 C CA . VAL B 1 135 ? -7.451 -16.352 -20.571 1 88.83 135 VAL B CA 1
ATOM 3103 C C . VAL B 1 135 ? -6.165 -17.133 -20.31 1 88.83 135 VAL B C 1
ATOM 3105 O O . VAL B 1 135 ? -5.316 -17.256 -21.196 1 88.83 135 VAL B O 1
ATOM 3108 N N . GLY B 1 136 ? -6.024 -17.646 -19.128 1 91.27 136 GLY B N 1
ATOM 3109 C CA . GLY B 1 136 ? -4.818 -18.372 -18.764 1 91.27 136 GLY B CA 1
ATOM 3110 C C . GLY B 1 136 ? -4.621 -19.643 -19.569 1 91.27 136 GLY B C 1
ATOM 3111 O O . GLY B 1 136 ? -3.552 -19.861 -20.144 1 91.27 136 GLY B O 1
ATOM 3112 N N . ILE B 1 137 ? -5.648 -20.447 -19.652 1 94.56 137 ILE B N 1
ATOM 3113 C CA . ILE B 1 137 ? -5.532 -21.721 -20.353 1 94.56 137 ILE B CA 1
ATOM 3114 C C . ILE B 1 137 ? -5.379 -21.473 -21.852 1 94.56 137 ILE B C 1
ATOM 3116 O O . ILE B 1 137 ? -4.658 -22.202 -22.538 1 94.56 137 ILE B O 1
ATOM 3120 N N . ASP B 1 138 ? -6.034 -20.478 -22.378 1 94.69 138 ASP B N 1
ATOM 3121 C CA . ASP B 1 138 ? -5.882 -20.12 -23.785 1 94.69 138 ASP B CA 1
ATOM 3122 C C . ASP B 1 138 ? -4.441 -19.725 -24.099 1 94.69 138 ASP B C 1
ATOM 3124 O O . ASP B 1 138 ? -3.903 -20.098 -25.144 1 94.69 138 ASP B O 1
ATOM 3128 N N . ALA B 1 139 ? -3.878 -18.986 -23.22 1 93.36 139 ALA B N 1
ATOM 3129 C CA . ALA B 1 139 ? -2.505 -18.523 -23.407 1 93.36 139 ALA B CA 1
ATOM 3130 C C . ALA B 1 139 ? -1.535 -19.698 -23.475 1 93.36 139 ALA B C 1
ATOM 3132 O O . ALA B 1 139 ? -0.54 -19.649 -24.203 1 93.36 139 ALA B O 1
ATOM 3133 N N . ILE B 1 140 ? -1.844 -20.723 -22.725 1 95.71 140 ILE B N 1
ATOM 3134 C CA . ILE B 1 140 ? -0.972 -21.89 -22.65 1 95.71 140 ILE B CA 1
ATOM 3135 C C . ILE B 1 140 ? -1.229 -22.805 -23.846 1 95.71 140 ILE B C 1
ATOM 3137 O O . ILE B 1 140 ? -0.29 -23.341 -24.438 1 95.71 140 ILE B O 1
ATOM 3141 N N . MET B 1 141 ? -2.436 -22.944 -24.267 1 95.9 141 MET B N 1
ATOM 3142 C CA . MET B 1 141 ? -2.824 -24.011 -25.185 1 95.9 141 MET B CA 1
ATOM 3143 C C . MET B 1 141 ? -2.858 -23.505 -26.623 1 95.9 141 MET B C 1
ATOM 3145 O O . MET B 1 141 ? -2.417 -24.199 -27.541 1 95.9 141 MET B O 1
ATOM 3149 N N . ASN B 1 142 ? -3.357 -22.329 -26.832 1 93.16 142 ASN B N 1
ATOM 3150 C CA . ASN B 1 142 ? -3.636 -21.862 -28.186 1 93.16 142 ASN B CA 1
ATOM 3151 C C . ASN B 1 142 ? -2.364 -21.408 -28.896 1 93.16 142 ASN B C 1
ATOM 3153 O O . ASN B 1 142 ? -1.41 -20.97 -28.25 1 93.16 142 ASN B O 1
ATOM 3157 N N . ARG B 1 143 ? -2.48 -21.311 -30.186 1 86.37 143 ARG B N 1
ATOM 3158 C CA . ARG B 1 143 ? -1.327 -21.106 -31.057 1 86.37 143 ARG B CA 1
ATOM 3159 C C . ARG B 1 143 ? -0.66 -19.763 -30.775 1 86.37 143 ARG B C 1
ATOM 3161 O O . ARG B 1 143 ? 0.569 -19.672 -30.732 1 86.37 143 ARG B O 1
ATOM 3168 N N . LYS B 1 144 ? -1.328 -18.735 -30.625 1 85.25 144 LYS B N 1
ATOM 3169 C CA . LYS B 1 144 ? -0.803 -17.382 -30.469 1 85.25 144 LYS B CA 1
ATOM 3170 C C . LYS B 1 144 ? 0.006 -17.251 -29.182 1 85.25 144 LYS B C 1
ATOM 3172 O O . LYS B 1 144 ? 0.994 -16.515 -29.136 1 85.25 144 LYS B O 1
ATOM 3177 N N . GLY B 1 145 ? -0.385 -17.995 -28.238 1 85.53 145 GLY B N 1
ATOM 3178 C CA . GLY B 1 145 ? 0.293 -17.96 -26.952 1 85.53 145 GLY B CA 1
ATOM 3179 C C . GLY B 1 145 ? 0.203 -16.609 -26.267 1 85.53 145 GLY B C 1
ATOM 3180 O O . GLY B 1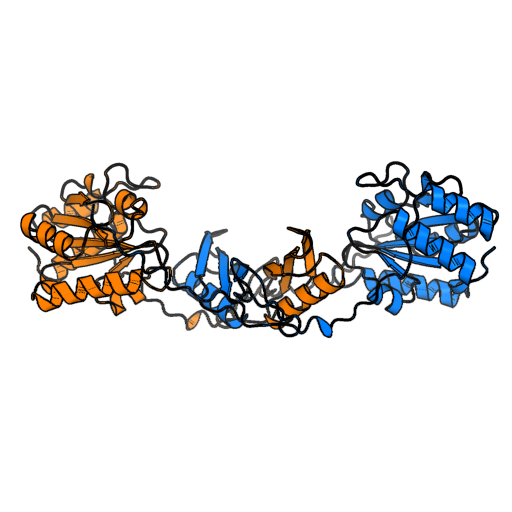 145 ? -0.827 -15.936 -26.342 1 85.53 145 GLY B O 1
ATOM 3181 N N . PHE B 1 146 ? 1.23 -16.283 -25.517 1 83.08 146 PHE B N 1
ATOM 3182 C CA . PHE B 1 146 ? 1.236 -15.067 -24.712 1 83.08 146 PHE B CA 1
ATOM 3183 C C . PHE B 1 146 ? 2.656 -14.545 -24.531 1 83.08 146 PHE B C 1
ATOM 3185 O O . PHE B 1 146 ? 3.588 -15.325 -24.324 1 83.08 146 PHE B O 1
ATOM 3192 N N . ALA B 1 147 ? 2.848 -13.189 -24.705 1 79.89 147 ALA B N 1
ATOM 3193 C CA . ALA B 1 147 ? 4.084 -12.471 -24.407 1 79.89 147 ALA B CA 1
ATOM 3194 C C . ALA B 1 147 ? 5.252 -13.03 -25.214 1 79.89 147 ALA B C 1
ATOM 3196 O O . ALA B 1 147 ? 6.339 -13.249 -24.675 1 79.89 147 ALA B O 1
ATOM 3197 N N . GLY B 1 148 ? 5.003 -13.497 -26.436 1 83.04 148 GLY B N 1
ATOM 3198 C CA . GLY B 1 148 ? 6.07 -13.946 -27.316 1 83.04 148 GLY B CA 1
ATOM 3199 C C . GLY B 1 148 ? 6.318 -15.441 -27.239 1 83.04 148 GLY B C 1
ATOM 3200 O O . GLY B 1 148 ? 7.159 -15.974 -27.965 1 83.04 148 GLY B O 1
ATOM 3201 N N . HIS B 1 149 ? 5.599 -16.062 -26.311 1 88.56 149 HIS B N 1
ATOM 3202 C CA . HIS B 1 149 ? 5.68 -17.515 -26.207 1 88.56 149 HIS B CA 1
ATOM 3203 C C . HIS B 1 149 ? 4.517 -18.184 -26.931 1 88.56 149 HIS B C 1
ATOM 3205 O O . HIS B 1 149 ? 3.354 -17.868 -26.672 1 88.56 149 HIS B O 1
ATOM 3211 N N . TYR B 1 150 ? 4.811 -19.065 -27.746 1 92.48 150 TYR B N 1
ATOM 3212 C CA . TYR B 1 150 ? 3.771 -19.782 -28.475 1 92.48 150 TYR B CA 1
ATOM 3213 C C . TYR B 1 150 ? 3.053 -20.773 -27.567 1 92.48 150 TYR B C 1
ATOM 3215 O O . TYR B 1 150 ? 3.657 -21.336 -26.65 1 92.48 150 TYR B O 1
ATOM 3223 N N . GLY B 1 151 ? 1.804 -20.935 -27.881 1 96.09 151 GLY B N 1
ATOM 3224 C CA . GLY B 1 151 ? 1.041 -21.938 -27.155 1 96.09 151 GLY B CA 1
ATOM 3225 C C . GLY B 1 151 ? 1.322 -23.354 -27.619 1 96.09 151 GLY B C 1
ATOM 3226 O O . GLY B 1 151 ? 1.99 -23.559 -28.635 1 96.09 151 GLY B O 1
ATOM 3227 N N . LEU B 1 152 ? 0.792 -24.327 -26.946 1 97.69 152 LEU B N 1
ATOM 3228 C CA . LEU B 1 152 ? 1.089 -25.742 -27.139 1 97.69 152 LEU B CA 1
ATOM 3229 C C . LEU B 1 152 ? 0.61 -26.217 -28.506 1 97.69 152 LEU B C 1
ATOM 3231 O O . LEU B 1 152 ? 1.193 -27.134 -29.088 1 97.69 152 LEU B O 1
ATOM 3235 N N . GLU B 1 153 ? -0.399 -25.571 -29.029 1 96.37 153 GLU B N 1
ATOM 3236 C CA . GLU B 1 153 ? -0.923 -25.931 -30.344 1 96.37 153 GLU B CA 1
ATOM 3237 C C . GLU B 1 153 ? 0.134 -25.745 -31.429 1 96.37 153 GLU B C 1
ATOM 3239 O O . GLU B 1 153 ? 0.028 -26.325 -32.512 1 96.37 153 GLU B O 1
ATOM 3244 N N . ARG B 1 154 ? 1.086 -24.948 -31.151 1 96.46 154 ARG B N 1
ATOM 3245 C CA . ARG B 1 154 ? 2.107 -24.651 -32.151 1 96.46 154 ARG B CA 1
ATOM 3246 C C . ARG B 1 154 ? 3.229 -25.683 -32.11 1 96.46 154 ARG B C 1
ATOM 3248 O O . ARG B 1 154 ? 4.079 -25.718 -33.003 1 96.46 154 ARG B O 1
ATOM 3255 N N . TYR B 1 155 ? 3.305 -26.407 -31.134 1 97.49 155 TYR B N 1
ATOM 3256 C CA . TYR B 1 155 ? 4.327 -27.443 -31.03 1 97.49 155 TYR B CA 1
ATOM 3257 C C . TYR B 1 155 ? 4.058 -28.576 -32.013 1 97.49 155 TYR B C 1
ATOM 3259 O O . TYR B 1 155 ? 2.96 -29.137 -32.038 1 97.49 155 TYR B O 1
ATOM 3267 N N . GLU B 1 156 ? 4.988 -28.922 -32.783 1 97.37 156 GLU B N 1
ATOM 3268 C CA . GLU B 1 156 ? 4.833 -29.928 -33.829 1 97.37 156 GLU B CA 1
ATOM 3269 C C . GLU B 1 156 ? 4.49 -31.292 -33.237 1 97.37 156 GLU B C 1
ATOM 3271 O O . GLU B 1 156 ? 3.692 -32.039 -33.806 1 97.37 156 GLU B O 1
ATOM 3276 N N . MET B 1 157 ? 5.049 -31.594 -32.099 1 98.1 157 MET B N 1
ATOM 3277 C CA . MET B 1 157 ? 4.924 -32.946 -31.562 1 98.1 157 MET B CA 1
ATOM 3278 C C . MET B 1 157 ? 3.885 -32.994 -30.446 1 98.1 157 MET B C 1
ATOM 3280 O O . MET B 1 157 ? 3.824 -33.966 -29.691 1 98.1 157 MET B O 1
ATOM 3284 N N . ILE B 1 158 ? 3.053 -31.914 -30.367 1 98.3 158 ILE B N 1
ATOM 3285 C CA . ILE B 1 158 ? 1.998 -31.885 -29.361 1 98.3 158 ILE B CA 1
ATOM 3286 C C . ILE B 1 158 ? 0.645 -31.674 -30.037 1 98.3 158 ILE B C 1
ATOM 3288 O O . ILE B 1 158 ? 0.499 -30.788 -30.883 1 98.3 158 ILE B O 1
ATOM 3292 N N . GLU B 1 159 ? -0.257 -32.527 -29.765 1 98.3 159 GLU B N 1
ATOM 3293 C CA . GLU B 1 159 ? -1.665 -32.319 -30.086 1 98.3 159 GLU B CA 1
ATOM 3294 C C . GLU B 1 159 ? -2.422 -31.733 -28.897 1 98.3 159 GLU B C 1
ATOM 3296 O O . GLU B 1 159 ? -2.728 -32.445 -27.938 1 98.3 159 GLU B O 1
ATOM 3301 N N . ALA B 1 160 ? -2.724 -30.518 -29.005 1 97.97 160 ALA B N 1
ATOM 3302 C CA . ALA B 1 160 ? -3.319 -29.797 -27.883 1 97.97 160 ALA B CA 1
ATOM 3303 C C . ALA B 1 160 ? -4.811 -29.566 -28.108 1 97.97 160 ALA B C 1
ATOM 3305 O O . ALA B 1 160 ? -5.223 -29.137 -29.188 1 97.97 160 ALA B O 1
ATOM 3306 N N . TYR B 1 161 ? -5.602 -29.868 -27.178 1 97.85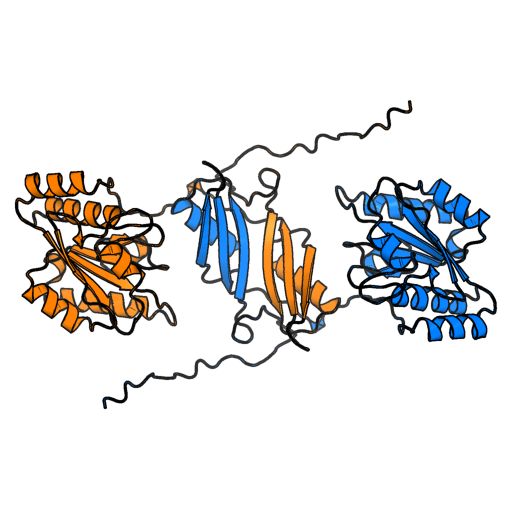 161 TYR B N 1
ATOM 3307 C CA . TYR B 1 161 ? -7.043 -29.642 -27.207 1 97.85 161 TYR B CA 1
ATOM 3308 C C . TYR B 1 161 ? -7.479 -28.759 -26.045 1 97.85 161 TYR B C 1
ATOM 3310 O O . TYR B 1 161 ? -7.38 -29.157 -24.882 1 97.85 161 TYR B O 1
ATOM 3318 N N . ASN B 1 162 ? -7.93 -27.648 -26.325 1 97.75 162 ASN B N 1
ATOM 3319 C CA . ASN B 1 162 ? -8.506 -26.735 -25.344 1 97.75 162 ASN B CA 1
ATOM 3320 C C . ASN B 1 162 ? -10.027 -26.85 -25.296 1 97.75 162 ASN B C 1
ATOM 3322 O O . ASN B 1 162 ? -10.715 -26.447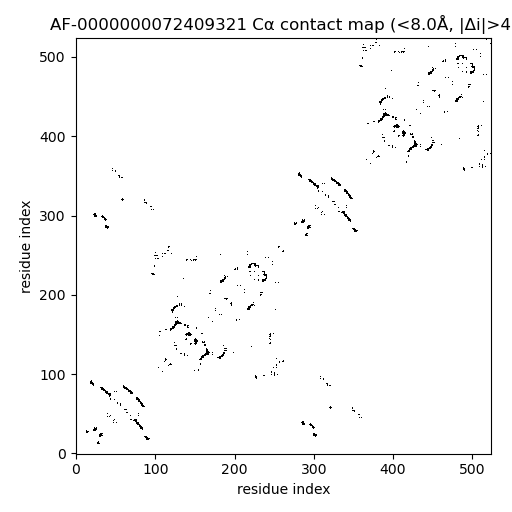 -26.236 1 97.75 162 ASN B O 1
ATOM 3326 N N . LEU B 1 163 ? -10.558 -27.288 -24.187 1 97.25 163 LEU B N 1
ATOM 3327 C CA . LEU B 1 163 ? -11.988 -27.562 -24.099 1 97.25 163 LEU B CA 1
ATOM 3328 C C . LEU B 1 163 ? -12.751 -26.323 -23.642 1 97.25 163 LEU B C 1
ATOM 3330 O O . LEU B 1 163 ? -13.983 -26.335 -23.581 1 97.25 163 LEU B O 1
ATOM 3334 N N . GLY B 1 164 ? -11.965 -25.31 -23.235 1 95.1 164 GLY B N 1
ATOM 3335 C CA . GLY B 1 164 ? -12.621 -24.062 -22.88 1 95.1 164 GLY B CA 1
ATOM 3336 C C . GLY B 1 164 ? -12.97 -23.969 -21.407 1 95.1 164 GLY B C 1
ATOM 3337 O O . GLY B 1 164 ? -12.191 -24.392 -20.551 1 95.1 164 GLY B O 1
ATOM 3338 N N . SER B 1 165 ? -14.122 -23.291 -21.189 1 95.43 165 SER B N 1
ATOM 3339 C CA . SER B 1 165 ? -14.458 -22.956 -19.81 1 95.43 165 SER B CA 1
ATOM 3340 C C . SER B 1 165 ? -15.65 -23.771 -19.318 1 95.43 165 SER B C 1
ATOM 3342 O O . SER B 1 165 ? -16.386 -24.35 -20.119 1 95.43 165 SER B O 1
ATOM 3344 N N . GLN B 1 166 ? -15.74 -23.833 -18.022 1 95.59 166 GLN B N 1
ATOM 3345 C CA . GLN B 1 166 ? -16.872 -24.433 -17.324 1 95.59 166 GLN B CA 1
ATOM 3346 C C . GLN B 1 166 ? -17.093 -25.875 -17.773 1 95.59 166 GLN B C 1
ATOM 3348 O O . GLN B 1 166 ? -18.218 -26.265 -18.093 1 95.59 166 GLN B O 1
ATOM 3353 N N . VAL B 1 167 ? -16.062 -26.612 -17.883 1 96.51 167 VAL B N 1
ATOM 3354 C CA . VAL B 1 167 ? -16.12 -28.026 -18.24 1 96.51 167 VAL B CA 1
ATOM 3355 C C . VAL B 1 167 ? -16.227 -28.875 -16.975 1 96.51 167 VAL B C 1
ATOM 3357 O O . VAL B 1 167 ? -15.308 -28.893 -16.153 1 96.51 167 VAL B O 1
ATOM 3360 N N . PRO B 1 168 ? -17.352 -29.547 -16.803 1 97.14 168 PRO B N 1
ATOM 3361 C CA . PRO B 1 168 ? -17.407 -30.446 -15.647 1 97.14 168 PRO B CA 1
ATOM 3362 C C . PRO B 1 168 ? -16.264 -31.458 -15.632 1 97.14 168 PRO B C 1
ATOM 3364 O O . PRO B 1 168 ? -15.864 -31.959 -16.686 1 97.14 168 PRO B O 1
ATOM 3367 N N . ASN B 1 169 ? -15.808 -31.778 -14.444 1 97.7 169 ASN B N 1
ATOM 3368 C CA . ASN B 1 169 ? -14.674 -32.684 -14.302 1 97.7 169 ASN B CA 1
ATOM 3369 C C . ASN B 1 169 ? -14.95 -34.035 -14.956 1 97.7 169 ASN B C 1
ATOM 3371 O O . ASN B 1 169 ? -14.06 -34.627 -15.569 1 97.7 169 ASN B O 1
ATOM 3375 N N . GLU B 1 170 ? -16.117 -34.517 -14.84 1 97.57 170 GLU B N 1
ATOM 3376 C CA . GLU B 1 170 ? -16.483 -35.796 -15.441 1 97.57 170 GLU B CA 1
ATOM 3377 C C . GLU B 1 170 ? -16.358 -35.747 -16.961 1 97.57 170 GLU B C 1
ATOM 3379 O O . GLU B 1 170 ? -15.838 -36.68 -17.576 1 97.57 170 GLU B O 1
ATOM 3384 N N . ASP B 1 171 ? -16.834 -34.678 -17.478 1 97.86 171 ASP B N 1
ATOM 3385 C CA . ASP B 1 171 ? -16.744 -34.508 -18.925 1 97.86 171 ASP B CA 1
ATOM 3386 C C . ASP B 1 171 ? -15.292 -34.349 -19.369 1 97.86 171 ASP B C 1
ATOM 3388 O O . ASP B 1 171 ? -14.912 -34.812 -20.447 1 97.86 171 ASP B O 1
ATOM 3392 N N . PHE B 1 172 ? -14.57 -33.641 -18.595 1 98.02 172 PHE B N 1
ATOM 3393 C CA . PHE B 1 172 ? -13.152 -33.443 -18.869 1 98.02 172 PHE B CA 1
ATOM 3394 C C . PHE B 1 172 ? -12.428 -34.78 -18.971 1 98.02 172 PHE B C 1
ATOM 3396 O O . PHE B 1 172 ? -11.684 -35.018 -19.925 1 98.02 172 PHE B O 1
ATOM 3403 N N . ILE B 1 173 ? -12.708 -35.627 -18.033 1 97.83 173 ILE B N 1
ATOM 3404 C CA . ILE B 1 173 ? -12.081 -36.944 -17.987 1 97.83 173 ILE B CA 1
ATOM 3405 C C . ILE B 1 173 ? -12.548 -37.779 -19.177 1 97.83 173 ILE B C 1
ATOM 3407 O O . ILE B 1 173 ? -11.741 -38.445 -19.83 1 97.83 173 ILE B O 1
ATOM 3411 N N . LYS B 1 174 ? -13.807 -37.725 -19.433 1 97.86 174 LYS B N 1
ATOM 3412 C CA . LYS B 1 174 ? -14.363 -38.47 -20.559 1 97.86 174 LYS B CA 1
ATOM 3413 C C . LYS B 1 174 ? -13.691 -38.069 -21.869 1 97.86 174 LYS B C 1
ATOM 3415 O O . LYS B 1 174 ? -13.308 -38.928 -22.665 1 97.86 174 LYS B O 1
ATOM 3420 N N . LYS B 1 175 ? -13.594 -36.814 -22.056 1 98.03 175 LYS B N 1
ATOM 3421 C CA . LYS B 1 175 ? -12.969 -36.318 -23.279 1 98.03 175 LYS B CA 1
ATOM 3422 C C . LYS B 1 175 ? -11.494 -36.704 -23.338 1 98.03 175 LYS B C 1
ATOM 3424 O O . LYS B 1 175 ? -10.97 -37.014 -24.411 1 98.03 175 LYS B O 1
ATOM 3429 N N . ALA B 1 176 ? -10.825 -36.642 -22.272 1 97.95 176 ALA B N 1
ATOM 3430 C CA . ALA B 1 176 ? -9.419 -37.03 -22.2 1 97.95 176 ALA B CA 1
ATOM 3431 C C . ALA B 1 176 ? -9.228 -38.482 -22.63 1 97.95 176 ALA B C 1
ATOM 3433 O O . ALA B 1 176 ? -8.28 -38.803 -23.351 1 97.95 176 ALA B O 1
ATOM 3434 N N . LEU B 1 177 ? -10.102 -39.313 -22.183 1 97.76 177 LEU B N 1
ATOM 3435 C CA . LEU B 1 177 ? -10.033 -40.726 -22.541 1 97.76 177 LEU B CA 1
ATOM 3436 C C . LEU B 1 177 ? -10.321 -40.926 -24.025 1 97.76 177 LEU B C 1
ATOM 3438 O O . LEU B 1 177 ? -9.637 -41.702 -24.695 1 97.76 177 LEU B O 1
ATOM 3442 N N . GLU B 1 178 ? -11.31 -40.207 -24.482 1 97.97 178 GLU B N 1
ATOM 3443 C CA . GLU B 1 178 ? -11.678 -40.288 -25.892 1 97.97 178 GLU B CA 1
ATOM 3444 C C . GLU B 1 178 ? -10.511 -39.885 -26.79 1 97.97 178 GLU B C 1
ATOM 3446 O O . GLU B 1 178 ? -10.301 -40.481 -27.848 1 97.97 178 GLU B O 1
ATOM 3451 N N . LEU B 1 179 ? -9.779 -38.977 -26.346 1 97.78 179 LEU B N 1
ATOM 3452 C CA . LEU B 1 179 ? -8.705 -38.417 -27.16 1 97.78 179 LEU B CA 1
ATOM 3453 C C . LEU B 1 179 ? -7.381 -39.114 -26.867 1 97.78 179 LEU B C 1
ATOM 3455 O O . LEU B 1 179 ? -6.349 -38.762 -27.442 1 97.78 179 LEU B O 1
ATOM 3459 N N . HIS B 1 180 ? -7.398 -40.08 -25.943 1 97.19 180 HIS B N 1
ATOM 3460 C CA . HIS B 1 180 ? -6.184 -40.769 -25.518 1 97.19 180 HIS B CA 1
ATOM 3461 C C . HIS B 1 180 ? -5.129 -39.779 -25.036 1 97.19 180 HIS B C 1
ATOM 3463 O O . HIS B 1 180 ? -3.983 -39.817 -25.488 1 97.19 180 HIS B O 1
ATOM 3469 N N . ALA B 1 181 ? -5.599 -38.919 -24.144 1 98.3 181 ALA B N 1
ATOM 3470 C CA . ALA B 1 181 ? -4.732 -37.863 -23.627 1 98.3 181 ALA B CA 1
ATOM 3471 C C . ALA B 1 181 ? -3.587 -38.447 -22.804 1 98.3 181 ALA B C 1
ATOM 3473 O O . ALA B 1 181 ? -3.736 -39.501 -22.182 1 98.3 181 ALA B O 1
ATOM 3474 N N . ASP B 1 182 ? -2.456 -37.724 -22.839 1 98.51 182 ASP B N 1
ATOM 3475 C CA . ASP B 1 182 ? -1.317 -38.041 -21.982 1 98.51 182 ASP B CA 1
ATOM 3476 C C . ASP B 1 182 ? -1.252 -37.096 -20.784 1 98.51 182 ASP B C 1
ATOM 3478 O O . ASP B 1 182 ? -0.82 -37.49 -19.699 1 98.51 182 ASP B O 1
ATOM 3482 N N . VAL B 1 183 ? -1.651 -35.845 -21.018 1 98.63 183 VAL B N 1
ATOM 3483 C CA . VAL B 1 183 ? -1.497 -34.772 -20.041 1 98.63 183 VAL B CA 1
ATOM 3484 C C . VAL B 1 183 ? -2.818 -34.024 -19.881 1 98.63 183 VAL B C 1
ATOM 3486 O O . VAL B 1 183 ? -3.484 -33.709 -20.871 1 98.63 183 VAL B O 1
ATOM 3489 N N . LEU B 1 184 ? -3.19 -33.771 -18.654 1 98.69 184 LEU B N 1
ATOM 3490 C CA . LEU B 1 184 ? -4.352 -32.955 -18.321 1 98.69 184 LEU B CA 1
ATOM 3491 C C . LEU B 1 184 ? -3.925 -31.622 -17.715 1 98.69 184 LEU B C 1
ATOM 3493 O O . LEU B 1 184 ? -3.143 -31.591 -16.762 1 98.69 184 LEU B O 1
ATOM 3497 N N . LEU B 1 185 ? -4.398 -30.55 -18.299 1 98.31 185 LEU B N 1
ATOM 3498 C CA . LEU B 1 185 ? -4.101 -29.204 -17.819 1 98.31 185 LEU B CA 1
ATOM 3499 C C . LEU B 1 185 ? -5.368 -28.51 -17.328 1 98.31 185 LEU B C 1
ATOM 3501 O O . LEU B 1 185 ? -6.294 -28.276 -18.108 1 98.31 185 LEU B O 1
ATOM 3505 N N . VAL B 1 186 ? -5.336 -28.134 -16.043 1 97.66 186 VAL B N 1
ATOM 3506 C CA . VAL B 1 186 ? -6.526 -27.534 -15.448 1 97.66 186 VAL B CA 1
ATOM 3507 C C . VAL B 1 186 ? -6.224 -26.1 -15.02 1 97.66 186 VAL B C 1
ATOM 3509 O O . VAL B 1 186 ? -5.229 -25.846 -14.336 1 97.66 186 VAL B O 1
ATOM 3512 N N . SER B 1 187 ? -7.085 -25.197 -15.458 1 95.95 187 SER B N 1
ATOM 3513 C CA . SER B 1 187 ? -6.955 -23.796 -15.074 1 95.95 187 SER B CA 1
ATOM 3514 C C . SER B 1 187 ? -8.023 -23.4 -14.059 1 95.95 187 SER B C 1
ATOM 3516 O O . SER B 1 187 ? -9.194 -23.751 -14.214 1 95.95 187 SER B O 1
ATOM 3518 N N . GLN B 1 188 ? -7.557 -22.754 -12.994 1 93.46 188 GLN B N 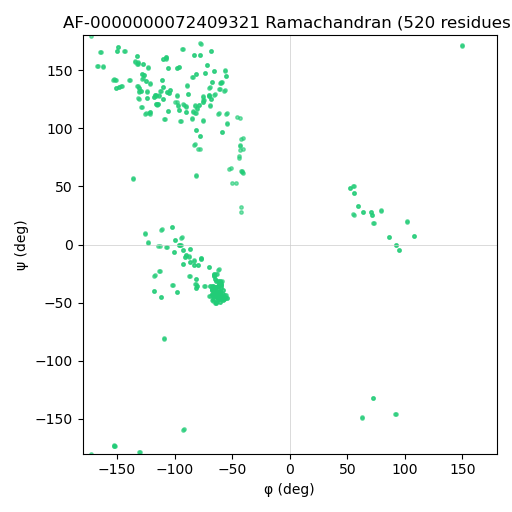1
ATOM 3519 C CA . GLN B 1 188 ? -8.458 -22.211 -11.983 1 93.46 188 GLN B CA 1
ATOM 3520 C C . GLN B 1 188 ? -8.105 -20.763 -11.653 1 93.46 188 GLN B C 1
ATOM 3522 O O . GLN B 1 188 ? -6.966 -20.463 -11.29 1 93.46 188 GLN B O 1
ATOM 3527 N N . THR B 1 189 ? -9.097 -19.868 -11.765 1 87.43 189 THR B N 1
ATOM 3528 C CA . THR B 1 189 ? -8.866 -18.449 -11.52 1 87.43 189 THR B CA 1
ATOM 3529 C C . THR B 1 189 ? -9.703 -17.961 -10.341 1 87.43 189 THR B C 1
ATOM 3531 O O . THR B 1 189 ? -9.242 -17.145 -9.541 1 87.43 189 THR B O 1
ATOM 3534 N N . VAL B 1 190 ? -10.9 -18.422 -10.261 1 77.89 190 VAL B N 1
ATOM 3535 C CA . VAL B 1 190 ? -11.799 -17.975 -9.203 1 77.89 190 VAL B CA 1
ATOM 3536 C C . VAL B 1 190 ? -11.41 -18.635 -7.881 1 77.89 190 VAL B C 1
ATOM 3538 O O . VAL B 1 190 ? -11.311 -19.861 -7.798 1 77.89 190 VAL B O 1
ATOM 3541 N N . THR B 1 191 ? 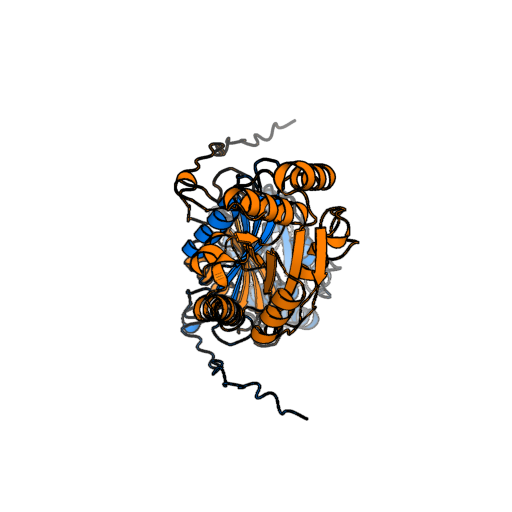-11.237 -17.807 -6.892 1 75.66 191 THR B N 1
ATOM 3542 C CA . THR B 1 191 ? -10.742 -18.358 -5.636 1 75.66 191 THR B CA 1
ATOM 3543 C C . THR B 1 191 ? -11.706 -18.05 -4.493 1 75.66 191 THR B C 1
ATOM 3545 O O . THR B 1 191 ? -11.453 -18.417 -3.344 1 75.66 191 THR B O 1
ATOM 3548 N N . GLN B 1 192 ? -12.739 -17.431 -4.809 1 72.51 192 GLN B N 1
ATOM 3549 C CA . GLN B 1 192 ? -13.692 -17.081 -3.761 1 72.51 192 GLN B CA 1
ATOM 3550 C C . GLN B 1 192 ? -14.157 -18.321 -3.004 1 72.51 192 GLN B C 1
ATOM 3552 O O . GLN B 1 192 ? -14.519 -19.329 -3.615 1 72.51 192 GLN B O 1
ATOM 3557 N N . LYS B 1 193 ? -14.182 -18.333 -1.752 1 69.66 193 LYS B N 1
ATOM 3558 C CA . LYS B 1 193 ? -14.628 -19.398 -0.858 1 69.66 193 LYS B CA 1
ATOM 3559 C C . LYS B 1 193 ? -13.898 -20.705 -1.154 1 69.66 193 LYS B C 1
ATOM 3561 O O . LYS B 1 193 ? -14.49 -21.784 -1.076 1 69.66 193 LYS B O 1
ATOM 3566 N N . ASP B 1 194 ? -12.774 -20.647 -1.666 1 79.73 194 ASP B N 1
ATOM 3567 C CA . ASP B 1 194 ? -11.853 -21.743 -1.953 1 79.73 194 ASP B CA 1
ATOM 3568 C C . ASP B 1 194 ? -12.449 -22.708 -2.976 1 79.73 194 ASP B C 1
ATOM 3570 O O . ASP B 1 194 ? -12.17 -23.908 -2.941 1 79.73 194 ASP B O 1
ATOM 3574 N N . VAL B 1 195 ? -13.248 -22.225 -3.769 1 83.03 195 VAL B N 1
ATOM 3575 C CA . VAL B 1 195 ? -13.921 -23.035 -4.78 1 83.03 195 VAL B CA 1
ATOM 3576 C C . VAL B 1 195 ? -12.885 -23.69 -5.69 1 83.03 195 VAL B C 1
ATOM 3578 O O . VAL B 1 195 ? -13.077 -24.819 -6.147 1 83.03 195 VAL B O 1
ATOM 3581 N N . HIS B 1 196 ? -11.826 -23.012 -5.916 1 87.63 196 HIS B N 1
ATOM 3582 C CA . HIS B 1 196 ? -10.782 -23.572 -6.766 1 87.63 196 HIS B CA 1
ATOM 3583 C C . HIS B 1 196 ? -10.165 -24.816 -6.134 1 87.63 196 HIS B C 1
ATOM 3585 O O . HIS B 1 196 ? -9.895 -25.8 -6.826 1 87.63 196 HIS B O 1
ATOM 3591 N N . ILE B 1 197 ? -10.018 -24.83 -4.887 1 88.96 197 ILE B N 1
ATOM 3592 C CA . ILE B 1 197 ? -9.426 -25.968 -4.192 1 88.96 197 ILE B CA 1
ATOM 3593 C C . ILE B 1 197 ? -10.38 -27.159 -4.245 1 88.96 197 ILE B C 1
ATOM 3595 O O . ILE B 1 197 ? -9.958 -28.288 -4.505 1 88.96 197 ILE B O 1
ATOM 3599 N N . GLN B 1 198 ? -11.613 -26.915 -4.002 1 91.55 198 GLN B N 1
ATOM 3600 C CA . GLN B 1 198 ? -12.62 -27.971 -4.026 1 91.55 198 GLN B CA 1
ATOM 3601 C C . GLN B 1 198 ? -12.7 -28.623 -5.404 1 91.55 198 GLN B C 1
ATOM 3603 O O . GLN B 1 198 ? -12.761 -29.85 -5.513 1 91.55 198 GLN B O 1
ATOM 3608 N N . ASN B 1 199 ? -12.718 -27.783 -6.36 1 94.58 199 ASN B N 1
ATOM 3609 C CA . ASN B 1 199 ? -12.831 -28.292 -7.723 1 94.58 199 ASN B CA 1
ATOM 3610 C C . ASN B 1 199 ? -11.597 -29.095 -8.125 1 94.58 199 ASN B C 1
ATOM 3612 O O . ASN B 1 199 ? -11.713 -30.145 -8.759 1 94.58 199 ASN B O 1
ATOM 3616 N N . LEU B 1 200 ? -10.463 -28.592 -7.793 1 95.64 200 LEU B N 1
ATOM 3617 C CA . LEU B 1 200 ? -9.215 -29.288 -8.088 1 95.64 200 LEU B CA 1
ATOM 3618 C C . LEU B 1 200 ? -9.147 -30.62 -7.347 1 95.64 200 LEU B C 1
ATOM 3620 O O . LEU B 1 200 ? -8.728 -31.63 -7.915 1 95.64 200 LEU B O 1
ATOM 3624 N N . THR B 1 201 ? -9.553 -30.59 -6.174 1 96.42 201 THR B N 1
ATOM 3625 C CA . THR B 1 201 ? -9.583 -31.813 -5.38 1 96.42 201 THR B CA 1
ATOM 3626 C C . THR B 1 201 ? -10.542 -32.831 -5.991 1 96.42 201 THR B C 1
ATOM 3628 O O . THR B 1 201 ? -10.223 -34.019 -6.075 1 96.42 201 THR B O 1
ATOM 3631 N N . ASN B 1 202 ? -11.661 -32.385 -6.36 1 97.12 202 ASN B N 1
ATOM 3632 C CA . ASN B 1 202 ? -12.673 -33.25 -6.957 1 97.12 202 ASN B CA 1
ATOM 3633 C C . ASN B 1 202 ? -12.132 -33.987 -8.178 1 97.12 202 ASN B C 1
ATOM 3635 O O . ASN B 1 202 ? -12.402 -35.175 -8.363 1 97.12 202 ASN B O 1
ATOM 3639 N N . LEU B 1 203 ? -11.438 -33.323 -9 1 97.56 203 LEU B N 1
ATOM 3640 C CA . LEU B 1 203 ? -10.889 -33.953 -10.196 1 97.56 203 LEU B CA 1
ATOM 3641 C C . LEU B 1 203 ? -9.949 -35.096 -9.825 1 97.56 203 LEU B C 1
ATOM 3643 O O . LEU B 1 203 ? -10.038 -36.187 -10.393 1 97.56 203 LEU B O 1
ATOM 3647 N N . ILE B 1 204 ? -9.034 -34.831 -8.924 1 97.82 204 ILE B N 1
ATOM 3648 C CA . ILE B 1 204 ? -8.065 -35.838 -8.505 1 97.82 204 ILE B CA 1
ATOM 3649 C C . ILE B 1 204 ? -8.792 -37.022 -7.872 1 97.82 204 ILE B C 1
ATOM 3651 O O . ILE B 1 204 ? -8.443 -38.178 -8.121 1 97.82 204 ILE B O 1
ATOM 3655 N N . GLU B 1 205 ? -9.786 -36.711 -7.119 1 97.57 205 GLU B N 1
ATOM 3656 C CA . GLU B 1 205 ? -10.574 -37.769 -6.494 1 97.57 205 GLU B CA 1
ATOM 3657 C C . GLU B 1 205 ? -11.269 -38.633 -7.543 1 97.57 205 GLU B C 1
ATOM 3659 O O . GLU B 1 205 ? -11.328 -39.857 -7.407 1 97.57 205 GLU B O 1
ATOM 3664 N N . LEU B 1 206 ? -11.83 -38.031 -8.475 1 97.52 206 LEU B N 1
ATOM 3665 C CA . LEU B 1 206 ? -12.495 -38.758 -9.55 1 97.52 206 LEU B CA 1
ATOM 3666 C C . LEU B 1 206 ? -11.507 -39.648 -10.297 1 97.52 206 LEU B C 1
ATOM 3668 O O . LEU B 1 206 ? -11.806 -40.809 -10.584 1 97.52 206 LEU B O 1
ATOM 3672 N N . LEU B 1 207 ? -10.344 -39.137 -10.596 1 97.7 207 LEU B N 1
ATOM 3673 C CA . LEU B 1 207 ? -9.316 -39.908 -11.287 1 97.7 207 LEU B CA 1
ATOM 3674 C C . LEU B 1 207 ? -8.886 -41.11 -10.455 1 97.7 207 LEU B C 1
ATOM 3676 O O . LEU B 1 207 ? -8.697 -42.206 -10.989 1 97.7 207 LEU B O 1
ATOM 3680 N N . GLU B 1 208 ? -8.728 -40.857 -9.199 1 97.09 208 GLU B N 1
ATOM 3681 C CA . GLU B 1 208 ? -8.331 -41.938 -8.301 1 97.09 208 GLU B CA 1
ATOM 3682 C C . GLU B 1 208 ? -9.433 -42.986 -8.177 1 97.09 208 GLU B C 1
ATOM 3684 O O . GLU B 1 208 ? -9.16 -44.188 -8.212 1 97.09 208 GLU B O 1
ATOM 3689 N N . ALA B 1 209 ? -10.62 -42.555 -8.052 1 96.55 209 ALA B N 1
ATOM 3690 C CA . ALA B 1 209 ? -11.763 -43.453 -7.915 1 96.55 209 ALA B CA 1
ATOM 3691 C C . ALA B 1 209 ? -11.901 -44.356 -9.138 1 96.55 209 ALA B C 1
ATOM 3693 O O . ALA B 1 209 ? -12.309 -45.514 -9.019 1 96.55 209 ALA B O 1
ATOM 3694 N N . GLU B 1 210 ? -11.514 -43.853 -10.23 1 95.57 210 GLU B N 1
ATOM 3695 C CA . GLU B 1 210 ? -11.652 -44.604 -11.475 1 95.57 210 GLU B CA 1
ATOM 3696 C C . GLU B 1 210 ? -10.358 -45.331 -11.828 1 95.57 210 GLU B C 1
ATOM 3698 O O . GLU B 1 210 ? -10.273 -45.988 -12.867 1 95.57 210 GLU B O 1
ATOM 3703 N N . GLY B 1 211 ? -9.363 -45.164 -10.988 1 95.91 211 GLY B N 1
ATOM 3704 C CA . GLY B 1 211 ? -8.081 -45.804 -11.235 1 95.91 211 GLY B CA 1
ATOM 3705 C C . GLY B 1 211 ? -7.331 -45.206 -12.409 1 95.91 211 GLY B C 1
ATOM 3706 O O . GLY B 1 211 ? -6.587 -45.906 -13.1 1 95.91 211 GLY B O 1
ATOM 3707 N N . LEU B 1 212 ? -7.587 -43.926 -12.678 1 96.38 212 LEU B N 1
ATOM 3708 C CA . LEU B 1 212 ? -7.049 -43.282 -13.871 1 96.38 212 LEU B CA 1
ATOM 3709 C C . LEU B 1 212 ? -5.925 -42.317 -13.507 1 96.38 212 LEU B C 1
ATOM 3711 O O . LEU B 1 212 ? -5.273 -41.756 -14.391 1 96.38 212 LEU B O 1
ATOM 3715 N N . ARG B 1 213 ? -5.617 -42.152 -12.293 1 96.3 213 ARG B N 1
ATOM 3716 C CA . ARG B 1 213 ? -4.716 -41.087 -11.867 1 96.3 213 ARG B CA 1
ATOM 3717 C C . ARG B 1 213 ? -3.33 -41.265 -12.475 1 96.3 213 ARG B C 1
ATOM 3719 O O . ARG B 1 213 ? -2.682 -40.288 -12.855 1 96.3 213 ARG B O 1
ATOM 3726 N N . ASP B 1 214 ? -2.911 -42.475 -12.612 1 94.23 214 ASP B N 1
ATOM 3727 C CA . ASP B 1 214 ? -1.547 -42.753 -13.052 1 94.23 214 ASP B CA 1
ATOM 3728 C C . ASP B 1 214 ? -1.455 -42.776 -14.576 1 94.23 214 ASP B C 1
ATOM 3730 O O . ASP B 1 214 ? -0.358 -42.839 -15.136 1 94.23 214 ASP B O 1
ATOM 3734 N N . LYS B 1 215 ? -2.596 -42.624 -15.177 1 95.89 215 LYS B N 1
ATOM 3735 C CA . LYS B 1 215 ? -2.618 -42.664 -16.637 1 95.89 215 LYS B CA 1
ATOM 3736 C C . LYS B 1 215 ? -2.248 -41.308 -17.23 1 95.89 215 LYS B C 1
ATOM 3738 O O . LYS B 1 215 ? -1.908 -41.213 -18.411 1 95.89 215 LYS B O 1
ATOM 3743 N N . PHE B 1 216 ? -2.323 -40.298 -16.421 1 97.88 216 PHE B N 1
ATOM 3744 C CA . PHE B 1 216 ? -2.125 -38.947 -16.931 1 97.88 216 PHE B CA 1
ATOM 3745 C C . PHE B 1 216 ? -1.059 -38.214 -16.125 1 97.88 216 PHE B C 1
ATOM 3747 O O . PHE B 1 216 ? -0.925 -38.434 -14.919 1 97.88 216 PHE B O 1
ATOM 3754 N N . VAL B 1 217 ? -0.307 -37.38 -16.768 1 98.21 217 VAL B N 1
ATOM 3755 C CA . VAL B 1 217 ? 0.335 -36.265 -16.078 1 98.21 217 VAL B CA 1
ATOM 3756 C C . VAL B 1 217 ? -0.675 -35.141 -15.862 1 98.21 217 VAL B C 1
ATOM 3758 O O . VAL B 1 217 ? -1.27 -34.64 -16.819 1 98.21 217 VAL B O 1
ATOM 3761 N N . VAL B 1 218 ? -0.919 -34.789 -14.622 1 98.57 218 VAL B N 1
ATOM 3762 C CA . VAL B 1 218 ? -1.964 -33.819 -14.314 1 98.57 218 VAL B CA 1
ATOM 3763 C C . VAL B 1 218 ? -1.339 -32.556 -13.725 1 98.57 218 VAL B C 1
ATOM 3765 O O . VAL B 1 218 ? -0.664 -32.613 -12.694 1 98.57 218 VAL B O 1
ATOM 3768 N N . CYS B 1 219 ? -1.57 -31.43 -14.403 1 98.04 219 CYS B N 1
ATOM 3769 C CA . CYS B 1 219 ? -1.049 -30.142 -13.958 1 98.04 219 CYS B CA 1
ATOM 3770 C C . CYS B 1 219 ? -2.176 -29.133 -13.771 1 98.04 219 CYS B C 1
ATOM 3772 O O . CYS B 1 219 ? -3.241 -29.266 -14.377 1 98.04 219 CYS B O 1
ATOM 3774 N N . CYS B 1 220 ? -1.946 -28.236 -12.917 1 97.25 220 CYS B N 1
ATOM 3775 C CA . CYS B 1 220 ? -2.919 -27.163 -12.743 1 97.25 220 CYS B CA 1
ATOM 3776 C C . CYS B 1 220 ? -2.229 -25.806 -12.689 1 97.25 220 CYS B C 1
ATOM 3778 O O . CYS B 1 220 ? -1.013 -25.729 -12.502 1 97.25 220 CYS B O 1
ATOM 3780 N N . GLY B 1 221 ? -3.01 -24.807 -12.996 1 94.19 221 GLY B N 1
ATOM 3781 C CA . GLY B 1 221 ? -2.481 -23.453 -12.997 1 94.19 221 GLY B CA 1
ATOM 3782 C C . GLY B 1 221 ? -3.518 -22.407 -12.634 1 94.19 221 GLY B C 1
ATOM 3783 O O . GLY B 1 221 ? -4.71 -22.711 -12.547 1 94.19 221 GLY B O 1
ATOM 3784 N N . GLY B 1 222 ? -3.002 -21.204 -12.436 1 90.18 222 GLY B N 1
ATOM 3785 C CA . GLY B 1 222 ? -3.817 -20.065 -12.042 1 90.18 222 GLY B CA 1
ATOM 3786 C C . GLY B 1 222 ? -3.066 -19.061 -11.188 1 90.18 222 GLY B C 1
ATOM 3787 O O . GLY B 1 222 ? -1.961 -19.342 -10.718 1 90.18 222 GLY B O 1
ATOM 3788 N N . PRO B 1 223 ? -3.763 -17.953 -10.994 1 82.6 223 PRO B N 1
ATOM 3789 C CA . PRO B 1 223 ? -3.085 -16.875 -10.271 1 82.6 223 PRO B CA 1
ATOM 3790 C C . PRO B 1 223 ? -2.779 -17.239 -8.82 1 82.6 223 PRO B C 1
ATOM 3792 O O . PRO B 1 223 ? -1.816 -16.728 -8.242 1 82.6 223 PRO B O 1
ATOM 3795 N N . ARG B 1 224 ? -3.492 -18.088 -8.215 1 83.05 224 ARG B N 1
ATOM 3796 C CA . ARG B 1 224 ? -3.311 -18.428 -6.808 1 83.05 224 ARG B CA 1
ATOM 3797 C C . ARG B 1 224 ? -2.785 -19.851 -6.652 1 83.05 224 ARG B C 1
ATOM 3799 O O . ARG B 1 224 ? -2.819 -20.415 -5.556 1 83.05 224 ARG B O 1
ATOM 3806 N N . ILE B 1 225 ? -2.346 -20.396 -7.717 1 88.39 225 ILE B N 1
ATOM 3807 C CA . ILE B 1 225 ? -1.863 -21.772 -7.68 1 88.39 225 ILE B CA 1
ATOM 3808 C C . ILE B 1 225 ? -0.338 -21.781 -7.597 1 88.39 225 ILE B C 1
ATOM 3810 O O . ILE B 1 225 ? 0.339 -21.16 -8.42 1 88.39 225 ILE B O 1
ATOM 3814 N N . THR B 1 226 ? 0.16 -22.42 -6.572 1 85.7 226 THR B N 1
ATOM 3815 C CA . THR B 1 226 ? 1.59 -22.672 -6.442 1 85.7 226 THR B CA 1
ATOM 3816 C C . THR B 1 226 ? 1.904 -24.146 -6.68 1 85.7 226 THR B C 1
ATOM 3818 O O . THR B 1 226 ? 1.013 -24.996 -6.604 1 85.7 226 THR B O 1
ATOM 3821 N N . HIS B 1 227 ? 3.164 -24.365 -6.985 1 92.59 227 HIS B N 1
ATOM 3822 C CA . HIS B 1 227 ? 3.579 -25.754 -7.146 1 92.59 227 HIS B CA 1
ATOM 3823 C C . HIS B 1 227 ? 3.343 -26.551 -5.868 1 92.59 227 HIS B C 1
ATOM 3825 O O . HIS B 1 227 ? 2.91 -27.705 -5.921 1 92.59 227 HIS B O 1
ATOM 3831 N N . GLU B 1 228 ? 3.543 -25.945 -4.804 1 89.3 228 GLU B N 1
ATOM 3832 C CA . GLU B 1 228 ? 3.352 -26.601 -3.513 1 89.3 228 GLU B CA 1
ATOM 3833 C C . GLU B 1 228 ? 1.89 -26.982 -3.299 1 89.3 228 GLU B C 1
ATOM 3835 O O . GLU B 1 228 ? 1.588 -28.115 -2.919 1 89.3 228 GLU B O 1
ATOM 3840 N N . LEU B 1 229 ? 1.04 -26.085 -3.499 1 88.76 229 LEU B N 1
ATOM 3841 C CA . LEU B 1 229 ? -0.388 -26.345 -3.356 1 88.76 229 LEU B CA 1
ATOM 3842 C C . LEU B 1 229 ? -0.837 -27.453 -4.302 1 88.76 229 LEU B C 1
ATOM 3844 O O . LEU B 1 229 ? -1.598 -28.341 -3.909 1 88.76 229 LEU B O 1
ATOM 3848 N N . ALA B 1 230 ? -0.376 -27.366 -5.5 1 95.12 230 ALA B N 1
ATOM 3849 C CA . ALA B 1 230 ? -0.724 -28.374 -6.498 1 95.12 230 ALA B CA 1
ATOM 3850 C C . ALA B 1 230 ? -0.308 -29.768 -6.038 1 95.12 230 ALA B C 1
ATOM 3852 O O . ALA B 1 230 ? -1.096 -30.714 -6.109 1 95.12 230 ALA B O 1
ATOM 3853 N N . LYS B 1 231 ? 0.849 -29.841 -5.561 1 94.83 231 LYS B N 1
ATOM 3854 C CA . LYS B 1 231 ? 1.352 -31.123 -5.076 1 94.83 231 LYS B CA 1
ATOM 3855 C C . LYS B 1 231 ? 0.523 -31.629 -3.899 1 94.83 231 LYS B C 1
ATOM 3857 O O . LYS B 1 231 ? 0.219 -32.821 -3.814 1 94.83 231 LYS B O 1
ATOM 3862 N N . GLU B 1 232 ? 0.207 -30.73 -3.09 1 94.23 232 GLU B N 1
ATOM 3863 C CA . GLU B 1 232 ? -0.61 -31.085 -1.933 1 94.23 232 GLU B CA 1
ATOM 3864 C C . GLU B 1 232 ? -1.971 -31.624 -2.363 1 94.23 232 GLU B C 1
ATOM 3866 O O . GLU B 1 232 ? -2.534 -32.501 -1.705 1 94.23 232 GLU B O 1
ATOM 3871 N N . LEU B 1 233 ? -2.463 -31.158 -3.436 1 95.55 233 LEU B N 1
ATOM 3872 C CA . LEU B 1 233 ? -3.79 -31.537 -3.91 1 95.55 233 LEU B CA 1
ATOM 3873 C C . LEU B 1 233 ? -3.722 -32.798 -4.765 1 95.55 233 LEU B C 1
ATOM 3875 O O . LEU B 1 233 ? -4.754 -33.32 -5.192 1 95.55 233 LEU B O 1
ATOM 3879 N N . GLY B 1 234 ? -2.474 -33.223 -5.116 1 96.52 234 GLY B N 1
ATOM 3880 C CA . GLY B 1 234 ? -2.324 -34.479 -5.835 1 96.52 234 GLY B CA 1
ATOM 3881 C C . GLY B 1 234 ? -1.945 -34.29 -7.291 1 96.52 234 GLY B C 1
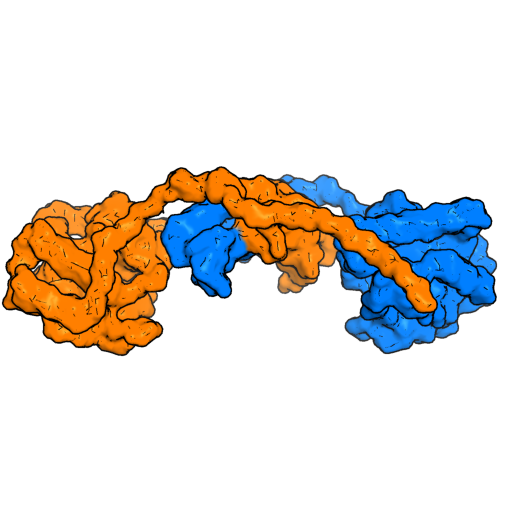ATOM 3882 O O . GLY B 1 234 ? -1.884 -35.258 -8.053 1 96.52 234 GLY B O 1
ATOM 3883 N N . TYR B 1 235 ? -1.679 -33.083 -7.62 1 97.82 235 TYR B N 1
ATOM 3884 C CA . TYR B 1 235 ? -1.236 -32.815 -8.983 1 97.82 235 TYR B CA 1
ATOM 3885 C C . TYR B 1 235 ? 0.258 -33.072 -9.132 1 97.82 235 TYR B C 1
ATOM 3887 O O . TYR B 1 235 ? 0.978 -33.178 -8.136 1 97.82 235 TYR B O 1
ATOM 3895 N N . ASP B 1 236 ? 0.665 -33.194 -10.352 1 97.02 236 ASP B N 1
ATOM 3896 C CA . ASP B 1 236 ? 2.083 -33.426 -10.606 1 97.02 236 ASP B CA 1
ATOM 3897 C C . ASP B 1 236 ? 2.869 -32.117 -10.567 1 97.02 236 ASP B C 1
ATOM 3899 O O . ASP B 1 236 ? 4.057 -32.109 -10.237 1 97.02 236 ASP B O 1
ATOM 3903 N N . ALA B 1 237 ? 2.172 -31.055 -10.926 1 96.67 237 ALA B N 1
ATOM 3904 C CA . ALA B 1 237 ? 2.816 -29.745 -10.902 1 96.67 237 ALA B CA 1
ATOM 3905 C C . ALA B 1 237 ? 1.78 -28.624 -10.922 1 96.67 237 ALA B C 1
ATOM 3907 O O . ALA B 1 237 ? 0.651 -28.822 -11.377 1 96.67 237 ALA B O 1
ATOM 3908 N N . GLY B 1 238 ? 2.171 -27.535 -10.382 1 95.49 238 GLY B N 1
ATOM 3909 C CA . GLY B 1 238 ? 1.408 -26.298 -10.44 1 95.49 238 GLY B CA 1
ATOM 3910 C C . GLY B 1 238 ? 2.168 -25.157 -11.09 1 95.49 238 GLY B C 1
ATOM 3911 O O . GLY B 1 238 ? 3.374 -25.009 -10.88 1 95.49 238 GLY B O 1
ATOM 3912 N N . PHE B 1 239 ? 1.458 -24.4 -11.914 1 92.99 239 PHE B N 1
ATOM 3913 C CA . PHE B 1 239 ? 2.061 -23.276 -12.62 1 92.99 239 PHE B CA 1
ATOM 3914 C C . PHE B 1 239 ? 1.278 -21.993 -12.364 1 92.99 239 PHE B C 1
ATOM 3916 O O . PHE B 1 239 ? 0.132 -21.862 -12.798 1 92.99 239 PHE B O 1
ATOM 3923 N N . GLY B 1 240 ? 1.924 -21.153 -11.69 1 86.43 240 GLY B N 1
ATOM 3924 C CA . GLY B 1 240 ? 1.283 -19.887 -11.371 1 86.43 240 GLY B CA 1
ATOM 3925 C C . GLY B 1 240 ? 1.567 -18.8 -12.39 1 86.43 240 GLY B C 1
ATOM 3926 O O . GLY B 1 240 ? 1.902 -19.092 -13.54 1 86.43 240 GLY B O 1
ATOM 3927 N N . ALA B 1 241 ? 1.39 -17.533 -11.956 1 78 241 ALA B N 1
ATOM 3928 C CA . ALA B 1 241 ? 1.605 -16.377 -12.822 1 78 241 ALA B CA 1
ATOM 3929 C C . ALA B 1 241 ? 3.039 -16.342 -13.344 1 78 241 ALA B C 1
ATOM 3931 O O . ALA B 1 241 ? 3.98 -16.664 -12.614 1 78 241 ALA B O 1
ATOM 3932 N N . GLY B 1 242 ? 3.21 -15.973 -14.639 1 80.21 242 GLY B N 1
ATOM 3933 C CA . GLY B 1 242 ? 4.528 -15.808 -15.231 1 80.21 242 GLY B CA 1
ATOM 3934 C C . GLY B 1 242 ? 5.045 -17.069 -15.897 1 80.21 242 GLY B C 1
ATOM 3935 O O . GLY B 1 242 ? 6.163 -17.089 -16.417 1 80.21 242 GLY B O 1
ATOM 3936 N N . LYS B 1 243 ? 4.28 -18.031 -15.834 1 88.17 243 LYS B N 1
ATOM 3937 C CA . LYS B 1 243 ? 4.658 -19.269 -16.509 1 88.17 243 LYS B CA 1
ATOM 3938 C C . LYS B 1 243 ? 4.02 -19.359 -17.892 1 88.17 243 LYS B C 1
ATOM 3940 O O . LYS B 1 243 ? 2.939 -18.812 -18.119 1 88.17 243 LYS B O 1
ATOM 3945 N N . TYR B 1 244 ? 4.694 -20.09 -18.785 1 92.94 244 TYR B N 1
ATOM 3946 C CA . TYR B 1 244 ? 4.274 -20.165 -20.18 1 92.94 244 TYR B CA 1
ATOM 3947 C C . TYR B 1 244 ? 4.193 -21.613 -20.649 1 92.94 244 TYR B C 1
ATOM 3949 O O . TYR B 1 244 ? 4.424 -22.538 -19.867 1 92.94 244 TYR B O 1
ATOM 3957 N N . ALA B 1 245 ? 3.86 -21.733 -21.888 1 95.46 245 ALA B N 1
ATOM 3958 C CA . ALA B 1 245 ? 3.696 -23.059 -22.478 1 95.46 245 ALA B CA 1
ATOM 3959 C C . ALA B 1 245 ? 4.996 -23.855 -22.411 1 95.46 245 ALA B C 1
ATOM 3961 O O . ALA B 1 245 ? 4.975 -25.076 -22.238 1 95.46 245 ALA B O 1
ATOM 3962 N N . ASP B 1 246 ? 6.096 -23.122 -22.511 1 95.86 246 ASP B N 1
ATOM 3963 C CA . ASP B 1 246 ? 7.392 -23.793 -22.475 1 95.86 246 ASP B CA 1
ATOM 3964 C C . ASP B 1 246 ? 7.626 -24.464 -21.124 1 95.86 246 ASP B C 1
ATOM 3966 O O . ASP B 1 246 ? 8.19 -25.558 -21.057 1 95.86 246 ASP B O 1
ATOM 3970 N N . ASP B 1 247 ? 7.177 -23.826 -20.123 1 94.66 247 ASP B N 1
ATOM 3971 C CA . ASP B 1 247 ? 7.32 -24.382 -18.781 1 94.66 247 ASP B CA 1
ATOM 3972 C C . ASP B 1 247 ? 6.492 -25.655 -18.623 1 94.66 247 ASP B C 1
ATOM 3974 O O . ASP B 1 247 ? 6.99 -26.669 -18.13 1 94.66 247 ASP B O 1
ATOM 3978 N N . VAL B 1 248 ? 5.311 -25.556 -19.051 1 96.53 248 VAL B N 1
ATOM 3979 C CA . VAL B 1 248 ? 4.356 -26.647 -18.885 1 96.53 248 VAL B CA 1
ATOM 3980 C C . VAL B 1 248 ? 4.787 -27.845 -19.727 1 96.53 248 VAL B C 1
ATOM 3982 O O . VAL B 1 248 ? 4.829 -28.975 -19.235 1 96.53 248 VAL B O 1
ATOM 3985 N N . ALA B 1 249 ? 5.103 -27.569 -20.976 1 97.51 249 ALA B N 1
ATOM 3986 C CA . ALA B 1 249 ? 5.491 -28.631 -21.9 1 97.51 249 ALA B CA 1
ATOM 3987 C C . ALA B 1 249 ? 6.753 -29.342 -21.42 1 97.51 249 ALA B C 1
ATOM 3989 O O . ALA B 1 249 ? 6.821 -30.573 -21.428 1 97.51 249 ALA B O 1
ATOM 3990 N N . SER B 1 250 ? 7.743 -28.511 -21.039 1 97.37 250 SER B N 1
ATOM 3991 C CA . SER B 1 250 ? 9.005 -29.086 -20.584 1 97.37 250 SER B CA 1
ATOM 3992 C C . SER B 1 250 ? 8.789 -30.038 -19.412 1 97.37 250 SER B C 1
ATOM 3994 O O . SER B 1 250 ? 9.315 -31.153 -19.406 1 97.37 250 SER B O 1
ATOM 3996 N N . PHE B 1 251 ? 8.035 -29.617 -18.506 1 97.04 251 PHE B N 1
ATOM 3997 C CA . PHE B 1 251 ? 7.766 -30.459 -17.347 1 97.04 251 PHE B CA 1
ATOM 3998 C C . PHE B 1 251 ? 7.024 -31.725 -17.757 1 97.04 251 PHE B C 1
ATOM 4000 O O . PHE B 1 251 ? 7.41 -32.83 -17.371 1 97.04 251 PHE B O 1
ATOM 4007 N N . ALA B 1 252 ? 5.959 -31.568 -18.512 1 97.58 252 ALA B N 1
ATOM 4008 C CA . ALA B 1 252 ? 5.059 -32.672 -18.835 1 97.58 252 ALA B CA 1
ATOM 4009 C C . ALA B 1 252 ? 5.798 -33.783 -19.576 1 97.58 252 ALA B C 1
ATOM 4011 O O . ALA B 1 252 ? 5.695 -34.956 -19.211 1 97.58 252 ALA B O 1
ATOM 4012 N N . VAL B 1 253 ? 6.566 -33.372 -20.541 1 97.49 253 VAL B N 1
ATOM 4013 C CA . VAL B 1 253 ? 7.184 -34.391 -21.383 1 97.49 253 VAL B CA 1
ATOM 4014 C C . VAL B 1 253 ? 8.319 -35.073 -20.621 1 97.49 253 VAL B C 1
ATOM 4016 O O . VAL B 1 253 ? 8.551 -36.273 -20.784 1 97.49 253 VAL B O 1
ATOM 4019 N N . THR B 1 254 ? 9.02 -34.344 -19.822 1 97.26 254 THR B N 1
ATOM 4020 C CA . THR B 1 254 ? 10.069 -34.961 -19.018 1 97.26 254 THR B CA 1
ATOM 4021 C C . THR B 1 254 ? 9.47 -35.9 -17.976 1 97.26 254 THR B C 1
ATOM 4023 O O . THR B 1 254 ? 10.03 -36.961 -17.693 1 97.26 254 THR B O 1
ATOM 4026 N N . GLU B 1 255 ? 8.391 -35.5 -17.45 1 96.8 255 GLU B N 1
ATOM 4027 C CA . GLU B 1 255 ? 7.7 -36.349 -16.485 1 96.8 255 GLU B CA 1
ATOM 4028 C C . GLU B 1 255 ? 7.194 -37.631 -17.14 1 96.8 255 GLU B C 1
ATOM 4030 O O . GLU B 1 255 ? 7.262 -38.708 -16.544 1 96.8 255 GLU B O 1
ATOM 4035 N N . MET B 1 256 ? 6.631 -37.547 -18.321 1 97.15 256 MET B N 1
ATOM 4036 C CA . MET B 1 256 ? 6.172 -38.715 -19.066 1 97.15 256 MET B CA 1
ATOM 4037 C C . MET B 1 256 ? 7.306 -39.715 -19.264 1 97.15 256 MET B C 1
ATOM 4039 O O . MET B 1 256 ? 7.125 -40.916 -19.053 1 97.15 256 MET B O 1
ATOM 4043 N N . VAL B 1 257 ? 8.433 -39.178 -19.646 1 96.58 257 VAL B N 1
ATOM 4044 C CA . VAL B 1 257 ? 9.584 -40.036 -19.904 1 96.58 257 VAL B CA 1
ATOM 4045 C C . VAL B 1 257 ? 10.036 -40.699 -18.605 1 96.58 257 VAL B C 1
ATOM 4047 O O . VAL B 1 257 ? 10.351 -41.891 -18.585 1 96.58 257 VAL B O 1
ATOM 4050 N N . LYS B 1 258 ? 10.06 -39.974 -17.579 1 95.4 258 LYS B N 1
ATOM 4051 C CA . LYS B 1 258 ? 10.438 -40.503 -16.272 1 95.4 258 LYS B CA 1
ATOM 4052 C C . LYS B 1 258 ? 9.512 -41.64 -15.85 1 95.4 258 LYS B C 1
ATOM 4054 O O . LYS B 1 258 ? 9.952 -42.605 -15.221 1 95.4 258 LYS B O 1
ATOM 4059 N N . ARG B 1 259 ? 8.247 -41.56 -16.277 1 95.58 259 ARG B N 1
ATOM 4060 C CA . ARG B 1 259 ? 7.238 -42.539 -15.889 1 95.58 259 ARG B CA 1
ATOM 4061 C C . ARG B 1 259 ? 7.175 -43.687 -16.891 1 95.58 259 ARG B C 1
ATOM 4063 O O . ARG B 1 259 ? 6.437 -44.654 -16.69 1 95.58 259 ARG B O 1
ATOM 4070 N N . GLY B 1 260 ? 7.808 -43.506 -17.955 1 93.84 260 GLY B N 1
ATOM 4071 C CA . GLY B 1 260 ? 7.774 -44.533 -18.983 1 93.84 260 GLY B CA 1
ATOM 4072 C C . GLY B 1 260 ? 6.501 -44.511 -19.808 1 93.84 260 GLY B C 1
ATOM 4073 O O . GLY B 1 260 ? 6.049 -45.551 -20.291 1 93.84 260 GLY B O 1
ATOM 4074 N N . MET B 1 261 ? 5.96 -43.285 -19.897 1 88.68 261 MET B N 1
ATOM 4075 C CA . MET B 1 261 ? 4.739 -43.134 -20.684 1 88.68 261 MET B CA 1
ATOM 4076 C C . MET B 1 261 ? 5.062 -43.001 -22.168 1 88.68 261 MET B C 1
ATOM 4078 O O . MET B 1 261 ? 5.522 -41.949 -22.616 1 88.68 261 MET B O 1
ATOM 4082 N N . LYS B 1 262 ? 5.187 -44.126 -22.847 1 84.19 262 LYS B N 1
ATOM 4083 C CA . LYS B 1 262 ? 5.52 -44.135 -24.268 1 84.19 262 LYS B CA 1
ATOM 4084 C C . LYS B 1 262 ? 4.286 -44.42 -25.12 1 84.19 262 LYS B C 1
ATOM 4086 O O . LYS B 1 262 ? 3.359 -45.098 -24.672 1 84.19 262 LYS B O 1
#

InterPro domains:
  IPR006158 Cobalamin (vitamin B12)-binding domain [PF02310] (123-245)
  IPR006158 Cobalamin (vitamin B12)-binding domain [PS51332] (120-259)
  IPR028991 D-lysine 5,6-aminomutase beta subunit KamE, N-terminal [PF16554] (22-96)
  IPR036724 Cobalamin-binding domain superfamily [SSF52242] (105-259)
  IPR036843 D-lysine 5,6-aminomutase beta subunit KamE, N-terminal domain superfamily [G3DSA:3.30.30.60] (33-84)
  IPR036843 D-lysine 5,6-aminomutase beta subunit KamE, N-terminal domain superfamily [SSF117778] (33-84)

Organism: NCBI:txid2714355

Foldseek 3Di:
DPPPCPVPPPPVQPQDDDLQFAADDDPGGLQRKDKDKDKDQAAPDPVVQVVVQVVVVVQAFPPKDFPDKDDPDRGMMMTIIIGHHPGGHNNVPDDADAQPFDQDALVVLLVLCCVQVNAAAEEEEEAEAQFQDCPVVCLAAPQCHPPPHGHQVVRPRYHYHYPHYHHYLVNSVVVCVVVVHAEYEYEDEDCVVHVVLVRLLVNCVVCVVVVNLLRYQYEYEYAPWAQVSCVVSPHPGYDYPPDHNSVVSRSRSVVCSVSVVD/DPPPCPVPPPPVQPQDDDLQFAADDDPGGQQRKDKDKDKDQAAPDPVVQVVVQVVVVVQQFPPKDFPDKDDPDRGMMMTIIIGHHPGGHNNVPDDADAQPFDQDALVVLLVLCCVQVNAAAEEEEEAEAQFQDCPVVCLAAPQCHPPPHGHQVVRPRYHYHYPHYHHYLVNSVVVCVVVVHAEYEYEDEDCPVHVVLVRLLVNCVVCVVVVNLLRYQYEYEYAPWAQVSCVVSPHPGYDYPPDHNSVVSRSRSVVCSVSVVD

Nearest PDB structures (foldseek):
  8t0v-assembly1_B  TM=8.881E-01  e=3.090E-42  Caldanaerobacter subterraneus subsp. tengcongensis
  1xrs-assembly1_B-2  TM=7.511E-01  e=8.461E-34  Acetoanaerobium sticklandii
  3kow-assembly4_B  TM=6.124E-01  e=2.947E-22  Acetoanaerobium sticklandii
  8t0v-assembly1_A  TM=9.820E-01  e=1.233E-10  Caldanaerobacter subterraneus subsp. tengcongensis
  4jgi-assembly3_A  TM=6.870E-01  e=7.083E-08  Desulfitobacterium hafniense